Protein 6K9Z (pdb70)

Organism: Pyrobaculum aerophilum (strain ATCC 51768 / DSM 7523 / JCM 9630 / CIP 104966 / NBRC 100827 / IM2) (NCBI:txid178306)

Secondary structure (DSSP, 8-state):
-EEEE-TTT--EEEE----TT--SSSTTSTTT-SS-S-EEEE-SS-SSBSSPPPPP--TT--EE--BSEEEEEE--S-S--S-GGGS-HHHHHHHHHHHHHHHHHHHT-TT--EEEEEEEE-GGGT----S-EEEEEEESS--HHHHHHHHHHHHHHHHHSS-HHHHHHHH--TTEEEE-SSEEEE--TT--STEEEEEEESS---SGGG--HHHHHHHHHHHHHHHHHHHHHTSS---EEEEEE-PPSS---SS---EEEEEE-B-TTSPBP---IIIIIH-EEEESS-HHHHHHHHHHHHGGG-S--/-EEEE-TTT--EEEE---TTSTTSTTT-SS-S-EEEE-SS-SSBSS-------TTS-EE--BSEEEEEE--S-SS---GGGS-HHHHHHHHHHHHHHHHHHHHH---SEEEEEEEE-GGGT----S-EEEEEEESS--HHHHHHHHHHHHHHHHHSS-HHHHHHHH--TTEEEE-SSEEEE--TT--STEEEEEEESS---SGGG--HHHHHHHHHHHHHHHHHHHHHTSSPPPEEEEEE-PSSS---SS---EEEEEE-B-TTSPBP---HHHHHHSEEEESS-HHHHHHHHHHHHHHT-

Radius of gyration: 24.25 Å; Cα contacts (8 Å, |Δi|>4): 1423; chains: 2; bounding box: 58×60×61 Å

Nearest PDB structures (foldseek):
  6k9z-assembly1_B  TM=1.003E+00  e=2.010E-63  Pyrobaculum aerophilum str. IM2
  6k9z-assembly1_A  TM=1.000E+00  e=1.535E-60  Pyrobaculum aerophilum str. IM2
  6k5z-assembly1_A  TM=1.001E+00  e=9.305E-58  Pyrobaculum aerophilum str. IM2
  6k5z-assembly1_B  TM=9.993E-01  e=5.864E-58  Pyrobaculum aerophilum str. IM2
  1guq-assembly1_B  TM=8.503E-01  e=2.188E-22  Escherichia coli

Foldseek 3Di:
DWWWADPVQRAIDLDQDPDPPDACLAAPRPFHHDDDAKDKAADPRDSADCDFDDDDDDVVIDIGGSHWTKIKIQQGNDLPDQALLSDDLVSLLVSLVVLLVVVVVLLPPPQFFAKKKKAWHDVVVPPPRRGDITMITRGNDDGSVLVVVLVVLVVCCVVPVAAPVLVQQVPDDLQFQDDDPFKTWGLDQPHFAQQKIKIFTNDAWFGSNPADSVNSSRVSVVVSLLLQLCCPLQDHGFTKMKIWNGHTHDDIDRRDGIIIMMHGQAHSNRHGHDQDCCCPVPVHGDYPDRSSVSSVSSNVSSVVVDDDD/DWWWADPVQRATDLDQPLCLAAPHDQHHDDDAKDKAADPRDSADCDFDDDDDDVVTDIGGSHWTKIKIQQGNDFQQQDLLSDDLVSLLVSLVVLLVVVVVLQVVPQFFAKKKKAWHDVVVPCPRRRGITIITGGNDDHSVLVVVVVVLVVCCVVPVAAVVLVQQVPDDLFFQDDDPFKTWGQDQPHQAQQKIKIFTNDADFDSNVADSVNSSVVSVVCSLLLQLCCPLLPHGFTKMKIWNGHTDDDGDRRHGIMIMIHGQAHSNRHGHDQDCCCVVPVHGDYPDGSSVSSVSSSVSSVVSD

B-factor: mean 27.36, std 15.65, range [5.93, 198.25]

Structure (mmCIF, N/CA/C/O backbone):
data_6K9Z
#
_entry.id   6K9Z
#
_cell.length_a   62.188
_cell.length_b   62.188
_cell.length_c   308.594
_cell.angle_alpha   90.000
_cell.angle_beta   90.000
_cell.angle_gamma   120.000
#
_symmetry.space_group_name_H-M   'P 32 2 1'
#
loop_
_entity.id
_entity.type
_entity.pdbx_description
1 polymer 'Galactose-1-phosphate uridylyltransferase'
2 non-polymer 'ZINC ION'
3 non-polymer 'FE (III) ION'
4 non-polymer 'ACETATE ION'
5 non-polymer "URIDINE-5'-DIPHOSPHATE"
6 water water
#
loop_
_atom_site.group_PDB
_atom_site.id
_atom_site.type_symbol
_atom_site.label_atom_id
_atom_site.label_alt_id
_atom_site.label_comp_id
_atom_site.label_asym_id
_atom_site.label_entity_id
_atom_site.label_seq_id
_atom_site.pdbx_PDB_ins_code
_atom_site.Cartn_x
_atom_site.Cartn_y
_atom_site.Cartn_z
_atom_site.occupancy
_atom_site.B_iso_or_equiv
_atom_site.auth_seq_id
_atom_site.auth_comp_id
_atom_site.auth_asym_id
_atom_site.auth_atom_id
_atom_site.pdbx_PDB_model_num
ATOM 1 N N . MET A 1 1 ? 13.650 -19.260 -30.759 1.00 34.86 1 MET A N 1
ATOM 2 C CA . MET A 1 1 ? 14.422 -18.582 -29.683 1.00 32.68 1 MET A CA 1
ATOM 3 C C . MET A 1 1 ? 14.686 -19.578 -28.550 1.00 30.99 1 MET A C 1
ATOM 4 O O . MET A 1 1 ? 13.716 -20.082 -27.969 1.00 32.59 1 MET A O 1
ATOM 9 N N . GLU A 1 2 ? 15.959 -19.860 -28.272 1.00 26.46 2 GLU A N 1
ATOM 10 C CA . GLU A 1 2 ? 16.318 -20.842 -27.217 1.00 25.56 2 GLU A CA 1
ATOM 11 C C . GLU A 1 2 ? 17.791 -20.698 -26.821 1.00 22.63 2 GLU A C 1
ATOM 12 O O . GLU A 1 2 ? 18.518 -19.917 -27.457 1.00 21.54 2 GLU A O 1
ATOM 18 N N . ILE A 1 3 ? 18.196 -21.414 -25.774 1.00 21.30 3 ILE A N 1
ATOM 19 C CA . ILE A 1 3 ? 19.632 -21.423 -25.376 1.00 20.03 3 ILE A CA 1
ATOM 20 C C . ILE A 1 3 ? 20.219 -22.766 -25.819 1.00 19.89 3 ILE A C 1
ATOM 21 O O . ILE A 1 3 ? 19.793 -23.800 -25.274 1.00 20.64 3 ILE A O 1
ATOM 26 N N . ARG A 1 4 ? 21.108 -22.745 -26.817 1.00 18.70 4 ARG A N 1
ATOM 27 C CA . ARG A 1 4 ? 21.772 -23.982 -27.272 1.00 18.61 4 ARG A CA 1
ATOM 28 C C . ARG A 1 4 ? 23.061 -24.188 -26.499 1.00 19.10 4 ARG A C 1
ATOM 29 O O . ARG A 1 4 ? 23.653 -23.219 -25.994 1.00 19.15 4 ARG A O 1
ATOM 37 N N . LYS A 1 5 ? 23.517 -25.438 -26.403 1.00 20.48 5 LYS A N 1
ATOM 38 C CA . LYS A 1 5 ? 24.756 -25.750 -25.667 1.00 21.17 5 LYS A CA 1
ATOM 39 C C . LYS A 1 5 ? 25.748 -26.425 -26.608 1.00 19.91 5 LYS A C 1
ATOM 40 O O . LYS A 1 5 ? 25.376 -27.327 -27.355 1.00 19.53 5 LYS A O 1
ATOM 46 N N . ASP A 1 6 ? 26.970 -25.911 -26.587 1.00 19.22 6 ASP A N 1
ATOM 47 C CA . ASP A 1 6 ? 28.106 -26.509 -27.341 1.00 19.12 6 ASP A CA 1
ATOM 48 C C . ASP A 1 6 ? 28.469 -27.817 -26.642 1.00 19.30 6 ASP A C 1
ATOM 49 O O . ASP A 1 6 ? 28.808 -27.828 -25.471 1.00 19.26 6 ASP A O 1
ATOM 54 N N . PRO A 1 7 ? 28.367 -28.968 -27.309 1.00 19.71 7 PRO A N 1
ATOM 55 C CA . PRO A 1 7 ? 28.600 -30.237 -26.617 1.00 20.26 7 PRO A CA 1
ATOM 56 C C . PRO A 1 7 ? 30.091 -30.549 -26.409 1.00 21.04 7 PRO A C 1
ATOM 57 O O . PRO A 1 7 ? 30.392 -31.479 -25.704 1.00 21.64 7 PRO A O 1
ATOM 61 N N . PHE A 1 8 ? 30.986 -29.723 -26.962 1.00 20.89 8 PHE A N 1
ATOM 62 C CA . PHE A 1 8 ? 32.450 -29.839 -26.755 1.00 21.64 8 PHE A CA 1
ATOM 63 C C . PHE A 1 8 ? 32.960 -28.890 -25.690 1.00 22.55 8 PHE A C 1
ATOM 64 O O . PHE A 1 8 ? 33.997 -29.181 -25.076 1.00 23.53 8 PHE A O 1
ATOM 72 N N . THR A 1 9 ? 32.292 -27.764 -25.440 1.00 22.74 9 THR A N 1
ATOM 73 C CA . THR A 1 9 ? 32.810 -26.778 -24.476 1.00 24.19 9 THR A CA 1
ATOM 74 C C . THR A 1 9 ? 31.834 -26.539 -23.318 1.00 24.57 9 THR A C 1
ATOM 75 O O . THR A 1 9 ? 32.266 -25.996 -22.325 1.00 25.55 9 THR A O 1
ATOM 79 N N . GLY A 1 10 ? 30.576 -26.883 -23.457 1.00 23.73 10 GLY A N 1
ATOM 80 C CA . GLY A 1 10 ? 29.559 -26.482 -22.459 1.00 24.36 10 GLY A CA 1
ATOM 81 C C . GLY A 1 10 ? 29.181 -25.026 -22.590 1.00 25.47 10 GLY A C 1
ATOM 82 O O . GLY A 1 10 ? 28.443 -24.479 -21.723 1.00 27.31 10 GLY A O 1
ATOM 83 N N . GLU A 1 11 ? 29.664 -24.313 -23.604 1.00 23.49 11 GLU A N 1
ATOM 84 C CA . GLU A 1 11 ? 29.242 -22.916 -23.718 1.00 22.88 11 GLU A CA 1
ATOM 85 C C . GLU A 1 11 ? 27.785 -22.859 -24.164 1.00 21.05 11 GLU A C 1
ATOM 86 O O . GLU A 1 11 ? 27.327 -23.723 -24.907 1.00 20.29 11 GLU A O 1
ATOM 92 N N . TYR A 1 12 ? 27.114 -21.776 -23.789 1.00 20.94 12 TYR A N 1
ATOM 93 C CA . TYR A 1 12 ? 25.718 -21.519 -24.171 1.00 19.72 12 TYR A CA 1
ATOM 94 C C . TYR A 1 12 ? 25.656 -20.489 -25.258 1.00 18.94 12 TYR A C 1
ATOM 95 O O . TYR A 1 12 ? 26.362 -19.492 -25.228 1.00 19.42 12 TYR A O 1
ATOM 104 N N . ILE A 1 13 ? 24.727 -20.686 -26.193 1.00 18.47 13 ILE A N 1
ATOM 105 C CA . ILE A 1 13 ? 24.412 -19.673 -27.215 1.00 17.89 13 ILE A CA 1
ATOM 106 C C . ILE A 1 13 ? 22.942 -19.270 -27.028 1.00 19.01 13 ILE A C 1
ATOM 107 O O . ILE A 1 13 ? 22.044 -20.140 -27.147 1.00 18.17 13 ILE A O 1
ATOM 112 N N . LEU A 1 14 ? 22.718 -17.966 -26.906 1.00 20.29 14 LEU A N 1
ATOM 113 C CA . LEU A 1 14 ? 21.357 -17.375 -26.824 1.00 21.45 14 LEU A CA 1
ATOM 114 C C . LEU A 1 14 ? 20.927 -17.091 -28.249 1.00 21.10 14 LEU A C 1
ATOM 115 O O . LEU A 1 14 ? 21.374 -16.092 -28.871 1.00 19.90 14 LEU A O 1
ATOM 120 N N . VAL A 1 15 ? 20.142 -18.006 -28.831 1.00 21.44 15 VAL A N 1
ATOM 121 C CA . VAL A 1 15 ? 19.701 -17.889 -30.249 1.00 23.78 15 VAL A CA 1
ATOM 122 C C . VAL A 1 15 ? 18.358 -17.135 -30.241 1.00 27.47 15 VAL A C 1
ATOM 123 O O . VAL A 1 15 ? 17.417 -17.710 -29.684 1.00 27.42 15 VAL A O 1
ATOM 127 N N . SER A 1 16 ? 18.291 -15.871 -30.648 1.00 32.12 16 SER A N 1
ATOM 128 C CA . SER A 1 16 ? 17.065 -15.022 -30.461 1.00 38.08 16 SER A CA 1
ATOM 129 C C . SER A 1 16 ? 16.885 -14.232 -31.711 1.00 41.94 16 SER A C 1
ATOM 130 O O . SER A 1 16 ? 17.363 -13.107 -31.759 1.00 39.77 16 SER A O 1
ATOM 133 N N . PRO A 1 17 ? 16.291 -14.886 -32.738 1.00 47.66 17 PRO A N 1
ATOM 134 C CA . PRO A 1 17 ? 15.996 -14.266 -34.040 1.00 52.67 17 PRO A CA 1
ATOM 135 C C . PRO A 1 17 ? 14.738 -13.380 -34.112 1.00 58.14 17 PRO A C 1
ATOM 136 O O . PRO A 1 17 ? 14.946 -12.182 -34.232 1.00 65.40 17 PRO A O 1
ATOM 140 N N . GLN A 1 25 ? 9.778 5.802 -32.900 1.00 55.08 25 GLN A N 1
ATOM 141 C CA . GLN A 1 25 ? 10.758 6.913 -32.739 1.00 53.08 25 GLN A CA 1
ATOM 142 C C . GLN A 1 25 ? 11.452 7.204 -34.067 1.00 53.10 25 GLN A C 1
ATOM 143 O O . GLN A 1 25 ? 11.882 6.272 -34.746 1.00 53.00 25 GLN A O 1
ATOM 149 N N . PRO A 1 26 ? 11.657 8.500 -34.418 1.00 51.76 26 PRO A N 1
ATOM 150 C CA . PRO A 1 26 ? 12.391 8.863 -35.638 1.00 52.87 26 PRO A CA 1
ATOM 151 C C . PRO A 1 26 ? 13.846 8.341 -35.619 1.00 51.23 26 PRO A C 1
ATOM 152 O O . PRO A 1 26 ? 14.454 8.191 -34.529 1.00 47.69 26 PRO A O 1
ATOM 156 N N . GLU A 1 27 ? 14.412 8.123 -36.807 1.00 53.64 27 GLU A N 1
ATOM 157 C CA . GLU A 1 27 ? 15.805 7.616 -36.904 1.00 53.38 27 GLU A CA 1
ATOM 158 C C . GLU A 1 27 ? 16.738 8.636 -36.239 1.00 50.54 27 GLU A C 1
ATOM 159 O O . GLU A 1 27 ? 16.589 9.842 -36.515 1.00 52.60 27 GLU A O 1
ATOM 165 N N . GLY A 1 28 ? 17.666 8.150 -35.408 1.00 45.34 28 GLY A N 1
ATOM 166 C CA . GLY A 1 28 ? 18.639 8.997 -34.690 1.00 43.63 28 GLY A CA 1
ATOM 167 C C . GLY A 1 28 ? 18.152 9.448 -33.317 1.00 40.85 28 GLY A C 1
ATOM 168 O O . GLY A 1 28 ? 18.962 10.032 -32.583 1.00 41.14 28 GLY A O 1
ATOM 169 N N . ALA A 1 29 ? 16.890 9.178 -32.970 1.00 39.24 29 ALA A N 1
ATOM 170 C CA . ALA A 1 29 ? 16.359 9.560 -31.638 1.00 36.51 29 ALA A CA 1
ATOM 171 C C . ALA A 1 29 ? 17.012 8.677 -30.567 1.00 33.64 29 ALA A C 1
ATOM 172 O O . ALA A 1 29 ? 17.305 7.513 -30.887 1.00 34.70 29 ALA A O 1
ATOM 174 N N . CYS A 1 30 ? 17.227 9.189 -29.349 1.00 30.40 30 CYS A N 1
ATOM 175 C CA . CYS A 1 30 ? 17.879 8.311 -28.329 1.00 28.73 30 CYS A CA 1
ATOM 176 C C . CYS A 1 30 ? 16.796 7.579 -27.541 1.00 27.65 30 CYS A C 1
ATOM 177 O O . CYS A 1 30 ? 15.919 8.229 -26.950 1.00 27.62 30 CYS A O 1
ATOM 180 N N . PRO A 1 31 ? 16.820 6.218 -27.492 1.00 27.64 31 PRO A N 1
ATOM 181 C CA . PRO A 1 31 ? 15.780 5.450 -26.771 1.00 28.21 31 PRO A CA 1
ATOM 182 C C . PRO A 1 31 ? 15.840 5.581 -25.229 1.00 28.08 31 PRO A C 1
ATOM 183 O O . PRO A 1 31 ? 14.846 5.186 -24.515 1.00 28.26 31 PRO A O 1
ATOM 187 N N . PHE A 1 32 ? 16.969 6.102 -24.728 1.00 27.72 32 PHE A N 1
ATOM 188 C CA . PHE A 1 32 ? 17.332 6.095 -23.278 1.00 27.51 32 PHE A CA 1
ATOM 189 C C . PHE A 1 32 ? 17.241 7.496 -22.673 1.00 28.01 32 PHE A C 1
ATOM 190 O O . PHE A 1 32 ? 17.196 7.572 -21.465 1.00 28.80 32 PHE A O 1
ATOM 198 N N . CYS A 1 33 ? 17.139 8.552 -23.472 1.00 28.20 33 CYS A N 1
ATOM 199 C CA . CYS A 1 33 ? 16.882 9.915 -22.970 1.00 29.26 33 CYS A CA 1
ATOM 200 C C . CYS A 1 33 ? 15.490 10.001 -22.298 1.00 31.56 33 CYS A C 1
ATOM 201 O O . CYS A 1 33 ? 14.550 9.200 -22.568 1.00 33.95 33 CYS A O 1
ATOM 204 N N . PRO A 1 34 ? 15.382 10.923 -21.310 1.00 32.30 34 PRO A N 1
ATOM 205 C CA . PRO A 1 34 ? 14.093 11.223 -20.690 1.00 33.41 34 PRO A CA 1
ATOM 206 C C . PRO A 1 34 ? 13.144 11.697 -21.801 1.00 33.09 34 PRO A C 1
ATOM 207 O O . PRO A 1 34 ? 13.598 12.389 -22.652 1.00 31.81 34 PRO A O 1
ATOM 211 N N . GLY A 1 35 ? 11.886 11.241 -21.789 1.00 34.04 35 GLY A N 1
ATOM 212 C CA . GLY A 1 35 ? 10.910 11.615 -22.837 1.00 35.32 35 GLY A CA 1
ATOM 213 C C . GLY A 1 35 ? 10.824 10.587 -23.972 1.00 35.06 35 GLY A C 1
ATOM 214 O O . GLY A 1 35 ? 9.844 10.629 -24.755 1.00 36.13 35 GLY A O 1
ATOM 215 N N . ALA A 1 36 ? 11.783 9.669 -24.078 1.00 34.19 36 ALA A N 1
ATOM 216 C CA . ALA A 1 36 ? 11.670 8.514 -24.997 1.00 35.60 36 ALA A CA 1
ATOM 217 C C . ALA A 1 36 ? 10.473 7.664 -24.533 1.00 38.72 36 ALA A C 1
ATOM 218 O O . ALA A 1 36 ? 9.966 7.863 -23.393 1.00 39.17 36 ALA A O 1
ATOM 220 N N . PRO A 1 37 ? 9.903 6.803 -25.434 1.00 41.98 37 PRO A N 1
ATOM 221 C CA . PRO A 1 37 ? 8.628 6.115 -25.161 1.00 45.36 37 PRO A CA 1
ATOM 222 C C . PRO A 1 37 ? 8.651 5.243 -23.895 1.00 46.45 37 PRO A C 1
ATOM 223 O O . PRO A 1 37 ? 7.659 5.110 -23.236 1.00 49.42 37 PRO A O 1
ATOM 227 N N . GLU A 1 38 ? 9.800 4.696 -23.550 1.00 46.18 38 GLU A N 1
ATOM 228 C CA . GLU A 1 38 ? 9.839 3.669 -22.480 1.00 48.37 38 GLU A CA 1
ATOM 229 C C . GLU A 1 38 ? 10.488 4.262 -21.223 1.00 46.16 38 GLU A C 1
ATOM 230 O O . GLU A 1 38 ? 10.542 3.526 -20.225 1.00 47.67 38 GLU A O 1
ATOM 236 N N . THR A 1 39 ? 11.031 5.484 -21.295 1.00 43.39 39 THR A N 1
ATOM 237 C CA . THR A 1 39 ? 11.809 6.048 -20.156 1.00 41.03 39 THR A CA 1
ATOM 238 C C . THR A 1 39 ? 11.016 6.967 -19.215 1.00 40.72 39 THR A C 1
ATOM 239 O O . THR A 1 39 ? 11.265 6.892 -18.002 1.00 38.50 39 THR A O 1
ATOM 243 N N . GLY A 1 40 ? 10.121 7.816 -19.724 1.00 43.49 40 GLY A N 1
ATOM 244 C CA . GLY A 1 40 ? 9.419 8.737 -18.808 1.00 45.52 40 GLY A CA 1
ATOM 245 C C . GLY A 1 40 ? 10.326 9.879 -18.367 1.00 45.94 40 GLY A C 1
ATOM 246 O O . GLY A 1 40 ? 11.294 10.170 -19.089 1.00 46.99 40 GLY A O 1
ATOM 247 N N . ARG A 1 41 ? 10.043 10.497 -17.215 1.00 46.68 41 ARG A N 1
ATOM 248 C CA . ARG A 1 41 ? 10.862 11.645 -16.733 1.00 49.47 41 ARG A CA 1
ATOM 249 C C . ARG A 1 41 ? 10.942 11.668 -15.201 1.00 48.72 41 ARG A C 1
ATOM 250 O O . ARG A 1 41 ? 10.197 10.916 -14.556 1.00 48.70 41 ARG A O 1
ATOM 258 N N . GLY A 1 42 ? 11.846 12.495 -14.664 1.00 48.02 42 GLY A N 1
ATOM 259 C CA . GLY A 1 42 ? 12.062 12.643 -13.208 1.00 46.49 42 GLY A CA 1
ATOM 260 C C . GLY A 1 42 ? 12.813 11.495 -12.551 1.00 42.27 42 GLY A C 1
ATOM 261 O O . GLY A 1 42 ? 12.612 11.283 -11.343 1.00 44.73 42 GLY A O 1
ATOM 262 N N . TRP A 1 43 ? 13.649 10.782 -13.307 1.00 37.86 43 TRP A N 1
ATOM 263 C CA . TRP A 1 43 ? 14.418 9.633 -12.756 1.00 34.36 43 TRP A CA 1
ATOM 264 C C . TRP A 1 43 ? 15.925 9.917 -12.786 1.00 32.21 43 TRP A C 1
ATOM 265 O O . TRP A 1 43 ? 16.374 10.649 -13.683 1.00 31.20 43 TRP A O 1
ATOM 276 N N . ASP A 1 44 ? 16.655 9.372 -11.808 1.00 29.93 44 ASP A N 1
ATOM 277 C CA . ASP A 1 44 ? 18.130 9.491 -11.743 1.00 29.31 44 ASP A CA 1
ATOM 278 C C . ASP A 1 44 ? 18.711 8.281 -12.467 1.00 27.50 44 ASP A C 1
ATOM 279 O O . ASP A 1 44 ? 19.775 8.449 -13.130 1.00 27.86 44 ASP A O 1
ATOM 284 N N . VAL A 1 45 ? 18.096 7.102 -12.254 1.00 25.66 45 VAL A N 1
ATOM 285 C CA . VAL A 1 45 ? 18.531 5.811 -12.849 1.00 24.31 45 VAL A CA 1
ATOM 286 C C . VAL A 1 45 ? 17.289 5.035 -13.254 1.00 24.72 45 VAL A C 1
ATOM 287 O O . VAL A 1 45 ? 16.298 5.074 -12.542 1.00 24.56 45 VAL A O 1
ATOM 291 N N . LEU A 1 46 ? 17.351 4.378 -14.401 1.00 24.81 46 LEU A N 1
ATOM 292 C CA . LEU A 1 46 ? 16.217 3.611 -14.929 1.00 26.26 46 LEU A CA 1
ATOM 293 C C . LEU A 1 46 ? 16.697 2.228 -15.313 1.00 25.87 46 LEU A C 1
ATOM 294 O O . LEU A 1 46 ? 17.690 2.164 -16.018 1.00 25.80 46 LEU A O 1
ATOM 299 N N . ILE A 1 47 ? 16.012 1.167 -14.875 1.00 25.47 47 ILE A N 1
ATOM 300 C CA . ILE A 1 47 ? 16.303 -0.215 -15.330 1.00 24.89 47 ILE A CA 1
ATOM 301 C C . ILE A 1 47 ? 15.095 -0.643 -16.155 1.00 27.33 47 ILE A C 1
ATOM 302 O O . ILE A 1 47 ? 13.986 -0.692 -15.604 1.00 28.48 47 ILE A O 1
ATOM 307 N N . LEU A 1 48 ? 15.245 -0.994 -17.355 1.00 26.14 48 LEU A N 1
ATOM 308 C CA . LEU A 1 48 ? 14.106 -1.203 -18.258 1.00 28.42 48 LEU A CA 1
ATOM 309 C C . LEU A 1 48 ? 14.366 -2.363 -19.190 1.00 26.35 48 LEU A C 1
ATOM 310 O O . LEU A 1 48 ? 15.505 -2.787 -19.375 1.00 24.20 48 LEU A O 1
ATOM 315 N N . PRO A 1 49 ? 13.273 -2.971 -19.646 1.00 26.00 49 PRO A N 1
ATOM 316 C CA . PRO A 1 49 ? 13.365 -4.168 -20.474 1.00 25.46 49 PRO A CA 1
ATOM 317 C C . PRO A 1 49 ? 14.129 -3.888 -21.773 1.00 25.31 49 PRO A C 1
ATOM 318 O O . PRO A 1 49 ? 13.921 -2.852 -22.360 1.00 25.55 49 PRO A O 1
ATOM 322 N N . ASN A 1 50 ? 15.020 -4.801 -22.159 1.00 24.14 50 ASN A N 1
ATOM 323 C CA . ASN A 1 50 ? 15.753 -4.634 -23.439 1.00 25.08 50 ASN A CA 1
ATOM 324 C C . ASN A 1 50 ? 14.739 -4.805 -24.577 1.00 26.59 50 ASN A C 1
ATOM 325 O O . ASN A 1 50 ? 13.921 -5.723 -24.489 1.00 26.94 50 ASN A O 1
ATOM 330 N N . ARG A 1 51 ? 14.822 -3.962 -25.608 1.00 29.48 51 ARG A N 1
ATOM 331 C CA . ARG A 1 51 ? 13.898 -4.008 -26.774 1.00 33.96 51 ARG A CA 1
ATOM 332 C C . ARG A 1 51 ? 14.055 -5.353 -27.496 1.00 32.76 51 ARG A C 1
ATOM 333 O O . ARG A 1 51 ? 13.054 -5.865 -28.026 1.00 33.89 51 ARG A O 1
ATOM 341 N N . TYR A 1 52 ? 15.284 -5.867 -27.563 1.00 31.01 52 TYR A N 1
ATOM 342 C CA . TYR A 1 52 ? 15.563 -7.172 -28.217 1.00 31.61 52 TYR A CA 1
ATOM 343 C C . TYR A 1 52 ? 16.156 -8.087 -27.146 1.00 27.81 52 TYR A C 1
ATOM 344 O O . TYR A 1 52 ? 17.387 -8.181 -27.047 1.00 26.79 52 TYR A O 1
ATOM 353 N N . PRO A 1 53 ? 15.285 -8.759 -26.389 1.00 25.84 53 PRO A N 1
ATOM 354 C CA . PRO A 1 53 ? 15.752 -9.567 -25.272 1.00 24.06 53 PRO A CA 1
ATOM 355 C C . PRO A 1 53 ? 16.247 -10.956 -25.670 1.00 23.56 53 PRO A C 1
ATOM 356 O O . PRO A 1 53 ? 15.601 -11.632 -26.464 1.00 24.64 53 PRO A O 1
ATOM 360 N N . VAL A 1 54 ? 17.463 -11.281 -25.221 1.00 22.94 54 VAL A N 1
ATOM 361 C CA . VAL A 1 54 ? 18.110 -12.609 -25.441 1.00 23.83 54 VAL A CA 1
ATOM 362 C C . VAL A 1 54 ? 17.351 -13.660 -24.625 1.00 23.81 54 VAL A C 1
ATOM 363 O O . VAL A 1 54 ? 17.351 -14.837 -25.019 1.00 24.51 54 VAL A O 1
ATOM 367 N N . VAL A 1 55 ? 16.809 -13.237 -23.480 1.00 22.56 55 VAL A N 1
ATOM 368 C CA . VAL A 1 55 ? 15.995 -14.110 -22.585 1.00 22.89 55 VAL A CA 1
ATOM 369 C C . VAL A 1 55 ? 14.707 -13.356 -22.225 1.00 24.21 55 VAL A C 1
ATOM 370 O O . VAL A 1 55 ? 14.748 -12.117 -22.155 1.00 23.23 55 VAL A O 1
ATOM 374 N N . THR A 1 56 ? 13.606 -14.085 -22.026 1.00 24.83 56 THR A N 1
ATOM 375 C CA . THR A 1 56 ? 12.304 -13.464 -21.666 1.00 26.56 56 THR A CA 1
ATOM 376 C C . THR A 1 56 ? 11.571 -14.321 -20.630 1.00 27.11 56 THR A C 1
ATOM 377 O O . THR A 1 56 ? 11.924 -15.498 -20.461 1.00 26.25 56 THR A O 1
ATOM 381 N N . GLU A 1 57 ? 10.593 -13.713 -19.960 1.00 28.62 57 GLU A N 1
ATOM 382 C CA . GLU A 1 57 ? 9.765 -14.392 -18.933 1.00 31.06 57 GLU A CA 1
ATOM 383 C C . GLU A 1 57 ? 8.978 -15.533 -19.587 1.00 30.01 57 GLU A C 1
ATOM 384 O O . GLU A 1 57 ? 8.715 -16.527 -18.896 1.00 31.48 57 GLU A O 1
ATOM 390 N N . ASN A 1 58 ? 8.576 -15.369 -20.850 1.00 29.50 58 ASN A N 1
ATOM 391 C CA . ASN A 1 58 ? 7.742 -16.409 -21.507 1.00 31.05 58 ASN A CA 1
ATOM 392 C C . ASN A 1 58 ? 8.386 -16.862 -22.824 1.00 29.51 58 ASN A C 1
ATOM 393 O O . ASN A 1 58 ? 7.847 -16.530 -23.894 1.00 29.88 58 ASN A O 1
ATOM 398 N N . PRO A 1 59 ? 9.493 -17.602 -22.731 1.00 28.41 59 PRO A N 1
ATOM 399 C CA . PRO A 1 59 ? 10.191 -18.103 -23.917 1.00 27.81 59 PRO A CA 1
ATOM 400 C C . PRO A 1 59 ? 9.416 -19.249 -24.582 1.00 28.93 59 PRO A C 1
ATOM 401 O O . PRO A 1 59 ? 8.752 -19.987 -23.886 1.00 29.04 59 PRO A O 1
ATOM 405 N N . PRO A 1 60 ? 9.528 -19.370 -25.905 1.00 29.07 60 PRO A N 1
ATOM 406 C CA . PRO A 1 60 ? 8.856 -20.457 -26.605 1.00 30.63 60 PRO A CA 1
ATOM 407 C C . PRO A 1 60 ? 9.529 -21.817 -26.326 1.00 31.22 60 PRO A C 1
ATOM 408 O O . PRO A 1 60 ? 10.627 -21.895 -25.724 1.00 29.04 60 PRO A O 1
ATOM 412 N N . GLU A 1 61 ? 8.868 -22.867 -26.826 1.00 34.14 61 GLU A N 1
ATOM 413 C CA . GLU A 1 61 ? 9.438 -24.234 -26.828 1.00 35.71 61 GLU A CA 1
ATOM 414 C C . GLU A 1 61 ? 10.757 -24.188 -27.606 1.00 33.87 61 GLU A C 1
ATOM 415 O O . GLU A 1 61 ? 10.831 -23.655 -28.715 1.00 32.20 61 GLU A O 1
ATOM 421 N N . PRO A 1 62 ? 11.873 -24.663 -27.018 1.00 32.91 62 PRO A N 1
ATOM 422 C CA . PRO A 1 62 ? 13.145 -24.654 -27.742 1.00 32.98 62 PRO A CA 1
ATOM 423 C C . PRO A 1 62 ? 13.231 -25.634 -28.924 1.00 34.76 62 PRO A C 1
ATOM 424 O O . PRO A 1 62 ? 12.575 -26.657 -28.916 1.00 35.34 62 PRO A O 1
ATOM 428 N N . THR A 1 63 ? 13.988 -25.247 -29.951 1.00 36.37 63 THR A N 1
ATOM 429 C CA . THR A 1 63 ? 14.338 -26.102 -31.125 1.00 38.89 63 THR A CA 1
ATOM 430 C C . THR A 1 63 ? 15.141 -27.310 -30.636 1.00 40.32 63 THR A C 1
ATOM 431 O O . THR A 1 63 ? 16.248 -27.072 -30.172 1.00 44.83 63 THR A O 1
ATOM 435 N N . ALA A 1 64 ? 14.634 -28.524 -30.856 1.00 41.16 64 ALA A N 1
ATOM 436 C CA . ALA A 1 64 ? 15.303 -29.748 -30.366 1.00 42.11 64 ALA A CA 1
ATOM 437 C C . ALA A 1 64 ? 15.942 -30.549 -31.509 1.00 42.51 64 ALA A C 1
ATOM 438 O O . ALA A 1 64 ? 15.287 -30.742 -32.546 1.00 43.28 64 ALA A O 1
ATOM 440 N N . GLU A 1 65 ? 17.199 -30.958 -31.306 1.00 42.58 65 GLU A N 1
ATOM 441 C CA . GLU A 1 65 ? 17.968 -31.836 -32.233 1.00 43.89 65 GLU A CA 1
ATOM 442 C C . GLU A 1 65 ? 18.502 -32.998 -31.385 1.00 44.72 65 GLU A C 1
ATOM 443 O O . GLU A 1 65 ? 18.912 -32.746 -30.241 1.00 43.26 65 GLU A O 1
ATOM 449 N N . ASP A 1 66 ? 18.597 -34.195 -31.963 1.00 48.13 66 ASP A N 1
ATOM 450 C CA . ASP A 1 66 ? 18.863 -35.438 -31.186 1.00 51.65 66 ASP A CA 1
ATOM 451 C C . ASP A 1 66 ? 20.158 -35.426 -30.361 1.00 50.24 66 ASP A C 1
ATOM 452 O O . ASP A 1 66 ? 20.083 -35.808 -29.181 1.00 51.69 66 ASP A O 1
ATOM 457 N N . LEU A 1 67 ? 21.278 -34.963 -30.912 1.00 47.98 67 LEU A N 1
ATOM 458 C CA . LEU A 1 67 ? 22.583 -35.078 -30.187 1.00 48.36 67 LEU A CA 1
ATOM 459 C C . LEU A 1 67 ? 22.815 -33.891 -29.257 1.00 45.09 67 LEU A C 1
ATOM 460 O O . LEU A 1 67 ? 23.913 -33.894 -28.664 1.00 46.19 67 LEU A O 1
ATOM 465 N N . TYR A 1 68 ? 21.884 -32.922 -29.156 1.00 32.79 68 TYR A N 1
ATOM 466 C CA . TYR A 1 68 ? 22.184 -31.575 -28.601 1.00 30.19 68 TYR A CA 1
ATOM 467 C C . TYR A 1 68 ? 21.243 -31.219 -27.463 1.00 30.31 68 TYR A C 1
ATOM 468 O O . TYR A 1 68 ? 20.024 -31.615 -27.515 1.00 31.40 68 TYR A O 1
ATOM 477 N N . GLU A 1 69 ? 21.768 -30.471 -26.491 1.00 29.21 69 GLU A N 1
ATOM 478 C CA . GLU A 1 69 ? 20.960 -29.970 -25.357 1.00 29.80 69 GLU A CA 1
ATOM 479 C C . GLU A 1 69 ? 20.459 -28.573 -25.686 1.00 27.54 69 GLU A C 1
ATOM 480 O O . GLU A 1 69 ? 21.281 -27.710 -26.059 1.00 24.76 69 GLU A O 1
ATOM 486 N N . VAL A 1 70 ? 19.160 -28.348 -25.517 1.00 27.28 70 VAL A N 1
ATOM 487 C CA . VAL A 1 70 ? 18.580 -26.991 -25.715 1.00 26.59 70 VAL A CA 1
ATOM 488 C C . VAL A 1 70 ? 17.724 -26.688 -24.483 1.00 27.01 70 VAL A C 1
ATOM 489 O O . VAL A 1 70 ? 17.068 -27.614 -23.980 1.00 27.78 70 VAL A O 1
ATOM 493 N N . ILE A 1 71 ? 17.774 -25.455 -23.989 1.00 25.83 71 ILE A N 1
ATOM 494 C CA . ILE A 1 71 ? 16.965 -25.099 -22.789 1.00 27.95 71 ILE A CA 1
ATOM 495 C C . ILE A 1 71 ? 16.185 -23.817 -23.084 1.00 25.81 71 ILE A C 1
ATOM 496 O O . ILE A 1 71 ? 16.643 -23.009 -23.913 1.00 23.78 71 ILE A O 1
ATOM 501 N N . PRO A 1 72 ? 15.051 -23.641 -22.408 1.00 26.15 72 PRO A N 1
ATOM 502 C CA . PRO A 1 72 ? 14.239 -22.451 -22.636 1.00 25.55 72 PRO A CA 1
ATOM 503 C C . PRO A 1 72 ? 15.030 -21.187 -22.267 1.00 24.73 72 PRO A C 1
ATOM 504 O O . PRO A 1 72 ? 15.731 -21.188 -21.283 1.00 25.07 72 PRO A O 1
ATOM 508 N N . ALA A 1 73 ? 14.895 -20.162 -23.104 1.00 23.37 73 ALA A N 1
ATOM 509 C CA . ALA A 1 73 ? 15.533 -18.831 -22.935 1.00 22.03 73 ALA A CA 1
ATOM 510 C C . ALA A 1 73 ? 14.734 -18.041 -21.908 1.00 22.22 73 ALA A C 1
ATOM 511 O O . ALA A 1 73 ? 14.234 -16.927 -22.177 1.00 22.07 73 ALA A O 1
ATOM 513 N N . ARG A 1 74 ? 14.662 -18.596 -20.705 1.00 23.30 74 ARG A N 1
ATOM 514 C CA . ARG A 1 74 ? 13.847 -18.058 -19.596 1.00 24.81 74 ARG A CA 1
ATOM 515 C C . ARG A 1 74 ? 14.701 -17.116 -18.737 1.00 23.42 74 ARG A C 1
ATOM 516 O O . ARG A 1 74 ? 15.732 -17.567 -18.199 1.00 22.25 74 ARG A O 1
ATOM 524 N N . GLY A 1 75 ? 14.245 -15.880 -18.580 1.00 22.79 75 GLY A N 1
ATOM 525 C CA . GLY A 1 75 ? 15.000 -14.839 -17.872 1.00 22.17 75 GLY A CA 1
ATOM 526 C C . GLY A 1 75 ? 14.560 -13.447 -18.238 1.00 22.12 75 GLY A C 1
ATOM 527 O O . GLY A 1 75 ? 13.385 -13.258 -18.616 1.00 22.50 75 GLY A O 1
ATOM 528 N N . SER A 1 76 ? 15.430 -12.480 -17.974 1.00 21.75 76 SER A N 1
ATOM 529 C CA . SER A 1 76 ? 15.181 -11.046 -18.237 1.00 22.26 76 SER A CA 1
ATOM 530 C C . SER A 1 76 ? 16.458 -10.483 -18.819 1.00 21.01 76 SER A C 1
ATOM 531 O O . SER A 1 76 ? 17.567 -10.847 -18.343 1.00 19.84 76 SER A O 1
ATOM 534 N N . SER A 1 77 ? 16.298 -9.604 -19.784 1.00 20.10 77 SER A N 1
ATOM 535 C CA . SER A 1 77 ? 17.404 -8.796 -20.350 1.00 19.74 77 SER A CA 1
ATOM 536 C C . SER A 1 77 ? 17.025 -7.332 -20.133 1.00 19.21 77 SER A C 1
ATOM 537 O O . SER A 1 77 ? 15.929 -6.941 -20.570 1.00 20.74 77 SER A O 1
ATOM 540 N N . LEU A 1 78 ? 17.834 -6.636 -19.327 1.00 18.56 78 LEU A N 1
ATOM 541 C CA . LEU A 1 78 ? 17.548 -5.286 -18.827 1.00 18.65 78 LEU A CA 1
ATOM 542 C C . LEU A 1 78 ? 18.662 -4.327 -19.257 1.00 18.16 78 LEU A C 1
ATOM 543 O O . LEU A 1 78 ? 19.829 -4.723 -19.353 1.00 17.42 78 LEU A O 1
ATOM 548 N N . VAL A 1 79 ? 18.272 -3.099 -19.475 1.00 18.80 79 VAL A N 1
ATOM 549 C CA . VAL A 1 79 ? 19.169 -1.953 -19.735 1.00 18.99 79 VAL A CA 1
ATOM 550 C C . VAL A 1 79 ? 19.146 -1.098 -18.489 1.00 19.18 79 VAL A C 1
ATOM 551 O O . VAL A 1 79 ? 18.062 -0.734 -17.994 1.00 19.55 79 VAL A O 1
ATOM 555 N N . VAL A 1 80 ? 20.332 -0.768 -18.011 1.00 18.81 80 VAL A N 1
ATOM 556 C CA . VAL A 1 80 ? 20.514 0.175 -16.878 1.00 19.24 80 VAL A CA 1
ATOM 557 C C . VAL A 1 80 ? 20.874 1.522 -17.528 1.00 20.29 80 VAL A C 1
ATOM 558 O O . VAL A 1 80 ? 22.044 1.655 -17.982 1.00 19.85 80 VAL A O 1
ATOM 562 N N . VAL A 1 81 ? 19.936 2.455 -17.538 1.00 20.20 81 VAL A N 1
ATOM 563 C CA . VAL A 1 81 ? 20.190 3.837 -18.010 1.00 21.31 81 VAL A CA 1
ATOM 564 C C . VAL A 1 81 ? 20.789 4.554 -16.815 1.00 21.64 81 VAL A C 1
ATOM 565 O O . VAL A 1 81 ? 20.066 4.800 -15.825 1.00 22.10 81 VAL A O 1
ATOM 569 N N . GLU A 1 82 ? 22.056 4.912 -16.940 1.00 21.29 82 GLU A N 1
ATOM 570 C CA . GLU A 1 82 ? 22.939 5.299 -15.824 1.00 21.53 82 GLU A CA 1
ATOM 571 C C . GLU A 1 82 ? 22.751 6.752 -15.374 1.00 22.64 82 GLU A C 1
ATOM 572 O O . GLU A 1 82 ? 23.227 7.058 -14.293 1.00 22.62 82 GLU A O 1
ATOM 578 N N . THR A 1 83 ? 22.139 7.589 -16.207 1.00 23.44 83 THR A N 1
ATOM 579 C CA . THR A 1 83 ? 21.954 9.049 -15.976 1.00 24.87 83 THR A CA 1
ATOM 580 C C . THR A 1 83 ? 20.932 9.517 -16.988 1.00 25.61 83 THR A C 1
ATOM 581 O O . THR A 1 83 ? 20.885 8.962 -18.084 1.00 25.65 83 THR A O 1
ATOM 585 N N . PRO A 1 84 ? 20.107 10.535 -16.673 1.00 27.01 84 PRO A N 1
ATOM 586 C CA . PRO A 1 84 ? 19.239 11.165 -17.659 1.00 28.96 84 PRO A CA 1
ATOM 587 C C . PRO A 1 84 ? 20.028 12.002 -18.695 1.00 30.44 84 PRO A C 1
ATOM 588 O O . PRO A 1 84 ? 19.514 12.264 -19.737 1.00 30.83 84 PRO A O 1
ATOM 592 N N . GLN A 1 85 ? 21.281 12.343 -18.372 1.00 31.69 85 GLN A N 1
ATOM 593 C CA . GLN A 1 85 ? 22.123 13.197 -19.255 1.00 34.34 85 GLN A CA 1
ATOM 594 C C . GLN A 1 85 ? 22.771 12.358 -20.362 1.00 33.50 85 GLN A C 1
ATOM 595 O O . GLN A 1 85 ? 23.528 11.428 -20.042 1.00 31.73 85 GLN A O 1
ATOM 601 N N . HIS A 1 86 ? 22.436 12.666 -21.617 1.00 34.46 86 HIS A N 1
ATOM 602 C CA . HIS A 1 86 ? 22.987 11.962 -22.805 1.00 35.11 86 HIS A CA 1
ATOM 603 C C . HIS A 1 86 ? 24.470 12.268 -23.048 1.00 36.69 86 HIS A C 1
ATOM 604 O O . HIS A 1 86 ? 25.207 11.328 -23.385 1.00 35.77 86 HIS A O 1
ATOM 611 N N . ASP A 1 87 ? 24.876 13.534 -22.897 1.00 40.32 87 ASP A N 1
ATOM 612 C CA . ASP A 1 87 ? 26.266 13.934 -23.256 1.00 43.68 87 ASP A CA 1
ATOM 613 C C . ASP A 1 87 ? 27.276 13.738 -22.120 1.00 41.72 87 ASP A C 1
ATOM 614 O O . ASP A 1 87 ? 27.878 14.733 -21.687 1.00 44.78 87 ASP A O 1
ATOM 619 N N . VAL A 1 88 ? 27.478 12.491 -21.701 1.00 39.32 88 VAL A N 1
ATOM 620 C CA . VAL A 1 88 ? 28.533 12.137 -20.712 1.00 36.99 88 VAL A CA 1
ATOM 621 C C . VAL A 1 88 ? 29.337 11.073 -21.446 1.00 35.89 88 VAL A C 1
ATOM 622 O O . VAL A 1 88 ? 28.677 10.173 -21.949 1.00 35.44 88 VAL A O 1
ATOM 626 N N . ASP A 1 89 ? 30.660 11.195 -21.591 1.00 36.24 89 ASP A N 1
ATOM 627 C CA . ASP A 1 89 ? 31.450 10.165 -22.323 1.00 35.90 89 ASP A CA 1
ATOM 628 C C . ASP A 1 89 ? 31.403 8.834 -21.569 1.00 33.51 89 ASP A C 1
ATOM 629 O O . ASP A 1 89 ? 31.160 7.777 -22.239 1.00 32.88 89 ASP A O 1
ATOM 634 N N . ASP A 1 90 ? 31.611 8.848 -20.236 1.00 30.88 90 ASP A N 1
ATOM 635 C CA . ASP A 1 90 ? 31.891 7.592 -19.473 1.00 29.06 90 ASP A CA 1
ATOM 636 C C . ASP A 1 90 ? 31.165 7.578 -18.115 1.00 27.85 90 ASP A C 1
ATOM 637 O O . ASP A 1 90 ? 30.891 8.642 -17.553 1.00 27.94 90 ASP A O 1
ATOM 642 N N . LEU A 1 91 ? 30.978 6.399 -17.552 1.00 27.31 91 LEU A N 1
ATOM 643 C CA . LEU A 1 91 ? 30.551 6.199 -16.144 1.00 26.88 91 LEU A CA 1
ATOM 644 C C . LEU A 1 91 ? 31.431 7.049 -15.231 1.00 28.18 91 LEU A C 1
ATOM 645 O O . LEU A 1 91 ? 30.921 7.707 -14.317 1.00 28.02 91 LEU A O 1
ATOM 650 N N . SER A 1 92 ? 32.741 7.091 -15.495 1.00 22.84 92 SER A N 1
ATOM 651 C CA . SER A 1 92 ? 33.717 7.804 -14.630 1.00 23.12 92 SER A CA 1
ATOM 652 C C . SER A 1 92 ? 33.515 9.317 -14.657 1.00 23.65 92 SER A C 1
ATOM 653 O O . SER A 1 92 ? 34.034 9.999 -13.742 1.00 23.96 92 SER A O 1
ATOM 656 N N . ASP A 1 93 ? 32.744 9.857 -15.605 1.00 23.53 93 ASP A N 1
ATOM 657 C CA . ASP A 1 93 ? 32.470 11.322 -15.648 1.00 24.76 93 ASP A CA 1
ATOM 658 C C . ASP A 1 93 ? 31.300 11.688 -14.737 1.00 24.26 93 ASP A C 1
ATOM 659 O O . ASP A 1 93 ? 31.112 12.876 -14.470 1.00 24.91 93 ASP A O 1
ATOM 664 N N . LEU A 1 94 ? 30.588 10.714 -14.207 1.00 23.19 94 LEU A N 1
ATOM 665 C CA . LEU A 1 94 ? 29.424 10.982 -13.330 1.00 23.22 94 LEU A CA 1
ATOM 666 C C . LEU A 1 94 ? 29.897 11.205 -11.894 1.00 23.30 94 LEU A C 1
ATOM 667 O O . LEU A 1 94 ? 30.881 10.607 -11.441 1.00 23.13 94 LEU A O 1
ATOM 672 N N . PRO A 1 95 ? 29.169 12.019 -11.111 1.00 24.40 95 PRO A N 1
ATOM 673 C CA . PRO A 1 95 ? 29.532 12.247 -9.723 1.00 24.72 95 PRO A CA 1
ATOM 674 C C . PRO A 1 95 ? 29.444 10.932 -8.938 1.00 23.64 95 PRO A C 1
ATOM 675 O O . PRO A 1 95 ? 28.602 10.087 -9.273 1.00 21.83 95 PRO A O 1
ATOM 679 N N . LEU A 1 96 ? 30.282 10.818 -7.906 1.00 23.44 96 LEU A N 1
ATOM 680 C CA . LEU A 1 96 ? 30.271 9.650 -6.989 1.00 23.64 96 LEU A CA 1
ATOM 681 C C . LEU A 1 96 ? 28.835 9.303 -6.584 1.00 23.17 96 LEU A C 1
ATOM 682 O O . LEU A 1 96 ? 28.530 8.093 -6.593 1.00 22.52 96 LEU A O 1
ATOM 687 N N . GLY A 1 97 ? 28.025 10.291 -6.167 1.00 22.91 97 GLY A N 1
ATOM 688 C CA . GLY A 1 97 ? 26.645 10.056 -5.708 1.00 23.18 97 GLY A CA 1
ATOM 689 C C . GLY A 1 97 ? 25.760 9.420 -6.767 1.00 22.18 97 GLY A C 1
ATOM 690 O O . GLY A 1 97 ? 24.921 8.547 -6.425 1.00 21.69 97 GLY A O 1
ATOM 691 N N . GLN A 1 98 ? 25.982 9.760 -8.036 1.00 21.95 98 GLN A N 1
ATOM 692 C CA . GLN A 1 98 ? 25.187 9.193 -9.148 1.00 21.45 98 GLN A CA 1
ATOM 693 C C . GLN A 1 98 ? 25.630 7.725 -9.348 1.00 20.18 98 GLN A C 1
ATOM 694 O O . GLN A 1 98 ? 24.755 6.892 -9.570 1.00 19.94 98 GLN A O 1
ATOM 700 N N . ILE A 1 99 ? 26.945 7.437 -9.328 1.00 19.65 99 ILE A N 1
ATOM 701 C CA . ILE A 1 99 ? 27.458 6.046 -9.491 1.00 18.92 99 ILE A CA 1
ATOM 702 C C . ILE A 1 99 ? 26.887 5.221 -8.322 1.00 19.46 99 ILE A C 1
ATOM 703 O O . ILE A 1 99 ? 26.450 4.101 -8.569 1.00 18.65 99 ILE A O 1
ATOM 708 N N . LYS A 1 100 ? 26.876 5.764 -7.095 1.00 20.39 100 LYS A N 1
ATOM 709 C CA . LYS A 1 100 ? 26.287 5.046 -5.938 1.00 21.45 100 LYS A CA 1
ATOM 710 C C . LYS A 1 100 ? 24.799 4.704 -6.226 1.00 21.04 100 LYS A C 1
ATOM 711 O O . LYS A 1 100 ? 24.379 3.548 -5.976 1.00 21.38 100 LYS A O 1
ATOM 717 N N . LYS A 1 101 ? 24.031 5.628 -6.795 1.00 21.14 101 LYS A N 1
ATOM 718 C CA . LYS A 1 101 ? 22.595 5.378 -7.099 1.00 21.73 101 LYS A CA 1
ATOM 719 C C . LYS A 1 101 ? 22.519 4.267 -8.156 1.00 19.96 101 LYS A C 1
ATOM 720 O O . LYS A 1 101 ? 21.593 3.447 -8.076 1.00 19.95 101 LYS A O 1
ATOM 726 N N . ILE A 1 102 ? 23.430 4.235 -9.129 1.00 18.63 102 ILE A N 1
ATOM 727 C CA . ILE A 1 102 ? 23.402 3.164 -10.175 1.00 17.47 102 ILE A CA 1
ATOM 728 C C . ILE A 1 102 ? 23.608 1.795 -9.501 1.00 16.86 102 ILE A C 1
ATOM 729 O O . ILE A 1 102 ? 22.798 0.867 -9.737 1.00 15.96 102 ILE A O 1
ATOM 734 N N . LEU A 1 103 ? 24.640 1.686 -8.665 1.00 16.50 103 LEU A N 1
ATOM 735 C CA . LEU A 1 103 ? 24.975 0.407 -7.960 1.00 16.52 103 LEU A CA 1
ATOM 736 C C . LEU A 1 103 ? 23.813 -0.016 -7.060 1.00 17.34 103 LEU A C 1
ATOM 737 O O . LEU A 1 103 ? 23.470 -1.188 -7.089 1.00 16.95 103 LEU A O 1
ATOM 742 N N . THR A 1 104 ? 23.188 0.922 -6.349 1.00 18.43 104 THR A N 1
ATOM 743 C CA . THR A 1 104 ? 22.054 0.663 -5.452 1.00 19.47 104 THR A CA 1
ATOM 744 C C . THR A 1 104 ? 20.891 0.112 -6.258 1.00 19.30 104 THR A C 1
ATOM 745 O O . THR A 1 104 ? 20.293 -0.875 -5.780 1.00 19.11 104 THR A O 1
ATOM 749 N N . ALA A 1 105 ? 20.589 0.716 -7.410 1.00 19.45 105 ALA A N 1
ATOM 750 C CA . ALA A 1 105 ? 19.459 0.268 -8.253 1.00 19.78 105 ALA A CA 1
ATOM 751 C C . ALA A 1 105 ? 19.753 -1.153 -8.787 1.00 18.77 105 ALA A C 1
ATOM 752 O O . ALA A 1 105 ? 18.810 -1.989 -8.872 1.00 19.23 105 ALA A O 1
ATOM 754 N N . VAL A 1 106 ? 20.989 -1.414 -9.199 1.00 17.75 106 VAL A N 1
ATOM 755 C CA . VAL A 1 106 ? 21.358 -2.762 -9.721 1.00 17.49 106 VAL A CA 1
ATOM 756 C C . VAL A 1 106 ? 21.234 -3.784 -8.587 1.00 17.63 106 VAL A C 1
ATOM 757 O O . VAL A 1 106 ? 20.631 -4.854 -8.813 1.00 16.92 106 VAL A O 1
ATOM 761 N N . ALA A 1 107 ? 21.678 -3.431 -7.385 1.00 17.26 107 ALA A N 1
ATOM 762 C CA . ALA A 1 107 ? 21.539 -4.360 -6.250 1.00 18.03 107 ALA A CA 1
ATOM 763 C C . ALA A 1 107 ? 20.031 -4.634 -5.999 1.00 19.45 107 ALA A C 1
ATOM 764 O O . ALA A 1 107 ? 19.686 -5.778 -5.699 1.00 19.41 107 ALA A O 1
ATOM 766 N N . GLU A 1 108 ? 19.178 -3.603 -6.039 1.00 20.38 108 GLU A N 1
ATOM 767 C CA . GLU A 1 108 ? 17.738 -3.791 -5.729 1.00 22.59 108 GLU A CA 1
ATOM 768 C C . GLU A 1 108 ? 17.154 -4.759 -6.755 1.00 21.30 108 GLU A C 1
ATOM 769 O O . GLU A 1 108 ? 16.380 -5.638 -6.361 1.00 20.91 108 GLU A O 1
ATOM 775 N N . ALA A 1 109 ? 17.537 -4.597 -8.023 1.00 19.86 109 ALA A N 1
ATOM 776 C CA . ALA A 1 109 ? 17.096 -5.481 -9.131 1.00 19.88 109 ALA A CA 1
ATOM 777 C C . ALA A 1 109 ? 17.547 -6.905 -8.790 1.00 19.34 109 ALA A C 1
ATOM 778 O O . ALA A 1 109 ? 16.740 -7.845 -9.008 1.00 19.65 109 ALA A O 1
ATOM 780 N N . GLN A 1 110 ? 18.789 -7.083 -8.297 1.00 17.65 110 GLN A N 1
ATOM 781 C CA . GLN A 1 110 ? 19.269 -8.449 -7.989 1.00 17.56 110 GLN A CA 1
ATOM 782 C C . GLN A 1 110 ? 18.459 -9.028 -6.833 1.00 18.93 110 GLN A C 1
ATOM 783 O O . GLN A 1 110 ? 18.216 -10.245 -6.843 1.00 19.40 110 GLN A O 1
ATOM 789 N N . ARG A 1 111 ? 18.086 -8.213 -5.846 1.00 19.56 111 ARG A N 1
ATOM 790 C CA . ARG A 1 111 ? 17.320 -8.757 -4.691 1.00 22.24 111 ARG A CA 1
ATOM 791 C C . ARG A 1 111 ? 15.994 -9.315 -5.212 1.00 23.09 111 ARG A C 1
ATOM 792 O O . ARG A 1 111 ? 15.536 -10.342 -4.689 1.00 22.65 111 ARG A O 1
ATOM 800 N N . LYS A 1 112 ? 15.412 -8.630 -6.197 1.00 24.06 112 LYS A N 1
ATOM 801 C CA . LYS A 1 112 ? 14.140 -9.072 -6.827 1.00 26.24 112 LYS A CA 1
ATOM 802 C C . LYS A 1 112 ? 14.420 -10.415 -7.511 1.00 24.92 112 LYS A C 1
ATOM 803 O O . LYS A 1 112 ? 13.603 -11.374 -7.321 1.00 25.55 112 LYS A O 1
ATOM 809 N N . ALA A 1 113 ? 15.527 -10.519 -8.245 1.00 22.12 113 ALA A N 1
ATOM 810 C CA . ALA A 1 113 ? 15.875 -11.768 -8.982 1.00 22.34 113 ALA A CA 1
ATOM 811 C C . ALA A 1 113 ? 16.136 -12.907 -7.997 1.00 22.55 113 ALA A C 1
ATOM 812 O O . ALA A 1 113 ? 15.852 -14.070 -8.322 1.00 23.08 113 ALA A O 1
ATOM 814 N N . GLU A 1 114 ? 16.667 -12.584 -6.799 1.00 21.93 114 GLU A N 1
ATOM 815 C CA . GLU A 1 114 ? 17.023 -13.602 -5.791 1.00 22.71 114 GLU A CA 1
ATOM 816 C C . GLU A 1 114 ? 15.725 -14.272 -5.262 1.00 26.02 114 GLU A C 1
ATOM 817 O O . GLU A 1 114 ? 15.812 -15.435 -4.798 1.00 26.24 114 GLU A O 1
ATOM 823 N N . LYS A 1 115 ? 14.560 -13.617 -5.415 1.00 29.45 115 LYS A N 1
ATOM 824 C CA . LYS A 1 115 ? 13.221 -14.241 -5.120 1.00 32.69 115 LYS A CA 1
ATOM 825 C C . LYS A 1 115 ? 12.711 -15.161 -6.231 1.00 33.60 115 LYS A C 1
ATOM 826 O O . LYS A 1 115 ? 11.770 -15.900 -5.963 1.00 34.15 115 LYS A O 1
ATOM 832 N N . GLU A 1 116 ? 13.182 -14.960 -7.466 1.00 33.14 116 GLU A N 1
ATOM 833 C CA . GLU A 1 116 ? 12.627 -15.710 -8.625 1.00 36.43 116 GLU A CA 1
ATOM 834 C C . GLU A 1 116 ? 13.336 -17.058 -8.764 1.00 35.29 116 GLU A C 1
ATOM 835 O O . GLU A 1 116 ? 14.538 -17.066 -9.060 1.00 34.36 116 GLU A O 1
ATOM 841 N N . GLY A 1 117 ? 12.574 -18.144 -8.613 1.00 35.83 117 GLY A N 1
ATOM 842 C CA . GLY A 1 117 ? 13.127 -19.509 -8.670 1.00 36.64 117 GLY A CA 1
ATOM 843 C C . GLY A 1 117 ? 13.765 -19.800 -10.023 1.00 34.99 117 GLY A C 1
ATOM 844 O O . GLY A 1 117 ? 14.618 -20.691 -10.109 1.00 35.08 117 GLY A O 1
ATOM 845 N N . ASN A 1 118 ? 13.360 -19.109 -11.081 1.00 35.80 118 ASN A N 1
ATOM 846 C CA . ASN A 1 118 ? 13.876 -19.425 -12.447 1.00 36.78 118 ASN A CA 1
ATOM 847 C C . ASN A 1 118 ? 15.234 -18.764 -12.713 1.00 33.78 118 ASN A C 1
ATOM 848 O O . ASN A 1 118 ? 15.805 -19.007 -13.839 1.00 34.35 118 ASN A O 1
ATOM 853 N N . ALA A 1 119 ? 15.761 -17.942 -11.795 1.00 28.99 119 ALA A N 1
ATOM 854 C CA . ALA A 1 119 ? 16.977 -17.158 -12.112 1.00 24.35 119 ALA A CA 1
ATOM 855 C C . ALA A 1 119 ? 18.191 -17.848 -11.479 1.00 22.13 119 ALA A C 1
ATOM 856 O O . ALA A 1 119 ? 18.356 -17.766 -10.242 1.00 20.97 119 ALA A O 1
ATOM 858 N N . ALA A 1 120 ? 19.050 -18.461 -12.269 1.00 19.79 120 ALA A N 1
ATOM 859 C CA . ALA A 1 120 ? 20.316 -19.071 -11.798 1.00 19.09 120 ALA A CA 1
ATOM 860 C C . ALA A 1 120 ? 21.420 -18.025 -11.610 1.00 17.57 120 ALA A C 1
ATOM 861 O O . ALA A 1 120 ? 22.346 -18.221 -10.785 1.00 17.29 120 ALA A O 1
ATOM 863 N N . TYR A 1 121 ? 21.381 -16.927 -12.362 1.00 16.81 121 TYR A N 1
ATOM 864 C CA . TYR A 1 121 ? 22.530 -15.995 -12.427 1.00 15.62 121 TYR A CA 1
ATOM 865 C C . TYR A 1 121 ? 22.055 -14.581 -12.752 1.00 15.31 121 TYR A C 1
ATOM 866 O O . TYR A 1 121 ? 21.173 -14.385 -13.603 1.00 15.68 121 TYR A O 1
ATOM 875 N N . PHE A 1 122 ? 22.697 -13.617 -12.107 1.00 14.44 122 PHE A N 1
ATOM 876 C CA . PHE A 1 122 ? 22.504 -12.182 -12.375 1.00 14.72 122 PHE A CA 1
ATOM 877 C C . PHE A 1 122 ? 23.827 -11.691 -12.962 1.00 14.74 122 PHE A C 1
ATOM 878 O O . PHE A 1 122 ? 24.808 -11.557 -12.204 1.00 15.20 122 PHE A O 1
ATOM 886 N N . LEU A 1 123 ? 23.857 -11.419 -14.271 1.00 14.76 123 LEU A N 1
ATOM 887 C CA . LEU A 1 123 ? 25.080 -10.975 -14.965 1.00 14.28 123 LEU A CA 1
ATOM 888 C C . LEU A 1 123 ? 24.950 -9.468 -15.271 1.00 14.91 123 LEU A C 1
ATOM 889 O O . LEU A 1 123 ? 24.149 -9.100 -16.166 1.00 15.25 123 LEU A O 1
ATOM 894 N N . PHE A 1 124 ? 25.748 -8.638 -14.601 1.00 15.15 124 PHE A N 1
ATOM 895 C CA . PHE A 1 124 ? 25.855 -7.178 -14.862 1.00 15.45 124 PHE A CA 1
ATOM 896 C C . PHE A 1 124 ? 27.117 -6.924 -15.692 1.00 14.15 124 PHE A C 1
ATOM 897 O O . PHE A 1 124 ? 28.201 -7.394 -15.276 1.00 12.83 124 PHE A O 1
ATOM 905 N N . PHE A 1 125 ? 27.006 -6.208 -16.805 1.00 13.86 125 PHE A N 1
ATOM 906 C CA . PHE A 1 125 ? 28.178 -5.912 -17.652 1.00 13.95 125 PHE A CA 1
ATOM 907 C C . PHE A 1 125 ? 27.995 -4.564 -18.322 1.00 14.36 125 PHE A C 1
ATOM 908 O O . PHE A 1 125 ? 26.889 -4.040 -18.351 1.00 14.31 125 PHE A O 1
ATOM 916 N N . ARG A 1 126 ? 29.119 -4.021 -18.808 1.00 14.85 126 ARG A N 1
ATOM 917 C CA . ARG A 1 126 ? 29.092 -2.718 -19.458 1.00 16.11 126 ARG A CA 1
ATOM 918 C C . ARG A 1 126 ? 30.063 -2.795 -20.619 1.00 16.23 126 ARG A C 1
ATOM 919 O O . ARG A 1 126 ? 31.205 -3.155 -20.399 1.00 15.38 126 ARG A O 1
ATOM 927 N N . ASN A 1 127 ? 29.603 -2.394 -21.801 1.00 16.36 127 ASN A N 1
ATOM 928 C CA . ASN A 1 127 ? 30.494 -2.220 -22.972 1.00 17.44 127 ASN A CA 1
ATOM 929 C C . ASN A 1 127 ? 30.624 -0.723 -23.234 1.00 17.66 127 ASN A C 1
ATOM 930 O O . ASN A 1 127 ? 29.598 -0.040 -23.235 1.00 17.14 127 ASN A O 1
ATOM 935 N N . LYS A 1 128 ? 31.855 -0.237 -23.508 1.00 18.33 128 LYS A N 1
ATOM 936 C CA . LYS A 1 128 ? 32.041 1.218 -23.696 1.00 18.55 128 LYS A CA 1
ATOM 937 C C . LYS A 1 128 ? 32.947 1.432 -24.897 1.00 19.02 128 LYS A C 1
ATOM 938 O O . LYS A 1 128 ? 34.040 0.861 -24.926 1.00 18.03 128 LYS A O 1
ATOM 944 N N . GLY A 1 129 ? 32.471 2.183 -25.876 1.00 20.15 129 GLY A N 1
ATOM 945 C CA . GLY A 1 129 ? 33.305 2.595 -27.006 1.00 22.30 129 GLY A CA 1
ATOM 946 C C . GLY A 1 129 ? 32.726 2.158 -28.342 1.00 23.99 129 GLY A C 1
ATOM 947 O O . GLY A 1 129 ? 32.396 0.978 -28.537 1.00 23.83 129 GLY A O 1
ATOM 948 N N . LYS A 1 130 ? 32.663 3.084 -29.282 1.00 26.55 130 LYS A N 1
ATOM 949 C CA . LYS A 1 130 ? 32.225 2.751 -30.660 1.00 28.51 130 LYS A CA 1
ATOM 950 C C . LYS A 1 130 ? 33.139 1.630 -31.223 1.00 28.85 130 LYS A C 1
ATOM 951 O O . LYS A 1 130 ? 32.646 0.773 -32.013 1.00 28.83 130 LYS A O 1
ATOM 957 N N . GLU A 1 131 ? 34.420 1.636 -30.851 1.00 28.17 131 GLU A N 1
ATOM 958 C CA . GLU A 1 131 ? 35.418 0.702 -31.454 1.00 29.93 131 GLU A CA 1
ATOM 959 C C . GLU A 1 131 ? 35.130 -0.758 -31.083 1.00 28.02 131 GLU A C 1
ATOM 960 O O . GLU A 1 131 ? 35.679 -1.598 -31.808 1.00 28.64 131 GLU A O 1
ATOM 966 N N . ILE A 1 132 ? 34.301 -1.036 -30.062 1.00 25.55 132 ILE A N 1
ATOM 967 C CA . ILE A 1 132 ? 33.894 -2.411 -29.621 1.00 25.05 132 ILE A CA 1
ATOM 968 C C . ILE A 1 132 ? 32.380 -2.614 -29.787 1.00 24.82 132 ILE A C 1
ATOM 969 O O . ILE A 1 132 ? 31.846 -3.549 -29.211 1.00 23.65 132 ILE A O 1
ATOM 974 N N . GLY A 1 133 ? 31.761 -1.807 -30.643 1.00 27.20 133 GLY A N 1
ATOM 975 C CA . GLY A 1 133 ? 30.429 -2.079 -31.220 1.00 28.72 133 GLY A CA 1
ATOM 976 C C . GLY A 1 133 ? 29.329 -1.311 -30.514 1.00 28.49 133 GLY A C 1
ATOM 977 O O . GLY A 1 133 ? 28.176 -1.549 -30.827 1.00 28.32 133 GLY A O 1
ATOM 978 N N . VAL A 1 134 ? 29.662 -0.389 -29.605 1.00 26.73 134 VAL A N 1
ATOM 979 C CA . VAL A 1 134 ? 28.617 0.415 -28.919 1.00 26.88 134 VAL A CA 1
ATOM 980 C C . VAL A 1 134 ? 28.283 1.639 -29.775 1.00 29.76 134 VAL A C 1
ATOM 981 O O . VAL A 1 134 ? 29.006 2.669 -29.657 1.00 32.70 134 VAL A O 1
ATOM 985 N N . SER A 1 135 ? 27.181 1.555 -30.495 1.00 29.95 135 SER A N 1
ATOM 986 C CA . SER A 1 135 ? 26.692 2.642 -31.368 1.00 33.95 135 SER A CA 1
ATOM 987 C C . SER A 1 135 ? 25.888 3.668 -30.558 1.00 33.85 135 SER A C 1
ATOM 988 O O . SER A 1 135 ? 26.119 4.882 -30.818 1.00 35.10 135 SER A O 1
ATOM 991 N N . LEU A 1 136 ? 25.098 3.233 -29.542 1.00 32.73 136 LEU A N 1
ATOM 992 C CA . LEU A 1 136 ? 24.281 4.195 -28.747 1.00 33.79 136 LEU A CA 1
ATOM 993 C C . LEU A 1 136 ? 25.223 4.974 -27.804 1.00 32.90 136 LEU A C 1
ATOM 994 O O . LEU A 1 136 ? 25.992 4.345 -27.087 1.00 31.66 136 LEU A O 1
ATOM 999 N N . THR A 1 137 ? 25.131 6.301 -27.756 1.00 33.40 137 THR A N 1
ATOM 1000 C CA . THR A 1 137 ? 26.109 7.178 -27.050 1.00 34.65 137 THR A CA 1
ATOM 1001 C C . THR A 1 137 ? 25.640 7.469 -25.608 1.00 32.55 137 THR A C 1
ATOM 1002 O O . THR A 1 137 ? 26.469 7.865 -24.750 1.00 35.78 137 THR A O 1
ATOM 1006 N N . HIS A 1 138 ? 24.375 7.209 -25.287 1.00 29.14 138 HIS A N 1
ATOM 1007 C CA . HIS A 1 138 ? 23.854 7.440 -23.913 1.00 25.76 138 HIS A CA 1
ATOM 1008 C C . HIS A 1 138 ? 24.510 6.445 -22.976 1.00 24.07 138 HIS A C 1
ATOM 1009 O O . HIS A 1 138 ? 24.579 5.267 -23.331 1.00 22.43 138 HIS A O 1
ATOM 1016 N N . PRO A 1 139 ? 25.029 6.892 -21.797 1.00 22.93 139 PRO A N 1
ATOM 1017 C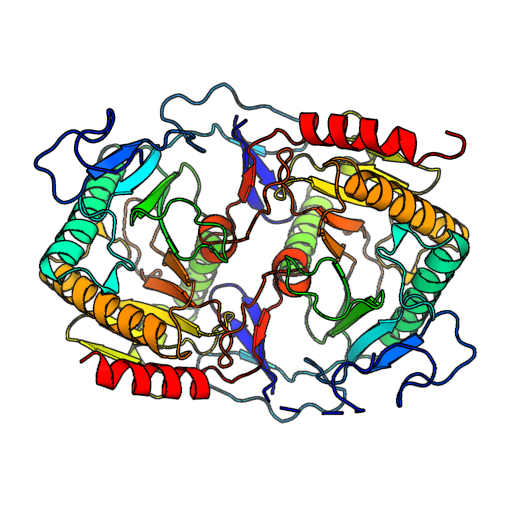 CA . PRO A 1 139 ? 25.646 5.997 -20.827 1.00 21.85 139 PRO A CA 1
ATOM 1018 C C . PRO A 1 139 ? 24.640 4.947 -20.356 1.00 21.07 139 PRO A C 1
ATOM 1019 O O . PRO A 1 139 ? 23.582 5.295 -19.846 1.00 21.15 139 PRO A O 1
ATOM 1023 N N . PHE A 1 140 ? 25.017 3.686 -20.501 1.00 20.18 140 PHE A N 1
ATOM 1024 C CA . PHE A 1 140 ? 24.168 2.550 -20.062 1.00 19.71 140 PHE A CA 1
ATOM 1025 C C . PHE A 1 140 ? 25.051 1.324 -19.838 1.00 19.18 140 PHE A C 1
ATOM 1026 O O . PHE A 1 140 ? 26.149 1.175 -20.428 1.00 18.93 140 PHE A O 1
ATOM 1034 N N . SER A 1 141 ? 24.479 0.420 -19.068 1.00 18.45 141 SER A N 1
ATOM 1035 C CA . SER A 1 141 ? 25.005 -0.941 -18.834 1.00 17.73 141 SER A CA 1
ATOM 1036 C C . SER A 1 141 ? 23.849 -1.949 -19.018 1.00 16.86 141 SER A C 1
ATOM 1037 O O . SER A 1 141 ? 22.733 -1.542 -19.276 1.00 16.42 141 SER A O 1
ATOM 1040 N N . GLN A 1 142 ? 24.128 -3.222 -18.816 1.00 15.91 142 GLN A N 1
ATOM 1041 C CA . GLN A 1 142 ? 23.179 -4.291 -19.143 1.00 16.44 142 GLN A CA 1
ATOM 1042 C C . GLN A 1 142 ? 23.143 -5.272 -17.977 1.00 15.84 142 GLN A C 1
ATOM 1043 O O . GLN A 1 142 ? 24.159 -5.496 -17.326 1.00 15.52 142 GLN A O 1
ATOM 1049 N N . ILE A 1 143 ? 21.974 -5.869 -17.797 1.00 15.70 143 ILE A N 1
ATOM 1050 C CA . ILE A 1 143 ? 21.801 -7.050 -16.919 1.00 15.29 143 ILE A CA 1
ATOM 1051 C C . ILE A 1 143 ? 21.153 -8.189 -17.723 1.00 15.68 143 ILE A C 1
ATOM 1052 O O . ILE A 1 143 ? 20.116 -7.950 -18.360 1.00 15.40 143 ILE A O 1
ATOM 1057 N N . TYR A 1 144 ? 21.714 -9.393 -17.643 1.00 15.82 144 TYR A N 1
ATOM 1058 C CA . TYR A 1 144 ? 21.017 -10.617 -18.072 1.00 16.04 144 TYR A CA 1
ATOM 1059 C C . TYR A 1 144 ? 20.727 -11.392 -16.801 1.00 16.06 144 TYR A C 1
ATOM 1060 O O . TYR A 1 144 ? 21.676 -11.695 -16.042 1.00 15.61 144 TYR A O 1
ATOM 1069 N N . ILE A 1 145 ? 19.469 -11.693 -16.569 1.00 16.42 145 ILE A N 1
ATOM 1070 C CA . ILE A 1 145 ? 19.040 -12.648 -15.518 1.00 16.43 145 ILE A CA 1
ATOM 1071 C C . ILE A 1 145 ? 18.802 -13.960 -16.264 1.00 16.56 145 ILE A C 1
ATOM 1072 O O . ILE A 1 145 ? 17.936 -13.996 -17.135 1.00 16.58 145 ILE A O 1
ATOM 1077 N N . LEU A 1 146 ? 19.621 -14.950 -15.974 1.00 16.10 146 LEU A N 1
ATOM 1078 C CA . LEU A 1 146 ? 19.735 -16.156 -16.802 1.00 16.56 146 LEU A CA 1
ATOM 1079 C C . LEU A 1 146 ? 19.320 -17.414 -16.056 1.00 16.73 146 LEU A C 1
ATOM 1080 O O . LEU A 1 146 ? 19.523 -17.531 -14.840 1.00 16.52 146 LEU A O 1
ATOM 1085 N N . PRO A 1 147 ? 18.906 -18.442 -16.814 1.00 17.24 147 PRO A N 1
ATOM 1086 C CA . PRO A 1 147 ? 18.601 -19.747 -16.247 1.00 18.18 147 PRO A CA 1
ATOM 1087 C C . PRO A 1 147 ? 19.821 -20.668 -16.101 1.00 18.52 147 PRO A C 1
ATOM 1088 O O . PRO A 1 147 ? 19.604 -21.795 -15.675 1.00 19.17 147 PRO A O 1
ATOM 1092 N N . VAL A 1 148 ? 21.008 -20.201 -16.512 1.00 17.77 148 VAL A N 1
ATOM 1093 C CA . VAL A 1 148 ? 22.286 -20.956 -16.549 1.00 18.34 148 VAL A CA 1
ATOM 1094 C C . VAL A 1 148 ? 23.332 -20.049 -15.937 1.00 17.38 148 VAL A C 1
ATOM 1095 O O . VAL A 1 148 ? 23.177 -18.799 -15.951 1.00 17.16 148 VAL A O 1
ATOM 1099 N N . VAL A 1 149 ? 24.389 -20.644 -15.441 1.00 17.22 149 VAL A N 1
ATOM 1100 C CA . VAL A 1 149 ? 25.579 -19.898 -14.979 1.00 16.45 149 VAL A CA 1
ATOM 1101 C C . VAL A 1 149 ? 26.459 -19.645 -16.192 1.00 16.50 149 VAL A C 1
ATOM 1102 O O . VAL A 1 149 ? 26.758 -20.553 -16.980 1.00 16.92 149 VAL A O 1
ATOM 1106 N N . PRO A 1 150 ? 26.862 -18.405 -16.423 1.00 15.94 150 PRO A N 1
ATOM 1107 C CA . PRO A 1 150 ? 27.781 -18.148 -17.535 1.00 16.09 150 PRO A CA 1
ATOM 1108 C C . PRO A 1 150 ? 29.040 -19.017 -17.499 1.00 16.83 150 PRO A C 1
ATOM 1109 O O . PRO A 1 150 ? 29.649 -19.181 -16.425 1.00 16.02 150 PRO A O 1
ATOM 1113 N N . PRO A 1 151 ? 29.452 -19.641 -18.637 1.00 17.07 151 PRO A N 1
ATOM 1114 C CA . PRO A 1 151 ? 30.556 -20.602 -18.612 1.00 18.10 151 PRO A CA 1
ATOM 1115 C C . PRO A 1 151 ? 31.855 -20.085 -17.978 1.00 17.68 151 PRO A C 1
ATOM 1116 O O . PRO A 1 151 ? 32.483 -20.863 -17.260 1.00 18.18 151 PRO A O 1
ATOM 1120 N N . ARG A 1 152 ? 32.213 -18.819 -18.190 1.00 17.29 152 ARG A N 1
ATOM 1121 C CA . ARG A 1 152 ? 33.497 -18.315 -17.642 1.00 17.65 152 ARG A CA 1
ATOM 1122 C C . ARG A 1 152 ? 33.401 -18.280 -16.113 1.00 16.43 152 ARG A C 1
ATOM 1123 O O . ARG A 1 152 ? 34.337 -18.665 -15.433 1.00 16.47 152 ARG A O 1
ATOM 1131 N N . VAL A 1 153 ? 32.227 -17.907 -15.605 1.00 17.39 153 VAL A N 1
ATOM 1132 C CA . VAL A 1 153 ? 32.008 -17.858 -14.134 1.00 16.35 153 VAL A CA 1
ATOM 1133 C C . VAL A 1 153 ? 31.915 -19.281 -13.602 1.00 16.67 153 VAL A C 1
ATOM 1134 O O . VAL A 1 153 ? 32.519 -19.520 -12.554 1.00 15.58 153 VAL A O 1
ATOM 1138 N N . ARG A 1 154 ? 31.293 -20.216 -14.325 1.00 18.08 154 ARG A N 1
ATOM 1139 C CA . ARG A 1 154 ? 31.255 -21.631 -13.904 1.00 19.55 154 ARG A CA 1
ATOM 1140 C C . ARG A 1 154 ? 32.695 -22.123 -13.724 1.00 18.90 154 ARG A C 1
ATOM 1141 O O . ARG A 1 154 ? 32.940 -22.844 -12.751 1.00 18.27 154 ARG A O 1
ATOM 1149 N N . ALA A 1 155 ? 33.582 -21.893 -14.698 1.00 18.61 155 ALA A N 1
ATOM 1150 C CA . ALA A 1 155 ? 34.990 -22.367 -14.631 1.00 19.21 155 ALA A CA 1
ATOM 1151 C C . ALA A 1 155 ? 35.620 -21.764 -13.351 1.00 17.98 155 ALA A C 1
ATOM 1152 O O . ALA A 1 155 ? 36.271 -22.507 -12.575 1.00 18.07 155 ALA A O 1
ATOM 1154 N N . GLU A 1 156 ? 35.364 -20.476 -13.080 1.00 16.46 156 GLU A N 1
ATOM 1155 C CA . GLU A 1 156 ? 35.997 -19.799 -11.920 1.00 16.05 156 GLU A CA 1
ATOM 1156 C C . GLU A 1 156 ? 35.438 -20.418 -10.626 1.00 16.25 156 GLU A C 1
ATOM 1157 O O . GLU A 1 156 ? 36.224 -20.621 -9.664 1.00 15.97 156 GLU A O 1
ATOM 1163 N N . LEU A 1 157 ? 34.146 -20.701 -10.594 1.00 16.51 157 LEU A N 1
ATOM 1164 C CA . LEU A 1 157 ? 33.480 -21.267 -9.391 1.00 17.41 157 LEU A CA 1
ATOM 1165 C C . LEU A 1 157 ? 34.070 -22.644 -9.119 1.00 18.57 157 LEU A C 1
ATOM 1166 O O . LEU A 1 157 ? 34.376 -22.984 -7.949 1.00 18.92 157 LEU A O 1
ATOM 1171 N N . GLN A 1 158 ? 34.231 -23.454 -10.165 1.00 19.28 158 GLN A N 1
ATOM 1172 C CA . GLN A 1 158 ? 34.725 -24.820 -9.982 1.00 21.30 158 GLN A CA 1
ATOM 1173 C C . GLN A 1 158 ? 36.171 -24.733 -9.465 1.00 21.23 158 GLN A C 1
ATOM 1174 O O . GLN A 1 158 ? 36.501 -25.439 -8.497 1.00 21.59 158 GLN A O 1
ATOM 1180 N N . ALA A 1 159 ? 37.051 -23.934 -10.063 1.00 20.14 159 ALA A N 1
ATOM 1181 C CA . ALA A 1 159 ? 38.449 -23.855 -9.582 1.00 21.03 159 ALA A CA 1
ATOM 1182 C C . ALA A 1 159 ? 38.461 -23.329 -8.136 1.00 20.62 159 ALA A C 1
ATOM 1183 O O . ALA A 1 159 ? 39.275 -23.856 -7.351 1.00 22.31 159 ALA A O 1
ATOM 1185 N N . SER A 1 160 ? 37.656 -22.310 -7.850 1.00 19.59 160 SER A N 1
ATOM 1186 C CA . SER A 1 160 ? 37.581 -21.647 -6.525 1.00 19.86 160 SER A CA 1
ATOM 1187 C C . SER A 1 160 ? 37.156 -22.666 -5.457 1.00 20.92 160 SER A C 1
ATOM 1188 O O . SER A 1 160 ? 37.791 -22.747 -4.368 1.00 22.16 160 SER A O 1
ATOM 1191 N N . TYR A 1 161 ? 36.143 -23.454 -5.771 1.00 21.53 161 TYR A N 1
ATOM 1192 C CA . TYR A 1 161 ? 35.604 -24.522 -4.905 1.00 23.42 161 TYR A CA 1
ATOM 1193 C C . TYR A 1 161 ? 36.686 -25.566 -4.623 1.00 25.75 161 TYR A C 1
ATOM 1194 O O . TYR A 1 161 ? 36.953 -25.925 -3.440 1.00 26.24 161 TYR A O 1
ATOM 1203 N N . GLU A 1 162 ? 37.337 -26.045 -5.684 1.00 26.60 162 GLU A N 1
ATOM 1204 C CA . GLU A 1 162 ? 38.346 -27.136 -5.573 1.00 29.92 162 GLU A CA 1
ATOM 1205 C C . GLU A 1 162 ? 39.504 -26.643 -4.691 1.00 30.41 162 GLU A C 1
ATOM 1206 O O . GLU A 1 162 ? 40.038 -27.449 -3.905 1.00 32.06 162 GLU A O 1
ATOM 1212 N N . TRP A 1 163 ? 39.915 -25.394 -4.880 1.00 29.55 163 TRP A N 1
ATOM 1213 C CA . TRP A 1 163 ? 41.009 -24.779 -4.102 1.00 31.48 163 TRP A CA 1
ATOM 1214 C C . TRP A 1 163 ? 40.616 -24.770 -2.625 1.00 32.10 163 TRP A C 1
ATOM 1215 O O . TRP A 1 163 ? 41.441 -25.175 -1.794 1.00 33.34 163 TRP A O 1
ATOM 1226 N N . TYR A 1 164 ? 39.406 -24.270 -2.344 1.00 30.39 164 TYR A N 1
ATOM 1227 C CA . TYR A 1 164 ? 38.831 -24.090 -0.982 1.00 31.37 164 TYR A CA 1
ATOM 1228 C C . TYR A 1 164 ? 38.769 -25.442 -0.261 1.00 33.81 164 TYR A C 1
ATOM 1229 O O . TYR A 1 164 ? 39.196 -25.565 0.936 1.00 35.24 164 TYR A O 1
ATOM 1238 N N . VAL A 1 165 ? 38.244 -26.454 -0.956 1.00 33.67 165 VAL A N 1
ATOM 1239 C CA . VAL A 1 165 ? 38.149 -27.822 -0.410 1.00 36.52 165 VAL A CA 1
ATOM 1240 C C . VAL A 1 165 ? 39.560 -28.373 -0.197 1.00 39.12 165 VAL A C 1
ATOM 1241 O O . VAL A 1 165 ? 39.720 -29.050 0.770 1.00 41.08 165 VAL A O 1
ATOM 1245 N N . LYS A 1 166 ? 40.453 -28.215 -1.176 1.00 39.73 166 LYS A N 1
ATOM 1246 C CA . LYS A 1 166 ? 41.849 -28.719 -1.061 1.00 43.62 166 LYS A CA 1
ATOM 1247 C C . LYS A 1 166 ? 42.693 -27.925 -0.051 1.00 44.60 166 LYS A C 1
ATOM 1248 O O . LYS A 1 166 ? 43.384 -28.570 0.754 1.00 47.83 166 LYS A O 1
ATOM 1254 N N . HIS A 1 167 ? 42.616 -26.587 -0.074 1.00 43.36 167 HIS A N 1
ATOM 1255 C CA . HIS A 1 167 ? 43.509 -25.738 0.767 1.00 44.99 167 HIS A CA 1
ATOM 1256 C C . HIS A 1 167 ? 42.848 -25.153 2.030 1.00 45.16 167 HIS A C 1
ATOM 1257 O O . HIS A 1 167 ? 43.607 -24.689 2.895 1.00 48.33 167 HIS A O 1
ATOM 1264 N N . GLY A 1 168 ? 41.513 -25.151 2.133 1.00 43.74 168 GLY A N 1
ATOM 1265 C CA . GLY A 1 168 ? 40.806 -24.692 3.353 1.00 44.79 168 GLY A CA 1
ATOM 1266 C C . GLY A 1 168 ? 40.573 -23.190 3.504 1.00 43.51 168 GLY A C 1
ATOM 1267 O O . GLY A 1 168 ? 40.098 -22.792 4.578 1.00 47.15 168 GLY A O 1
ATOM 1268 N N . SER A 1 169 ? 40.869 -22.383 2.485 1.00 40.25 169 SER A N 1
ATOM 1269 C CA . SER A 1 169 ? 40.677 -20.901 2.526 1.00 38.64 169 SER A CA 1
ATOM 1270 C C . SER A 1 169 ? 40.198 -20.401 1.155 1.00 33.96 169 SER A C 1
ATOM 1271 O O . SER A 1 169 ? 40.288 -21.150 0.169 1.00 35.51 169 SER A O 1
ATOM 1274 N N . CYS A 1 170 ? 39.619 -19.171 1.108 1.00 29.69 170 CYS A N 1
ATOM 1275 C CA . CYS A 1 170 ? 39.202 -18.585 -0.187 1.00 26.40 170 CYS A CA 1
ATOM 1276 C C . CYS A 1 170 ? 40.451 -18.074 -0.949 1.00 26.61 170 CYS A C 1
ATOM 1277 O O . CYS A 1 170 ? 41.186 -17.195 -0.440 1.00 28.91 170 CYS A O 1
ATOM 1280 N N . LEU A 1 171 ? 40.667 -18.633 -2.176 1.00 25.09 171 LEU A N 1
ATOM 1281 C CA . LEU A 1 171 ? 41.844 -18.250 -3.019 1.00 24.37 171 LEU A CA 1
ATOM 1282 C C . LEU A 1 171 ? 41.793 -16.754 -3.341 1.00 21.89 171 LEU A C 1
ATOM 1283 O O . LEU A 1 171 ? 42.836 -16.098 -3.285 1.00 22.27 171 LEU A O 1
ATOM 1288 N N . HIS A 1 172 ? 40.594 -16.226 -3.601 1.00 20.04 172 HIS A N 1
ATOM 1289 C CA . HIS A 1 172 ? 40.447 -14.782 -3.927 1.00 18.53 172 HIS A CA 1
ATOM 1290 C C . HIS A 1 172 ? 40.916 -13.944 -2.734 1.00 19.74 172 HIS A C 1
ATOM 1291 O O . HIS A 1 172 ? 41.594 -12.933 -2.944 1.00 19.13 172 HIS A O 1
ATOM 1298 N N . CYS A 1 173 ? 40.561 -14.370 -1.523 1.00 20.81 173 CYS A N 1
ATOM 1299 C CA . CYS A 1 173 ? 40.960 -13.632 -0.293 1.00 22.46 173 CYS A CA 1
ATOM 1300 C C . CYS A 1 173 ? 42.518 -13.571 -0.272 1.00 24.62 173 CYS A C 1
ATOM 1301 O O . CYS A 1 173 ? 43.134 -12.498 0.088 1.00 26.13 173 CYS A O 1
ATOM 1304 N N . ARG A 1 174 ? 43.139 -14.703 -0.570 1.00 26.75 174 ARG A N 1
ATOM 1305 C CA . ARG A 1 174 ? 44.635 -14.843 -0.515 1.00 30.01 174 ARG A CA 1
ATOM 1306 C C . ARG A 1 174 ? 45.248 -13.892 -1.553 1.00 27.82 174 ARG A C 1
ATOM 1307 O O . ARG A 1 174 ? 46.204 -13.205 -1.248 1.00 28.42 174 ARG A O 1
ATOM 1315 N N . ILE A 1 175 ? 44.704 -13.868 -2.757 1.00 26.02 175 ILE A N 1
ATOM 1316 C CA . ILE A 1 175 ? 45.210 -12.983 -3.844 1.00 24.60 175 ILE A CA 1
ATOM 1317 C C . ILE A 1 175 ? 45.056 -11.503 -3.443 1.00 24.10 175 ILE A C 1
ATOM 1318 O O . ILE A 1 175 ? 46.043 -10.717 -3.505 1.00 24.69 175 ILE A O 1
ATOM 1323 N N . VAL A 1 176 ? 43.873 -11.139 -2.917 1.00 22.90 176 VAL A N 1
ATOM 1324 C CA . VAL A 1 176 ? 43.592 -9.723 -2.570 1.00 23.25 176 VAL A CA 1
ATOM 1325 C C . VAL A 1 176 ? 44.579 -9.291 -1.479 1.00 25.66 176 VAL A C 1
ATOM 1326 O O . VAL A 1 176 ? 45.094 -8.182 -1.588 1.00 25.47 176 VAL A O 1
ATOM 1330 N N . GLU A 1 177 ? 44.871 -10.153 -0.500 1.00 27.46 177 GLU A N 1
ATOM 1331 C CA . GLU A 1 177 ? 45.759 -9.793 0.644 1.00 31.18 177 GLU A CA 1
ATOM 1332 C C . GLU A 1 177 ? 47.165 -9.528 0.090 1.00 31.27 177 GLU A C 1
ATOM 1333 O O . GLU A 1 177 ? 47.806 -8.608 0.628 1.00 31.72 177 GLU A O 1
ATOM 1339 N N . LYS A 1 178 ? 47.650 -10.387 -0.810 1.00 30.59 178 LYS A N 1
ATOM 1340 C CA . LYS A 1 178 ? 49.019 -10.327 -1.398 1.00 32.74 178 LYS A CA 1
ATOM 1341 C C . LYS A 1 178 ? 49.260 -9.127 -2.326 1.00 30.81 178 LYS A C 1
ATOM 1342 O O . LYS A 1 178 ? 50.400 -8.631 -2.351 1.00 31.94 178 LYS A O 1
ATOM 1348 N N . GLU A 1 179 ? 48.253 -8.701 -3.091 1.00 27.63 179 GLU A N 1
ATOM 1349 C CA . GLU A 1 179 ? 48.500 -7.661 -4.125 1.00 27.00 179 GLU A CA 1
ATOM 1350 C C . GLU A 1 179 ? 49.076 -6.375 -3.523 1.00 28.93 179 GLU A C 1
ATOM 1351 O O . GLU A 1 179 ? 48.451 -5.813 -2.619 1.00 29.69 179 GLU A O 1
ATOM 1357 N N . GLU A 1 180 ? 50.254 -5.985 -4.016 1.00 30.78 180 GLU A N 1
ATOM 1358 C CA . GLU A 1 180 ? 50.936 -4.722 -3.630 1.00 34.13 180 GLU A CA 1
ATOM 1359 C C . GLU A 1 180 ? 51.581 -4.088 -4.870 1.00 34.76 180 GLU A C 1
ATOM 1360 O O . GLU A 1 180 ? 51.257 -2.937 -5.183 1.00 36.11 180 GLU A O 1
ATOM 1366 N N . LYS A 1 181 ? 52.446 -4.847 -5.549 1.00 35.14 181 LYS A N 1
ATOM 1367 C CA . LYS A 1 181 ? 53.221 -4.369 -6.727 1.00 34.21 181 LYS A CA 1
ATOM 1368 C C . LYS A 1 181 ? 52.292 -3.943 -7.868 1.00 29.11 181 LYS A C 1
ATOM 1369 O O . LYS A 1 181 ? 52.605 -2.948 -8.538 1.00 28.28 181 LYS A O 1
ATOM 1375 N N . ARG A 1 182 ? 51.210 -4.689 -8.089 1.00 25.55 182 ARG A N 1
ATOM 1376 C CA . ARG A 1 182 ? 50.269 -4.374 -9.196 1.00 22.76 182 ARG A CA 1
ATOM 1377 C C . ARG A 1 182 ? 49.046 -3.612 -8.673 1.00 21.33 182 ARG A C 1
ATOM 1378 O O . ARG A 1 182 ? 48.084 -3.472 -9.443 1.00 18.90 182 ARG A O 1
ATOM 1386 N N . LEU A 1 183 ? 49.065 -3.157 -7.415 1.00 22.67 183 LEU A N 1
ATOM 1387 C CA . LEU A 1 183 ? 47.869 -2.445 -6.907 1.00 23.14 183 LEU A CA 1
ATOM 1388 C C . LEU A 1 183 ? 47.826 -1.104 -7.635 1.00 23.17 183 LEU A C 1
ATOM 1389 O O . LEU A 1 183 ? 48.882 -0.459 -7.688 1.00 26.78 183 LEU A O 1
ATOM 1394 N N . VAL A 1 184 ? 46.692 -0.667 -8.150 1.00 18.77 184 VAL A N 1
ATOM 1395 C CA . VAL A 1 184 ? 46.600 0.675 -8.784 1.00 18.99 184 VAL A CA 1
ATOM 1396 C C . VAL A 1 184 ? 45.817 1.633 -7.868 1.00 18.57 184 VAL A C 1
ATOM 1397 O O . VAL A 1 184 ? 46.062 2.835 -7.952 1.00 19.03 184 VAL A O 1
ATOM 1401 N N . PHE A 1 185 ? 44.917 1.117 -7.018 1.00 18.41 185 PHE A N 1
ATOM 1402 C CA . PHE A 1 185 ? 44.088 1.959 -6.131 1.00 18.14 185 PHE A CA 1
ATOM 1403 C C . PHE A 1 185 ? 43.530 1.101 -5.011 1.00 17.68 185 PHE A C 1
ATOM 1404 O O . PHE A 1 185 ? 43.215 -0.090 -5.206 1.00 16.34 185 PHE A O 1
ATOM 1412 N N . GLN A 1 186 ? 43.366 1.701 -3.829 1.00 17.67 186 GLN A N 1
ATOM 1413 C CA . GLN A 1 186 ? 42.601 1.024 -2.775 1.00 17.52 186 GLN A CA 1
ATOM 1414 C C . GLN A 1 186 ? 41.967 2.086 -1.914 1.00 17.11 186 GLN A C 1
ATOM 1415 O O . GLN A 1 186 ? 42.456 3.229 -1.840 1.00 17.18 186 GLN A O 1
ATOM 1421 N N . ASN A 1 187 ? 40.857 1.688 -1.316 1.00 16.25 187 ASN A N 1
ATOM 1422 C CA . ASN A 1 187 ? 40.160 2.493 -0.286 1.00 16.36 187 ASN A CA 1
ATOM 1423 C C . ASN A 1 187 ? 39.900 1.579 0.921 1.00 16.44 187 ASN A C 1
ATOM 1424 O O . ASN A 1 187 ? 40.510 0.493 1.038 1.00 16.51 187 ASN A O 1
ATOM 1429 N N . ARG A 1 188 ? 39.050 2.015 1.831 1.00 16.88 188 ARG A N 1
ATOM 1430 C CA . ARG A 1 188 ? 38.859 1.190 3.045 1.00 17.71 188 ARG A CA 1
ATOM 1431 C C . ARG A 1 188 ? 38.220 -0.134 2.679 1.00 17.79 188 ARG A C 1
ATOM 1432 O O . ARG A 1 188 ? 38.392 -1.031 3.501 1.00 18.56 188 ARG A O 1
ATOM 1440 N N . ASN A 1 189 ? 37.487 -0.236 1.559 1.00 17.09 189 ASN A N 1
ATOM 1441 C CA . ASN A 1 189 ? 36.643 -1.442 1.334 1.00 17.15 189 ASN A CA 1
ATOM 1442 C C . ASN A 1 189 ? 37.038 -2.193 0.057 1.00 16.77 189 ASN A C 1
ATOM 1443 O O . ASN A 1 189 ? 36.502 -3.325 -0.113 1.00 17.00 189 ASN A O 1
ATOM 1448 N N . TRP A 1 190 ? 37.876 -1.613 -0.795 1.00 16.48 190 TRP A N 1
ATOM 1449 C CA . TRP A 1 190 ? 38.161 -2.163 -2.162 1.00 15.99 190 TRP A CA 1
ATOM 1450 C C . TRP A 1 190 ? 39.649 -2.064 -2.508 1.00 16.44 190 TRP A C 1
ATOM 1451 O O . TRP A 1 190 ? 40.341 -1.145 -2.042 1.00 16.00 190 TRP A O 1
ATOM 1462 N N . LYS A 1 191 ? 40.135 -3.076 -3.233 1.00 16.23 191 LYS A N 1
ATOM 1463 C CA . LYS A 1 191 ? 41.459 -3.053 -3.863 1.00 17.15 191 LYS A CA 1
ATOM 1464 C C . LYS A 1 191 ? 41.244 -3.249 -5.370 1.00 16.41 191 LYS A C 1
ATOM 1465 O O . LYS A 1 191 ? 40.536 -4.207 -5.769 1.00 16.37 191 LYS A O 1
ATOM 1471 N N . ALA A 1 192 ? 41.881 -2.412 -6.164 1.00 15.39 192 ALA A N 1
ATOM 1472 C CA . ALA A 1 192 ? 41.941 -2.517 -7.633 1.00 15.07 192 ALA A CA 1
ATOM 1473 C C . ALA A 1 192 ? 43.391 -2.795 -8.041 1.00 15.62 192 ALA A C 1
ATOM 1474 O O . ALA A 1 192 ? 44.271 -2.046 -7.627 1.00 16.01 192 ALA A O 1
ATOM 1476 N N . PHE A 1 193 ? 43.636 -3.864 -8.774 1.00 15.48 193 PHE A N 1
ATOM 1477 C CA . PHE A 1 193 ? 45.004 -4.318 -9.111 1.00 15.55 193 PHE A CA 1
ATOM 1478 C C . PHE A 1 193 ? 44.963 -4.905 -10.512 1.00 15.40 193 PHE A C 1
ATOM 1479 O O . PHE A 1 193 ? 43.915 -5.397 -10.966 1.00 14.38 193 PHE A O 1
ATOM 1487 N N . VAL A 1 194 ? 46.113 -4.895 -11.174 1.00 16.25 194 VAL A N 1
ATOM 1488 C CA . VAL A 1 194 ? 46.291 -5.675 -12.411 1.00 15.81 194 VAL A CA 1
ATOM 1489 C C . VAL A 1 194 ? 46.580 -7.102 -11.964 1.00 16.22 194 VAL A C 1
ATOM 1490 O O . VAL A 1 194 ? 47.539 -7.342 -11.212 1.00 16.32 194 VAL A O 1
ATOM 1494 N N . PRO A 1 195 ? 45.769 -8.114 -12.317 1.00 15.94 195 PRO A N 1
ATOM 1495 C CA . PRO A 1 195 ? 46.112 -9.465 -11.891 1.00 16.09 195 PRO A CA 1
ATOM 1496 C C . PRO A 1 195 ? 47.394 -9.988 -12.552 1.00 16.42 195 PRO A C 1
ATOM 1497 O O . PRO A 1 195 ? 47.718 -9.587 -13.690 1.00 16.06 195 PRO A O 1
ATOM 1501 N N . PHE A 1 196 ? 48.089 -10.883 -11.857 1.00 16.65 196 PHE A N 1
ATOM 1502 C CA . PHE A 1 196 ? 49.273 -11.602 -12.407 1.00 17.55 196 PHE A CA 1
ATOM 1503 C C . PHE A 1 196 ? 48.923 -12.236 -13.753 1.00 17.35 196 PHE A C 1
ATOM 1504 O O . PHE A 1 196 ? 49.717 -12.237 -14.694 1.00 17.49 196 PHE A O 1
ATOM 1512 N N . TYR A 1 197 ? 47.703 -12.732 -13.844 1.00 16.62 197 TYR A N 1
ATOM 1513 C CA . TYR A 1 197 ? 47.137 -13.514 -14.982 1.00 16.83 197 TYR A CA 1
ATOM 1514 C C . TYR A 1 197 ? 46.258 -12.603 -15.851 1.00 16.26 197 TYR A C 1
ATOM 1515 O O . TYR A 1 197 ? 45.386 -13.148 -16.567 1.00 16.37 197 TYR A O 1
ATOM 1524 N N . ALA A 1 198 ? 46.550 -11.295 -15.914 1.00 16.24 198 ALA A N 1
ATOM 1525 C CA . ALA A 1 198 ? 45.917 -10.370 -16.887 1.00 16.73 198 ALA A CA 1
ATOM 1526 C C . ALA A 1 198 ? 46.082 -10.937 -18.315 1.00 16.91 198 ALA A C 1
ATOM 1527 O O . ALA A 1 198 ? 47.159 -11.492 -18.639 1.00 16.78 198 ALA A O 1
ATOM 1529 N N . LYS A 1 199 ? 45.032 -10.773 -19.130 1.00 17.61 199 LYS A N 1
ATOM 1530 C CA . LYS A 1 199 ? 44.958 -11.242 -20.544 1.00 18.75 199 LYS A CA 1
ATOM 1531 C C . LYS A 1 199 ? 44.759 -10.092 -21.523 1.00 18.56 199 LYS A C 1
ATOM 1532 O O . LYS A 1 199 ? 45.052 -10.250 -22.750 1.00 18.53 199 LYS A O 1
ATOM 1538 N N . TRP A 1 200 ? 44.169 -9.009 -21.063 1.00 16.76 200 TRP A N 1
ATOM 1539 C CA . TRP A 1 200 ? 43.815 -7.856 -21.919 1.00 17.69 200 TRP A CA 1
ATOM 1540 C C . TRP A 1 200 ? 44.802 -6.708 -21.674 1.00 18.19 200 TRP A C 1
ATOM 1541 O O . TRP A 1 200 ? 45.493 -6.676 -20.651 1.00 17.61 200 TRP A O 1
ATOM 1552 N N . PRO A 1 201 ? 44.952 -5.776 -22.634 1.00 19.45 201 PRO A N 1
ATOM 1553 C CA . PRO A 1 201 ? 46.081 -4.834 -22.649 1.00 20.90 201 PRO A CA 1
ATOM 1554 C C . PRO A 1 201 ? 46.078 -3.905 -21.428 1.00 20.64 201 PRO A C 1
ATOM 1555 O O . PRO A 1 201 ? 47.153 -3.583 -20.982 1.00 21.28 201 PRO A O 1
ATOM 1559 N N . HIS A 1 202 ? 44.901 -3.518 -20.905 1.00 18.78 202 HIS A N 1
ATOM 1560 C CA . HIS A 1 202 ? 44.813 -2.796 -19.613 1.00 19.29 202 HIS A CA 1
ATOM 1561 C C . HIS A 1 202 ? 43.773 -3.447 -18.725 1.00 19.35 202 HIS A C 1
ATOM 1562 O O . HIS A 1 202 ? 42.613 -2.895 -18.705 1.00 22.79 202 HIS A O 1
ATOM 1569 N N . GLU A 1 203 ? 44.149 -4.413 -17.899 1.00 17.45 203 GLU A N 1
ATOM 1570 C CA . GLU A 1 203 ? 43.137 -5.216 -17.181 1.00 16.35 203 GLU A CA 1
ATOM 1571 C C . GLU A 1 203 ? 43.264 -4.917 -15.692 1.00 16.17 203 GLU A C 1
ATOM 1572 O O . GLU A 1 203 ? 44.368 -4.984 -15.166 1.00 16.92 203 GLU A O 1
ATOM 1578 N N . VAL A 1 204 ? 42.157 -4.518 -15.096 1.00 15.92 204 VAL A N 1
ATOM 1579 C CA . VAL A 1 204 ? 42.103 -4.202 -13.648 1.00 15.83 204 VAL A CA 1
ATOM 1580 C C . VAL A 1 204 ? 40.951 -4.976 -13.035 1.00 15.42 204 VAL A C 1
ATOM 1581 O O . VAL A 1 204 ? 39.818 -4.957 -13.593 1.00 15.34 204 VAL A O 1
ATOM 1585 N N . HIS A 1 205 ? 41.223 -5.688 -11.938 1.00 14.67 205 HIS A N 1
ATOM 1586 C CA . HIS A 1 205 ? 40.172 -6.379 -11.144 1.00 14.35 205 HIS A CA 1
ATOM 1587 C C . HIS A 1 205 ? 39.928 -5.587 -9.866 1.00 14.10 205 HIS A C 1
ATOM 1588 O O . HIS A 1 205 ? 40.938 -5.113 -9.243 1.00 14.38 205 HIS A O 1
ATOM 1595 N N . ILE A 1 206 ? 38.668 -5.424 -9.498 1.00 13.50 206 ILE A N 1
ATOM 1596 C CA . ILE A 1 206 ? 38.285 -4.627 -8.313 1.00 13.97 206 ILE A CA 1
ATOM 1597 C C . ILE A 1 206 ? 37.597 -5.621 -7.368 1.00 13.92 206 ILE A C 1
ATOM 1598 O O . ILE A 1 206 ? 36.457 -6.106 -7.659 1.00 14.37 206 ILE A O 1
ATOM 1603 N N . TYR A 1 207 ? 38.207 -5.821 -6.211 1.00 14.25 207 TYR A N 1
ATOM 1604 C CA . TYR A 1 207 ? 37.711 -6.795 -5.210 1.00 13.84 207 TYR A CA 1
ATOM 1605 C C . TYR A 1 207 ? 37.392 -6.115 -3.902 1.00 14.49 207 TYR A C 1
ATOM 1606 O O . TYR A 1 207 ? 38.093 -5.187 -3.483 1.00 14.68 207 TYR A O 1
ATOM 1615 N N . PRO A 1 208 ? 36.351 -6.590 -3.204 1.00 14.28 208 PRO A N 1
ATOM 1616 C CA . PRO A 1 208 ? 36.114 -6.118 -1.842 1.00 15.51 208 PRO A CA 1
ATOM 1617 C C . PRO A 1 208 ? 37.148 -6.770 -0.914 1.00 16.36 208 PRO A C 1
ATOM 1618 O O . PRO A 1 208 ? 37.547 -7.941 -1.098 1.00 16.98 208 PRO A O 1
ATOM 1622 N N . LYS A 1 209 ? 37.593 -5.985 0.076 1.00 17.42 209 LYS A N 1
ATOM 1623 C CA . LYS A 1 209 ? 38.595 -6.463 1.047 1.00 18.83 209 LYS A CA 1
ATOM 1624 C C . LYS A 1 209 ? 37.928 -7.486 1.979 1.00 20.14 209 LYS A C 1
ATOM 1625 O O . LYS A 1 209 ? 38.636 -8.353 2.462 1.00 21.50 209 LYS A O 1
ATOM 1631 N N . ARG A 1 210 ? 36.652 -7.302 2.294 1.00 20.28 210 ARG A N 1
ATOM 1632 C CA . ARG A 1 210 ? 35.864 -8.301 3.041 1.00 21.75 210 ARG A CA 1
ATOM 1633 C C . ARG A 1 210 ? 35.380 -9.353 2.053 1.00 20.01 210 ARG A C 1
ATOM 1634 O O . ARG A 1 210 ? 35.079 -8.985 0.923 1.00 18.99 210 ARG A O 1
ATOM 1642 N N . HIS A 1 211 ? 35.376 -10.609 2.471 1.00 18.73 211 HIS A N 1
ATOM 1643 C CA . HIS A 1 211 ? 34.829 -11.699 1.613 1.00 18.55 211 HIS A CA 1
ATOM 1644 C C . HIS A 1 211 ? 33.342 -11.430 1.420 1.00 18.21 211 HIS A C 1
ATOM 1645 O O . HIS A 1 211 ? 32.561 -11.520 2.399 1.00 18.07 211 HIS A O 1
ATOM 1652 N N . ARG A 1 212 ? 32.958 -11.084 0.193 1.00 18.13 212 ARG A N 1
ATOM 1653 C CA . ARG A 1 212 ? 31.550 -10.980 -0.230 1.00 18.44 212 ARG A CA 1
ATOM 1654 C C . ARG A 1 212 ? 31.431 -11.772 -1.524 1.00 16.72 212 ARG A C 1
ATOM 1655 O O . ARG A 1 212 ? 32.373 -11.661 -2.340 1.00 16.67 212 ARG A O 1
ATOM 1663 N N . SER A 1 213 ? 30.337 -12.494 -1.714 1.00 16.11 213 SER A N 1
ATOM 1664 C CA . SER A 1 213 ? 30.134 -13.253 -2.975 1.00 15.79 213 SER A CA 1
ATOM 1665 C C . SER A 1 213 ? 28.935 -12.772 -3.792 1.00 15.61 213 SER A C 1
ATOM 1666 O O . SER A 1 213 ? 28.878 -13.154 -5.003 1.00 15.62 213 SER A O 1
ATOM 1669 N N . LEU A 1 214 ? 27.993 -12.026 -3.209 1.00 15.80 214 LEU A N 1
ATOM 1670 C CA . LEU A 1 214 ? 26.848 -11.447 -3.943 1.00 15.66 214 LEU A CA 1
ATOM 1671 C C . LEU A 1 214 ? 26.886 -9.939 -3.772 1.00 15.60 214 LEU A C 1
ATOM 1672 O O . LEU A 1 214 ? 27.171 -9.454 -2.687 1.00 15.53 214 LEU A O 1
ATOM 1677 N N . LEU A 1 215 ? 26.535 -9.222 -4.846 1.00 15.76 215 LEU A N 1
ATOM 1678 C CA . LEU A 1 215 ? 26.418 -7.751 -4.819 1.00 15.89 215 LEU A CA 1
ATOM 1679 C C . LEU A 1 215 ? 25.471 -7.338 -3.687 1.00 16.05 215 LEU A C 1
ATOM 1680 O O . LEU A 1 215 ? 25.610 -6.237 -3.120 1.00 16.36 215 LEU A O 1
ATOM 1685 N N . THR A 1 216 ? 24.464 -8.157 -3.425 1.00 15.73 216 THR A N 1
ATOM 1686 C CA . THR A 1 216 ? 23.402 -7.845 -2.437 1.00 16.31 216 THR A CA 1
ATOM 1687 C C . THR A 1 216 ? 23.913 -7.980 -1.002 1.00 16.75 216 THR A C 1
ATOM 1688 O O . THR A 1 216 ? 23.192 -7.506 -0.106 1.00 17.40 216 THR A O 1
ATOM 1692 N N . GLU A 1 217 ? 25.097 -8.523 -0.783 1.00 16.92 217 GLU A N 1
ATOM 1693 C CA . GLU A 1 217 ? 25.700 -8.575 0.565 1.00 17.94 217 GLU A CA 1
ATOM 1694 C C . GLU A 1 217 ? 26.365 -7.253 0.893 1.00 18.49 217 GLU A C 1
ATOM 1695 O O . GLU A 1 217 ? 26.712 -7.070 2.085 1.00 19.40 217 GLU A O 1
ATOM 1701 N N . LEU A 1 218 ? 26.551 -6.355 -0.070 1.00 17.67 218 LEU A N 1
ATOM 1702 C CA . LEU A 1 218 ? 27.394 -5.163 0.194 1.00 18.36 218 LEU A CA 1
ATOM 1703 C C . LEU A 1 218 ? 26.649 -4.146 1.071 1.00 19.27 218 LEU A C 1
ATOM 1704 O O . LEU A 1 218 ? 25.484 -3.830 0.823 1.00 19.12 218 LEU A O 1
ATOM 1709 N N . THR A 1 219 ? 27.329 -3.616 2.087 1.00 20.81 219 THR A N 1
ATOM 1710 C CA . THR A 1 219 ? 26.757 -2.556 2.933 1.00 22.15 219 THR A CA 1
ATOM 1711 C C . THR A 1 219 ? 26.714 -1.237 2.183 1.00 22.46 219 THR A C 1
ATOM 1712 O O . THR A 1 219 ? 27.422 -1.098 1.172 1.00 20.59 219 THR A O 1
ATOM 1716 N N . ASP A 1 220 ? 25.986 -0.260 2.729 1.00 22.79 220 ASP A N 1
ATOM 1717 C CA . ASP A 1 220 ? 25.888 1.053 2.064 1.00 25.04 220 ASP A CA 1
ATOM 1718 C C . ASP A 1 220 ? 27.282 1.680 1.942 1.00 23.52 220 ASP A C 1
ATOM 1719 O O . ASP A 1 220 ? 27.610 2.271 0.859 1.00 22.22 220 ASP A O 1
ATOM 1724 N N . GLU A 1 221 ? 28.083 1.535 2.981 1.00 22.97 221 GLU A N 1
ATOM 1725 C CA . GLU A 1 221 ? 29.456 2.078 2.975 1.00 24.29 221 GLU A CA 1
ATOM 1726 C C . GLU A 1 221 ? 30.288 1.387 1.874 1.00 21.41 221 GLU A C 1
ATOM 1727 O O . GLU A 1 221 ? 31.139 2.025 1.212 1.00 19.69 221 GLU A O 1
ATOM 1733 N N . GLU A 1 222 ? 30.188 0.064 1.797 1.00 19.73 222 GLU A N 1
ATOM 1734 C CA . GLU A 1 222 ? 30.923 -0.700 0.758 1.00 19.28 222 GLU A CA 1
ATOM 1735 C C . GLU A 1 222 ? 30.479 -0.210 -0.608 1.00 18.13 222 GLU A C 1
ATOM 1736 O O . GLU A 1 222 ? 31.318 -0.093 -1.487 1.00 16.62 222 GLU A O 1
ATOM 1742 N N . VAL A 1 223 ? 29.193 0.056 -0.800 1.00 18.05 223 VAL A N 1
ATOM 1743 C CA . VAL A 1 223 ? 28.733 0.515 -2.135 1.00 17.40 223 VAL A CA 1
ATOM 1744 C C . VAL A 1 223 ? 29.288 1.911 -2.444 1.00 17.32 223 VAL A C 1
ATOM 1745 O O . VAL A 1 223 ? 29.645 2.165 -3.592 1.00 16.14 223 VAL A O 1
ATOM 1749 N N . ALA A 1 224 ? 29.316 2.828 -1.481 1.00 17.72 224 ALA A N 1
ATOM 1750 C CA . ALA A 1 224 ? 29.922 4.161 -1.661 1.00 17.58 224 ALA A CA 1
ATOM 1751 C C . ALA A 1 224 ? 31.394 3.986 -2.045 1.00 17.19 224 ALA A C 1
ATOM 1752 O O . ALA A 1 224 ? 31.841 4.617 -3.014 1.00 17.19 224 ALA A O 1
ATOM 1754 N N . ASP A 1 225 ? 32.111 3.082 -1.392 1.00 17.49 225 ASP A N 1
ATOM 1755 C CA . ASP A 1 225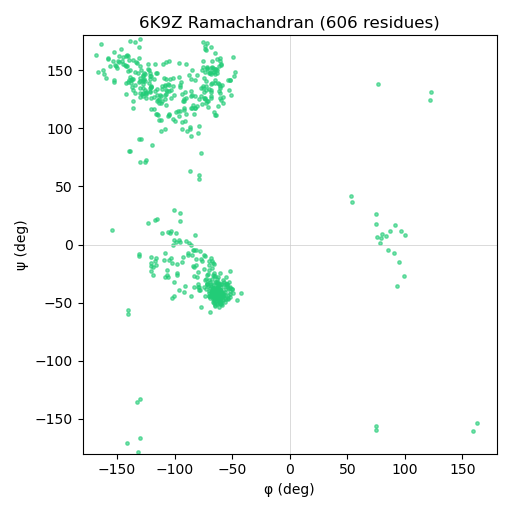 ? 33.561 2.899 -1.667 1.00 17.42 225 ASP A CA 1
ATOM 1756 C C . ASP A 1 225 ? 33.722 2.229 -3.046 1.00 16.64 225 ASP A C 1
ATOM 1757 O O . ASP A 1 225 ? 34.738 2.485 -3.717 1.00 16.65 225 ASP A O 1
ATOM 1762 N N . LEU A 1 226 ? 32.798 1.348 -3.424 1.00 16.16 226 LEU A N 1
ATOM 1763 C CA . LEU A 1 226 ? 32.754 0.742 -4.785 1.00 15.61 226 LEU A CA 1
ATOM 1764 C C . LEU A 1 226 ? 32.605 1.841 -5.836 1.00 15.49 226 LEU A C 1
ATOM 1765 O O . LEU A 1 226 ? 33.376 1.812 -6.842 1.00 15.14 226 LEU A O 1
ATOM 1770 N N . ALA A 1 227 ? 31.632 2.740 -5.671 1.00 15.30 227 ALA A N 1
ATOM 1771 C CA . ALA A 1 227 ? 31.447 3.843 -6.626 1.00 15.80 227 ALA A CA 1
ATOM 1772 C C . ALA A 1 227 ? 32.786 4.575 -6.805 1.00 16.22 227 ALA A C 1
ATOM 1773 O O . ALA A 1 227 ? 33.175 4.885 -7.943 1.00 16.70 227 ALA A O 1
ATOM 1775 N N . GLU A 1 228 ? 33.525 4.814 -5.721 1.00 16.38 228 GLU A N 1
ATOM 1776 C CA . GLU A 1 228 ? 34.815 5.546 -5.794 1.00 16.72 228 GLU A CA 1
ATOM 1777 C C . GLU A 1 228 ? 35.838 4.708 -6.581 1.00 16.50 228 GLU A C 1
ATOM 1778 O O . GLU A 1 228 ? 36.532 5.252 -7.508 1.00 16.22 228 GLU A O 1
ATOM 1784 N N . ALA A 1 229 ? 35.941 3.418 -6.267 1.00 16.42 229 ALA A N 1
ATOM 1785 C CA . ALA A 1 229 ? 36.941 2.563 -6.917 1.00 16.39 229 ALA A CA 1
ATOM 1786 C C . ALA A 1 229 ? 36.643 2.494 -8.421 1.00 16.30 229 ALA A C 1
ATOM 1787 O O . ALA A 1 229 ? 37.587 2.547 -9.229 1.00 16.19 229 ALA A O 1
ATOM 1789 N N . LEU A 1 230 ? 35.381 2.360 -8.800 1.00 16.45 230 LEU A N 1
ATOM 1790 C CA . LEU A 1 230 ? 34.985 2.339 -10.224 1.00 16.47 230 LEU A CA 1
ATOM 1791 C C . LEU A 1 230 ? 35.302 3.693 -10.866 1.00 16.35 230 LEU A C 1
ATOM 1792 O O . LEU A 1 230 ? 35.935 3.722 -11.931 1.00 16.82 230 LEU A O 1
ATOM 1797 N N . LYS A 1 231 ? 34.913 4.785 -10.248 1.00 16.69 231 LYS A N 1
AT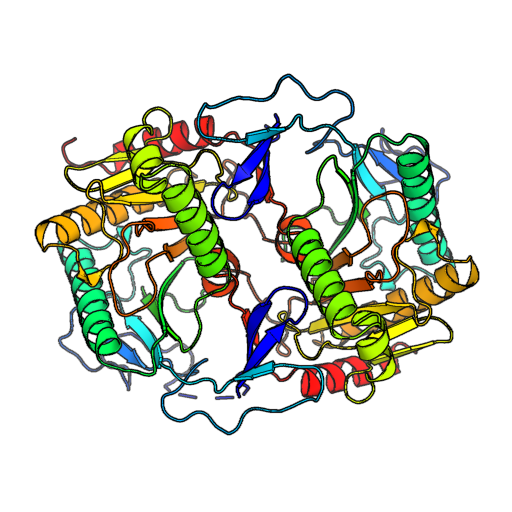OM 1798 C CA . LYS A 1 231 ? 35.145 6.111 -10.832 1.00 17.32 231 LYS A CA 1
ATOM 1799 C C . LYS A 1 231 ? 36.638 6.306 -11.050 1.00 17.88 231 LYS A C 1
ATOM 1800 O O . LYS A 1 231 ? 37.035 6.786 -12.135 1.00 18.31 231 LYS A O 1
ATOM 1806 N N . ILE A 1 232 ? 37.442 6.079 -10.010 1.00 18.15 232 ILE A N 1
ATOM 1807 C CA . ILE A 1 232 ? 38.886 6.428 -10.082 1.00 18.72 232 ILE A CA 1
ATOM 1808 C C . ILE A 1 232 ? 39.584 5.486 -11.079 1.00 18.50 232 ILE A C 1
ATOM 1809 O O . ILE A 1 232 ? 40.448 5.981 -11.823 1.00 19.55 232 ILE A O 1
ATOM 1814 N N . THR A 1 233 ? 39.254 4.193 -11.090 1.00 18.22 233 THR A N 1
ATOM 1815 C CA . THR A 1 233 ? 39.921 3.187 -11.979 1.00 17.96 233 THR A CA 1
ATOM 1816 C C . THR A 1 233 ? 39.574 3.548 -13.437 1.00 17.15 233 THR A C 1
ATOM 1817 O O . THR A 1 233 ? 40.461 3.627 -14.310 1.00 17.04 233 THR A O 1
ATOM 1821 N N . LEU A 1 234 ? 38.308 3.852 -13.711 1.00 16.97 234 LEU A N 1
ATOM 1822 C CA . LEU A 1 234 ? 37.897 4.124 -15.115 1.00 17.02 234 LEU A CA 1
ATOM 1823 C C . LEU A 1 234 ? 38.471 5.480 -15.535 1.00 17.84 234 LEU A C 1
ATOM 1824 O O . LEU A 1 234 ? 38.853 5.649 -16.692 1.00 17.74 234 LEU A O 1
ATOM 1829 N N . CYS A 1 235 ? 38.572 6.436 -14.624 1.00 18.23 235 CYS A N 1
ATOM 1830 C CA . CYS A 1 235 ? 39.209 7.742 -14.891 1.00 19.16 235 CYS A CA 1
ATOM 1831 C C . CYS A 1 235 ? 40.658 7.508 -15.344 1.00 19.51 235 CYS A C 1
ATOM 1832 O O . CYS A 1 235 ? 41.092 8.085 -16.352 1.00 20.80 235 CYS A O 1
ATOM 1835 N N . ALA A 1 236 ? 41.381 6.623 -14.665 1.00 19.10 236 ALA A N 1
ATOM 1836 C CA . ALA A 1 236 ? 42.784 6.329 -15.004 1.00 19.96 236 ALA A CA 1
ATOM 1837 C C . ALA A 1 236 ? 42.861 5.739 -16.422 1.00 20.32 236 ALA A C 1
ATOM 1838 O O . ALA A 1 236 ? 43.746 6.132 -17.181 1.00 21.02 236 ALA A O 1
ATOM 1840 N N . LEU A 1 237 ? 41.938 4.856 -16.778 1.00 21.58 237 LEU A N 1
ATOM 1841 C CA . LEU A 1 237 ? 41.970 4.176 -18.099 1.00 23.55 237 LEU A CA 1
ATOM 1842 C C . LEU A 1 237 ? 41.721 5.233 -19.157 1.00 26.50 237 LEU A C 1
ATOM 1843 O O . LEU A 1 237 ? 42.347 5.109 -20.218 1.00 28.17 237 LEU A O 1
ATOM 1848 N N . LYS A 1 238 ? 40.885 6.231 -18.854 1.00 27.54 238 LYS A N 1
ATOM 1849 C CA . LYS A 1 238 ? 40.445 7.257 -19.824 1.00 31.48 238 LYS A CA 1
ATOM 1850 C C . LYS A 1 238 ? 41.660 8.045 -20.282 1.00 33.28 238 LYS A C 1
ATOM 1851 O O . LYS A 1 238 ? 41.634 8.566 -21.418 1.00 36.93 238 LYS A O 1
ATOM 1857 N N . GLN A 1 239 ? 42.688 8.188 -19.433 1.00 35.78 239 GLN A N 1
ATOM 1858 C CA . GLN A 1 239 ? 43.874 8.999 -19.834 1.00 38.64 239 GLN A CA 1
ATOM 1859 C C . GLN A 1 239 ? 45.186 8.204 -19.927 1.00 36.69 239 GLN A C 1
ATOM 1860 O O . GLN A 1 239 ? 46.134 8.750 -20.516 1.00 40.41 239 GLN A O 1
ATOM 1866 N N . VAL A 1 240 ? 45.264 6.980 -19.397 1.00 32.82 240 VAL A N 1
ATOM 1867 C CA . VAL A 1 240 ? 46.576 6.272 -19.411 1.00 32.55 240 VAL A CA 1
ATOM 1868 C C . VAL A 1 240 ? 47.116 6.253 -20.840 1.00 35.15 240 VAL A C 1
ATOM 1869 O O . VAL A 1 240 ? 48.309 6.305 -20.986 1.00 34.12 240 VAL A O 1
ATOM 1873 N N . ALA A 1 241 ? 46.267 6.205 -21.863 1.00 37.38 241 ALA A N 1
ATOM 1874 C CA . ALA A 1 241 ? 46.749 6.184 -23.274 1.00 41.02 241 ALA A CA 1
ATOM 1875 C C . ALA A 1 241 ? 46.630 7.575 -23.943 1.00 43.02 241 ALA A C 1
ATOM 1876 O O . ALA A 1 241 ? 47.008 7.674 -25.081 1.00 49.20 241 ALA A O 1
ATOM 1878 N N . GLY A 1 242 ? 46.147 8.630 -23.299 1.00 46.46 242 GLY A N 1
ATOM 1879 C CA . GLY A 1 242 ? 46.124 9.966 -23.937 1.00 47.53 242 GLY A CA 1
ATOM 1880 C C . GLY A 1 242 ? 44.756 10.320 -24.512 1.00 49.14 242 GLY A C 1
ATOM 1881 O O . GLY A 1 242 ? 44.460 11.528 -24.603 1.00 51.26 242 GLY A O 1
ATOM 1882 N N . ILE A 1 243 ? 43.942 9.323 -24.897 1.00 45.34 243 ILE A N 1
ATOM 1883 C CA . ILE A 1 243 ? 42.539 9.498 -25.384 1.00 42.56 243 ILE A CA 1
ATOM 1884 C C . ILE A 1 243 ? 41.673 8.486 -24.645 1.00 38.99 243 ILE A C 1
ATOM 1885 O O . ILE A 1 243 ? 42.181 7.426 -24.287 1.00 38.57 243 ILE A O 1
ATOM 1890 N N . PRO A 1 244 ? 40.348 8.698 -24.497 1.00 34.32 244 PRO A N 1
ATOM 1891 C CA . PRO A 1 244 ? 39.492 7.692 -23.873 1.00 30.95 244 PRO A CA 1
ATOM 1892 C C . PRO A 1 244 ? 39.696 6.337 -24.549 1.00 28.31 244 PRO A C 1
ATOM 1893 O O . PRO A 1 244 ? 39.897 6.255 -25.737 1.00 28.06 244 PRO A O 1
ATOM 1897 N N . MET A 1 245 ? 39.677 5.304 -23.719 1.00 25.54 245 MET A N 1
ATOM 1898 C CA . MET A 1 245 ? 39.914 3.898 -24.106 1.00 24.21 245 MET A CA 1
ATOM 1899 C C . MET A 1 245 ? 38.579 3.155 -24.083 1.00 21.87 245 MET A C 1
ATOM 1900 O O . MET A 1 245 ? 37.835 3.200 -23.092 1.00 20.68 245 MET A O 1
ATOM 1905 N N . PRO A 1 246 ? 38.261 2.396 -25.137 1.00 20.71 246 PRO A N 1
ATOM 1906 C CA . PRO A 1 246 ? 37.122 1.489 -25.066 1.00 19.87 246 PRO A CA 1
ATOM 1907 C C . PRO A 1 246 ? 37.436 0.429 -24.020 1.00 18.87 246 PRO A C 1
ATOM 1908 O O . PRO A 1 246 ? 38.599 -0.034 -23.849 1.00 18.47 246 PRO A O 1
ATOM 1912 N N . TYR A 1 247 ? 36.399 -0.021 -23.329 1.00 17.47 247 TYR A N 1
ATOM 1913 C CA . TYR A 1 247 ? 36.605 -1.079 -22.322 1.00 17.11 247 TYR A CA 1
ATOM 1914 C C . TYR A 1 247 ? 35.323 -1.890 -22.149 1.00 17.00 247 TYR A C 1
ATOM 1915 O O . TYR A 1 247 ? 34.198 -1.458 -22.563 1.00 16.40 247 TYR A O 1
ATOM 1924 N N . ILE A 1 248 ? 35.536 -3.025 -21.488 1.00 16.56 248 ILE A N 1
ATOM 1925 C CA . ILE A 1 248 ? 34.505 -3.992 -21.084 1.00 16.86 248 ILE A CA 1
ATOM 1926 C C . ILE A 1 248 ? 34.597 -4.075 -19.574 1.00 16.54 248 ILE A C 1
ATOM 1927 O O . ILE A 1 248 ? 35.705 -4.172 -19.054 1.00 16.32 248 ILE A O 1
ATOM 1932 N N . MET A 1 249 ? 33.460 -4.059 -18.919 1.00 16.14 249 MET A N 1
ATOM 1933 C CA . MET A 1 249 ? 33.402 -4.345 -17.462 1.00 15.90 249 MET A CA 1
ATOM 1934 C C . MET A 1 249 ? 32.370 -5.430 -17.175 1.00 15.33 249 MET A C 1
ATOM 1935 O O . MET A 1 249 ? 31.309 -5.404 -17.788 1.00 16.05 249 MET A O 1
ATOM 1940 N N . VAL A 1 250 ? 32.734 -6.404 -16.343 1.00 14.29 250 VAL A N 1
ATOM 1941 C CA . VAL A 1 250 ? 31.818 -7.503 -15.983 1.00 13.82 250 VAL A CA 1
ATOM 1942 C C . VAL A 1 250 ? 31.953 -7.738 -14.481 1.00 13.30 250 VAL A C 1
ATOM 1943 O O . VAL A 1 250 ? 33.019 -7.649 -13.946 1.00 13.37 250 VAL A O 1
ATOM 1947 N N . LEU A 1 251 ? 30.832 -8.033 -13.871 1.00 13.62 251 LEU A N 1
ATOM 1948 C CA . LEU A 1 251 ? 30.742 -8.440 -12.452 1.00 13.39 251 LEU A CA 1
ATOM 1949 C C . LEU A 1 251 ? 30.736 -9.965 -12.371 1.00 13.36 251 LEU A C 1
ATOM 1950 O O . LEU A 1 251 ? 29.776 -10.579 -12.833 1.00 15.26 251 LEU A O 1
ATOM 1955 N N . HIS A 1 252 ? 31.759 -10.540 -11.781 1.00 13.12 252 HIS A N 1
ATOM 1956 C CA . HIS A 1 252 ? 31.871 -11.990 -11.491 1.00 12.92 252 HIS A CA 1
ATOM 1957 C C . HIS A 1 252 ? 31.405 -12.147 -10.044 1.00 13.63 252 HIS A C 1
ATOM 1958 O O . HIS A 1 252 ? 32.124 -11.678 -9.152 1.00 15.07 252 HIS A O 1
ATOM 1965 N N . GLN A 1 253 ? 30.240 -12.769 -9.858 1.00 13.58 253 GLN A N 1
ATOM 1966 C CA . GLN A 1 253 ? 29.727 -13.038 -8.497 1.00 13.95 253 GLN A CA 1
ATOM 1967 C C . GLN A 1 253 ? 29.221 -14.474 -8.440 1.00 14.06 253 GLN A C 1
ATOM 1968 O O . GLN A 1 253 ? 29.130 -15.174 -9.449 1.00 14.35 253 GLN A O 1
ATOM 1974 N N . ALA A 1 254 ? 28.839 -14.903 -7.266 1.00 14.35 254 ALA A N 1
ATOM 1975 C CA . ALA A 1 254 ? 28.173 -16.194 -7.094 1.00 14.65 254 ALA A CA 1
ATOM 1976 C C . ALA A 1 254 ? 26.878 -16.265 -7.895 1.00 14.88 254 ALA A C 1
ATOM 1977 O O . ALA A 1 254 ? 26.134 -15.292 -8.115 1.00 14.60 254 ALA A O 1
ATOM 1979 N N . PRO A 1 255 ? 26.486 -17.508 -8.220 1.00 15.33 255 PRO A N 1
ATOM 1980 C CA . PRO A 1 255 ? 25.136 -17.725 -8.704 1.00 15.62 255 PRO A CA 1
ATOM 1981 C C . PRO A 1 255 ? 24.114 -17.299 -7.648 1.00 16.76 255 PRO A C 1
ATOM 1982 O O . PRO A 1 255 ? 24.443 -17.293 -6.447 1.00 16.27 255 PRO A O 1
ATOM 1986 N N . LEU A 1 256 ? 22.881 -17.067 -8.099 1.00 17.11 256 LEU A N 1
ATOM 1987 C CA . LEU A 1 256 ? 21.748 -16.812 -7.188 1.00 18.32 256 LEU A CA 1
ATOM 1988 C C . LEU A 1 256 ? 21.339 -18.139 -6.579 1.00 19.29 256 LEU A C 1
ATOM 1989 O O . LEU A 1 256 ? 21.438 -19.186 -7.222 1.00 18.87 256 LEU A O 1
ATOM 1994 N N . PRO A 1 257 ? 20.756 -18.138 -5.367 1.00 20.00 257 PRO A N 1
ATOM 1995 C CA . PRO A 1 257 ? 20.509 -16.922 -4.584 1.00 20.45 257 PRO A CA 1
ATOM 1996 C C . PRO A 1 257 ? 21.375 -16.809 -3.323 1.00 21.27 257 PRO A C 1
ATOM 1997 O O . PRO A 1 257 ? 21.059 -15.911 -2.517 1.00 21.60 257 PRO A O 1
ATOM 2001 N N . ARG A 1 258 ? 22.379 -17.679 -3.154 1.00 21.49 258 ARG A N 1
ATOM 2002 C CA . ARG A 1 258 ? 23.035 -17.801 -1.815 1.00 23.77 258 ARG A CA 1
ATOM 2003 C C . ARG A 1 258 ? 24.528 -17.504 -1.845 1.00 21.83 258 ARG A C 1
ATOM 2004 O O . ARG A 1 258 ? 25.288 -17.950 -2.730 1.00 19.75 258 ARG A O 1
ATOM 2012 N N . PRO A 1 259 ? 24.977 -16.725 -0.839 1.00 20.92 259 PRO A N 1
ATOM 2013 C CA . PRO A 1 259 ? 26.392 -16.517 -0.616 1.00 20.46 259 PRO A CA 1
ATOM 2014 C C . PRO A 1 259 ? 27.195 -17.831 -0.642 1.00 20.69 259 PRO A C 1
ATOM 2015 O O . PRO A 1 259 ? 26.699 -18.903 -0.208 1.00 20.29 259 PRO A O 1
ATOM 2019 N N . THR A 1 260 ? 28.439 -17.710 -1.099 1.00 19.29 260 THR A N 1
ATOM 2020 C CA . THR A 1 260 ? 29.429 -18.813 -1.147 1.00 20.63 260 THR A CA 1
ATOM 2021 C C . THR A 1 260 ? 30.671 -18.467 -0.324 1.00 20.57 260 THR A C 1
ATOM 2022 O O . THR A 1 260 ? 31.214 -17.427 -0.541 1.00 20.20 260 THR A O 1
ATOM 2026 N N . GLN A 1 261 ? 31.158 -19.422 0.469 1.00 21.54 261 GLN A N 1
ATOM 2027 C CA . GLN A 1 261 ? 32.414 -19.277 1.246 1.00 22.69 261 GLN A CA 1
ATOM 2028 C C . GLN A 1 261 ? 33.625 -19.304 0.300 1.00 21.26 261 GLN A C 1
ATOM 2029 O O . GLN A 1 261 ? 34.650 -18.745 0.684 1.00 20.67 261 GLN A O 1
ATOM 2035 N N . TYR A 1 262 ? 33.517 -19.928 -0.876 1.00 20.78 262 TYR A N 1
ATOM 2036 C CA . TYR A 1 262 ? 34.684 -20.333 -1.712 1.00 20.88 262 TYR A CA 1
ATOM 2037 C C . TYR A 1 262 ? 34.846 -19.397 -2.908 1.00 19.66 262 TYR A C 1
ATOM 2038 O O . TYR A 1 262 ? 35.922 -19.436 -3.577 1.00 19.71 262 TYR A O 1
ATOM 2047 N N . TYR A 1 263 ? 33.820 -18.599 -3.171 1.00 18.28 263 TYR A N 1
ATOM 2048 C CA . TYR A 1 263 ? 33.889 -17.610 -4.268 1.00 16.75 263 TYR A CA 1
ATOM 2049 C C . TYR A 1 263 ? 33.668 -16.211 -3.723 1.00 16.53 263 TYR A C 1
ATOM 2050 O O . TYR A 1 263 ? 33.060 -16.012 -2.676 1.00 17.03 263 TYR A O 1
ATOM 2059 N N . HIS A 1 264 ? 34.383 -15.280 -4.358 1.00 16.34 264 HIS A N 1
ATOM 2060 C CA . HIS A 1 264 ? 34.490 -13.852 -3.962 1.00 15.87 264 HIS A CA 1
ATOM 2061 C C . HIS A 1 264 ? 34.156 -12.973 -5.173 1.00 15.15 264 HIS A C 1
ATOM 2062 O O . HIS A 1 264 ? 34.816 -13.139 -6.211 1.00 14.23 264 HIS A O 1
ATOM 2069 N N . LEU A 1 265 ? 33.228 -11.979 -4.935 1.00 14.82 265 LEU A N 1
ATOM 2070 C CA . LEU A 1 265 ? 32.784 -11.260 -6.137 1.00 14.49 265 LEU A CA 1
ATOM 2071 C C . LEU A 1 265 ? 33.891 -10.318 -6.568 1.00 14.07 265 LEU A C 1
ATOM 2072 O O . LEU A 1 265 ? 34.739 -9.861 -5.707 1.00 14.50 265 LEU A O 1
ATOM 2077 N N . HIS A 1 266 ? 33.958 -9.889 -7.776 1.00 13.37 266 HIS A N 1
ATOM 2078 C CA . HIS A 1 266 ? 34.969 -8.912 -8.265 1.00 12.74 266 HIS A CA 1
ATOM 2079 C C . HIS A 1 266 ? 34.449 -8.337 -9.579 1.00 12.75 266 HIS A C 1
ATOM 2080 O O . HIS A 1 266 ? 33.740 -9.099 -10.320 1.00 12.82 266 HIS A O 1
ATOM 2087 N N . PHE A 1 267 ? 34.805 -7.094 -9.878 1.00 12.75 267 PHE A N 1
ATOM 2088 C CA . PHE A 1 267 ? 34.619 -6.490 -11.203 1.00 13.38 267 PHE A CA 1
ATOM 2089 C C . PHE A 1 267 ? 35.887 -6.739 -12.020 1.00 13.78 267 PHE A C 1
ATOM 2090 O O . PHE A 1 267 ? 36.989 -6.542 -11.482 1.00 14.53 267 PHE A O 1
ATOM 2098 N N . GLU A 1 268 ? 35.722 -7.225 -13.260 1.00 13.76 268 GLU A N 1
ATOM 2099 C CA . GLU A 1 268 ? 36.858 -7.286 -14.209 1.00 13.91 268 GLU A CA 1
ATOM 2100 C C . GLU A 1 268 ? 36.644 -6.156 -15.215 1.00 13.85 268 GLU A C 1
ATOM 2101 O O . GLU A 1 268 ? 35.554 -6.052 -15.796 1.00 14.14 268 GLU A O 1
ATOM 2107 N N . ILE A 1 269 ? 37.699 -5.385 -15.458 1.00 13.82 269 ILE A N 1
ATOM 2108 C CA . ILE A 1 269 ? 37.680 -4.338 -16.487 1.00 14.33 269 ILE A CA 1
ATOM 2109 C C . ILE A 1 269 ? 38.782 -4.662 -17.507 1.00 14.54 269 ILE A C 1
ATOM 2110 O O . ILE A 1 269 ? 39.960 -4.785 -17.092 1.00 13.90 269 ILE A O 1
ATOM 2115 N N . TYR A 1 270 ? 38.404 -4.724 -18.781 1.00 14.90 270 TYR A N 1
ATOM 2116 C CA . TYR A 1 270 ? 39.298 -5.005 -19.926 1.00 15.51 270 TYR A CA 1
ATOM 2117 C C . TYR A 1 270 ? 39.378 -3.724 -20.732 1.00 16.90 270 TYR A C 1
ATOM 2118 O O . TYR A 1 270 ? 38.467 -3.475 -21.456 1.00 16.42 270 TYR A O 1
ATOM 2127 N N . GLY A 1 271 ? 40.426 -2.922 -20.525 1.00 17.41 271 GLY A N 1
ATOM 2128 C CA . GLY A 1 271 ? 40.735 -1.781 -21.397 1.00 17.64 271 GLY A CA 1
ATOM 2129 C C . GLY A 1 271 ? 41.375 -2.265 -22.659 1.00 18.44 271 GLY A C 1
ATOM 2130 O O . GLY A 1 271 ? 42.370 -3.054 -22.569 1.00 18.19 271 GLY A O 1
ATOM 2131 N N . MET A 1 272 ? 40.844 -1.852 -23.808 1.00 18.61 272 MET A N 1
ATOM 2132 C CA . MET A 1 272 ? 41.122 -2.600 -25.061 1.00 19.48 272 MET A CA 1
ATOM 2133 C C . MET A 1 272 ? 42.143 -1.860 -25.930 1.00 20.30 272 MET A C 1
ATOM 2134 O O . MET A 1 272 ? 42.380 -2.300 -27.040 1.00 21.35 272 MET A O 1
ATOM 2139 N N . TYR A 1 273 ? 42.804 -0.806 -25.446 1.00 21.32 273 TYR A N 1
ATOM 2140 C CA . TYR A 1 273 ? 43.951 -0.200 -26.177 1.00 22.55 273 TYR A CA 1
ATOM 2141 C C . TYR A 1 273 ? 45.249 -0.806 -25.640 1.00 24.27 273 TYR A C 1
ATOM 2142 O O . TYR A 1 273 ? 45.415 -0.882 -24.442 1.00 22.30 273 TYR A O 1
ATOM 2151 N N . ARG A 1 274 ? 46.213 -1.084 -26.590 1.00 27.00 274 ARG A N 1
ATOM 2152 C CA . ARG A 1 274 ? 47.586 -1.431 -26.154 1.00 30.86 274 ARG A CA 1
ATOM 2153 C C . ARG A 1 274 ? 48.194 -0.153 -25.534 1.00 33.11 274 ARG A C 1
ATOM 2154 O O . ARG A 1 274 ? 47.678 0.974 -25.736 1.00 32.17 274 ARG A O 1
ATOM 2162 N N . PRO A 1 275 ? 49.323 -0.115 -24.868 1.00 36.30 275 PRO A N 1
ATOM 2163 C CA . PRO A 1 275 ? 50.014 1.085 -24.392 1.00 38.82 275 PRO A CA 1
ATOM 2164 C C . PRO A 1 275 ? 50.314 2.096 -25.511 1.00 42.51 275 PRO A C 1
ATOM 2165 O O . PRO A 1 275 ? 50.322 3.277 -25.225 1.00 44.53 275 PRO A O 1
ATOM 2169 N N . ASP A 1 276 ? 50.469 1.615 -26.748 1.00 44.02 276 ASP A N 1
ATOM 2170 C CA . ASP A 1 276 ? 50.703 2.456 -27.951 1.00 47.42 276 ASP A CA 1
ATOM 2171 C C . ASP A 1 276 ? 49.392 3.025 -28.528 1.00 46.69 276 ASP A C 1
ATOM 2172 O O . ASP A 1 276 ? 49.486 3.629 -29.582 1.00 49.84 276 ASP A O 1
ATOM 2177 N N . GLY A 1 277 ? 48.228 2.890 -27.874 1.00 42.90 277 GLY A N 1
ATOM 2178 C CA . GLY A 1 277 ? 46.936 3.426 -28.365 1.00 39.73 277 GLY A CA 1
ATOM 2179 C C . GLY A 1 277 ? 46.275 2.565 -29.477 1.00 39.00 277 GLY A C 1
ATOM 2180 O O . GLY A 1 277 ? 45.157 2.897 -29.970 1.00 41.99 277 GLY A O 1
ATOM 2181 N N . LYS A 1 278 ? 46.919 1.445 -29.836 1.00 36.68 278 LYS A N 1
ATOM 2182 C CA . LYS A 1 278 ? 46.428 0.461 -30.847 1.00 36.79 278 LYS A CA 1
ATOM 2183 C C . LYS A 1 278 ? 45.271 -0.366 -30.275 1.00 32.00 278 LYS A C 1
ATOM 2184 O O . LYS A 1 278 ? 45.471 -1.009 -29.246 1.00 28.66 278 LYS A O 1
ATOM 2190 N N . LEU A 1 279 ? 44.131 -0.388 -30.966 1.00 29.89 279 LEU A N 1
ATOM 2191 C CA . LEU A 1 279 ? 42.975 -1.196 -30.502 1.00 27.86 279 LEU A CA 1
ATOM 2192 C C . LEU A 1 279 ? 43.350 -2.682 -30.563 1.00 26.80 279 LEU A C 1
ATOM 2193 O O . LEU A 1 279 ? 43.969 -3.096 -31.554 1.00 26.50 279 LEU A O 1
ATOM 2198 N N . LYS A 1 280 ? 42.959 -3.449 -29.545 1.00 26.36 280 LYS A N 1
ATOM 2199 C CA . LYS A 1 280 ? 43.231 -4.908 -29.503 1.00 26.35 280 LYS A CA 1
ATOM 2200 C C . LYS A 1 280 ? 41.928 -5.629 -29.855 1.00 25.13 280 LYS A C 1
ATOM 2201 O O . LYS A 1 280 ? 40.881 -5.240 -29.316 1.00 23.55 280 LYS A O 1
ATOM 2207 N N . HIS A 1 281 ? 41.999 -6.608 -30.757 1.00 24.29 281 HIS A N 1
ATOM 2208 C CA . HIS A 1 281 ? 40.796 -7.369 -31.183 1.00 24.59 281 HIS A CA 1
ATOM 2209 C C . HIS A 1 281 ? 40.931 -8.832 -30.760 1.00 23.09 281 HIS A C 1
ATOM 2210 O O . HIS A 1 281 ? 42.015 -9.394 -30.948 1.00 26.20 281 HIS A O 1
ATOM 2217 N N . ALA A 1 282 ? 39.883 -9.407 -30.172 1.00 21.01 282 ALA A N 1
ATOM 2218 C CA . ALA A 1 282 ? 39.947 -10.847 -29.852 1.00 19.80 282 ALA A CA 1
ATOM 2219 C C . ALA A 1 282 ? 39.866 -11.555 -31.210 1.00 19.91 282 ALA A C 1
ATOM 2220 O O . ALA A 1 282 ? 38.888 -11.307 -31.935 1.00 20.10 282 ALA A O 1
ATOM 2222 N N . ALA A 1 283 ? 40.846 -12.399 -31.541 1.00 19.31 283 ALA A N 1
ATOM 2223 C CA . ALA A 1 283 ? 40.838 -13.045 -32.875 1.00 18.95 283 ALA A CA 1
ATOM 2224 C C . ALA A 1 283 ? 41.106 -14.552 -32.788 1.00 18.33 283 ALA A C 1
ATOM 2225 O O . ALA A 1 283 ? 40.529 -15.213 -31.911 1.00 17.89 283 ALA A O 1
ATOM 2227 N N . GLY A 1 284 ? 41.969 -15.067 -33.667 1.00 18.26 284 GLY A N 1
ATOM 2228 C CA . GLY A 1 284 ? 42.205 -16.521 -33.735 1.00 18.38 284 GLY A CA 1
ATOM 2229 C C . GLY A 1 284 ? 42.747 -17.122 -32.450 1.00 18.13 284 GLY A C 1
ATOM 2230 O O . GLY A 1 284 ? 42.208 -18.156 -32.025 1.00 18.04 284 GLY A O 1
ATOM 2231 N N . ALA A 1 285 ? 43.740 -16.490 -31.823 1.00 17.86 285 ALA A N 1
ATOM 2232 C CA . ALA A 1 285 ? 44.284 -17.058 -30.563 1.00 17.62 285 ALA A CA 1
ATOM 2233 C C . ALA A 1 285 ? 43.210 -17.038 -29.476 1.00 17.02 285 ALA A C 1
ATOM 2234 O O . ALA A 1 285 ? 42.943 -18.094 -28.792 1.00 16.52 285 ALA A O 1
ATOM 2236 N N . GLU A 1 286 ? 42.593 -15.866 -29.253 1.00 16.84 286 GLU A N 1
ATOM 2237 C CA . GLU A 1 286 ? 41.663 -15.636 -28.147 1.00 16.87 286 GLU A CA 1
ATOM 2238 C C . GLU A 1 286 ? 40.381 -16.433 -28.404 1.00 16.68 286 GLU A C 1
ATOM 2239 O O . GLU A 1 286 ? 39.994 -17.223 -27.499 1.00 16.79 286 GLU A O 1
ATOM 2245 N N . LEU A 1 287 ? 39.701 -16.209 -29.532 1.00 16.03 287 LEU A N 1
ATOM 2246 C CA . LEU A 1 287 ? 38.359 -16.829 -29.751 1.00 15.97 287 LEU A CA 1
ATOM 2247 C C . LEU A 1 287 ? 38.519 -18.294 -30.179 1.00 16.19 287 LEU A C 1
ATOM 2248 O O . LEU A 1 287 ? 37.660 -19.118 -29.796 1.00 17.02 287 LEU A O 1
ATOM 2253 N N . GLY A 1 288 ? 39.545 -18.593 -30.972 1.00 16.31 288 GLY A N 1
ATOM 2254 C CA . GLY A 1 288 ? 39.783 -19.918 -31.572 1.00 17.10 288 GLY A CA 1
ATOM 2255 C C . GLY A 1 288 ? 40.488 -20.844 -30.599 1.00 17.23 288 GLY A C 1
ATOM 2256 O O . GLY A 1 288 ? 40.249 -22.034 -30.655 1.00 17.70 288 GLY A O 1
ATOM 2257 N N . ALA A 1 289 ? 41.270 -20.331 -29.660 1.00 17.12 289 ALA A N 1
ATOM 2258 C CA . ALA A 1 289 ? 42.113 -21.230 -28.839 1.00 17.29 289 ALA A CA 1
ATOM 2259 C C . ALA A 1 289 ? 41.991 -20.947 -27.345 1.00 17.22 289 ALA A C 1
ATOM 2260 O O . ALA A 1 289 ? 42.567 -21.746 -26.562 1.00 16.67 289 ALA A O 1
ATOM 2262 N N . SER A 1 290 ? 41.349 -19.844 -26.937 1.00 17.41 290 SER A N 1
ATOM 2263 C CA . SER A 1 290 ? 41.382 -19.301 -25.551 1.00 17.98 290 SER A CA 1
ATOM 2264 C C . SER A 1 290 ? 42.830 -19.102 -25.121 1.00 18.34 290 SER A C 1
ATOM 2265 O O . SER A 1 290 ? 43.154 -19.456 -23.975 1.00 18.41 290 SER A O 1
ATOM 2268 N N . LEU A 1 291 ? 43.711 -18.677 -26.049 1.00 18.71 291 LEU A N 1
ATOM 2269 C CA . LEU A 1 291 ? 45.104 -18.281 -25.760 1.00 18.97 291 LEU A CA 1
ATOM 2270 C C . LEU A 1 291 ? 45.173 -16.764 -25.840 1.00 18.77 291 LEU A C 1
ATOM 2271 O O . LEU A 1 291 ? 44.598 -16.166 -26.799 1.00 18.46 291 LEU A O 1
ATOM 2276 N N . PHE A 1 292 ? 45.876 -16.145 -24.914 1.00 17.89 292 PHE A N 1
ATOM 2277 C CA . PHE A 1 292 ? 46.000 -14.687 -24.852 1.00 18.75 292 PHE A CA 1
ATOM 2278 C C . PHE A 1 292 ? 47.507 -14.306 -24.895 1.00 20.67 292 PHE A C 1
ATOM 2279 O O . PHE A 1 292 ? 48.401 -15.120 -24.491 1.00 21.67 292 PHE A O 1
ATOM 2287 N N . THR A 1 293 ? 47.756 -13.111 -25.451 1.00 20.86 293 THR A N 1
ATOM 2288 C CA . THR A 1 293 ? 49.117 -12.545 -25.620 1.00 20.97 293 THR A CA 1
ATOM 2289 C C . THR A 1 293 ? 49.165 -11.141 -25.022 1.00 20.90 293 THR A C 1
ATOM 2290 O O . THR A 1 293 ? 48.241 -10.352 -25.171 1.00 20.54 293 THR A O 1
ATOM 2294 N N . LEU A 1 294 ? 50.283 -10.833 -24.390 1.00 20.85 294 LEU A N 1
ATOM 2295 C CA . LEU A 1 294 ? 50.581 -9.467 -23.899 1.00 21.74 294 LEU A CA 1
ATOM 2296 C C . LEU A 1 294 ? 51.935 -9.048 -24.413 1.00 22.98 294 LEU A C 1
ATOM 2297 O O . LEU A 1 294 ? 52.876 -9.886 -24.380 1.00 23.49 294 LEU A O 1
ATOM 2302 N N . ASP A 1 295 ? 52.023 -7.799 -24.851 1.00 24.27 295 ASP A N 1
ATOM 2303 C CA . ASP A 1 295 ? 53.287 -7.251 -25.372 1.00 26.99 295 ASP A CA 1
ATOM 2304 C C . ASP A 1 295 ? 53.934 -6.396 -24.284 1.00 26.20 295 ASP A C 1
ATOM 2305 O O . ASP A 1 295 ? 54.974 -5.776 -24.574 1.00 26.65 295 ASP A O 1
ATOM 2310 N N . THR A 1 296 ? 53.315 -6.368 -23.113 1.00 24.74 296 THR A N 1
ATOM 2311 C CA . THR A 1 296 ? 53.771 -5.565 -21.956 1.00 25.17 296 THR A CA 1
ATOM 2312 C C . THR A 1 296 ? 53.531 -6.364 -20.685 1.00 23.60 296 THR A C 1
ATOM 2313 O O . THR A 1 296 ? 52.456 -6.975 -20.559 1.00 22.02 296 THR A O 1
ATOM 2317 N N . THR A 1 297 ? 54.460 -6.357 -19.730 1.00 23.52 297 THR A N 1
ATOM 2318 C CA . THR A 1 297 ? 54.157 -7.151 -18.507 1.00 22.71 297 THR A CA 1
ATOM 2319 C C . THR A 1 297 ? 52.989 -6.532 -17.760 1.00 22.06 297 THR A C 1
ATOM 2320 O O . THR A 1 297 ? 52.845 -5.320 -17.735 1.00 22.29 297 THR A O 1
ATOM 2324 N N . PRO A 1 298 ? 52.172 -7.352 -17.067 1.00 20.85 298 PRO A N 1
ATOM 2325 C CA . PRO A 1 298 ? 51.181 -6.841 -16.123 1.00 20.53 298 PRO A CA 1
ATOM 2326 C C . PRO A 1 298 ? 51.784 -5.866 -15.102 1.00 20.61 298 PRO A C 1
ATOM 2327 O O . PRO A 1 298 ? 51.091 -4.965 -14.684 1.00 20.24 298 PRO A O 1
ATOM 2331 N N . GLU A 1 299 ? 53.007 -6.123 -14.670 1.00 20.77 299 GLU A N 1
ATOM 2332 C CA . GLU A 1 299 ? 53.710 -5.280 -13.657 1.00 21.65 299 GLU A CA 1
ATOM 2333 C C . GLU A 1 299 ? 53.979 -3.889 -14.240 1.00 21.80 299 GLU A C 1
ATOM 2334 O O . GLU A 1 299 ? 53.694 -2.895 -13.568 1.00 21.99 299 GLU A O 1
ATOM 2340 N N . GLU A 1 300 ? 54.467 -3.808 -15.466 1.00 22.71 300 GLU A N 1
ATOM 2341 C CA . GLU A 1 300 ? 54.692 -2.490 -16.117 1.00 24.31 300 GLU A CA 1
ATOM 2342 C C . GLU A 1 300 ? 53.334 -1.819 -16.353 1.00 22.98 300 GLU A C 1
ATOM 2343 O O . GLU A 1 300 ? 53.215 -0.613 -16.097 1.00 22.58 300 GLU A O 1
ATOM 2349 N N . THR A 1 301 ? 52.316 -2.560 -16.790 1.00 22.19 301 THR A N 1
ATOM 2350 C CA . THR A 1 301 ? 50.983 -1.968 -17.057 1.00 21.46 301 THR A CA 1
ATOM 2351 C C . THR A 1 301 ? 50.383 -1.426 -15.743 1.00 20.65 301 THR A C 1
ATOM 2352 O O . THR A 1 301 ? 49.879 -0.297 -15.744 1.00 19.57 301 THR A O 1
ATOM 2356 N N . ALA A 1 302 ? 50.450 -2.175 -14.643 1.00 20.13 302 ALA A N 1
ATOM 2357 C CA . ALA A 1 302 ? 50.021 -1.643 -13.333 1.00 19.76 302 ALA A CA 1
ATOM 2358 C C . ALA A 1 302 ? 50.735 -0.311 -13.020 1.00 20.57 302 ALA A C 1
ATOM 2359 O O . ALA A 1 302 ? 50.071 0.621 -12.528 1.00 20.04 302 ALA A O 1
ATOM 2361 N N . ALA A 1 303 ? 52.041 -0.218 -13.222 1.00 21.99 303 ALA A N 1
ATOM 2362 C CA . ALA A 1 303 ? 52.813 0.998 -12.856 1.00 23.25 303 ALA A CA 1
ATOM 2363 C C . ALA A 1 303 ? 52.266 2.179 -13.669 1.00 23.65 303 ALA A C 1
ATOM 2364 O O . ALA A 1 303 ? 52.109 3.315 -13.122 1.00 22.92 303 ALA A O 1
ATOM 2366 N N . ARG A 1 304 ? 52.012 1.947 -14.960 1.00 24.06 304 ARG A N 1
ATOM 2367 C CA . ARG A 1 304 ? 51.524 3.020 -15.878 1.00 25.53 304 ARG A CA 1
ATOM 2368 C C . ARG A 1 304 ? 50.106 3.458 -15.509 1.00 22.97 304 ARG A C 1
ATOM 2369 O O . ARG A 1 304 ? 49.805 4.681 -15.461 1.00 22.05 304 ARG A O 1
ATOM 2377 N N . ILE A 1 305 ? 49.235 2.494 -15.213 1.00 21.78 305 ILE A N 1
ATOM 2378 C CA . ILE A 1 305 ? 47.838 2.812 -14.789 1.00 20.49 305 ILE A CA 1
ATOM 2379 C C . ILE A 1 305 ? 47.918 3.613 -13.494 1.00 20.94 305 ILE A C 1
ATOM 2380 O O . ILE A 1 305 ? 47.236 4.637 -13.386 1.00 20.37 305 ILE A O 1
ATOM 2385 N N . LYS A 1 306 ? 48.703 3.132 -12.545 1.00 21.23 306 LYS A N 1
ATOM 2386 C CA . LYS A 1 306 ? 48.799 3.787 -11.214 1.00 22.18 306 LYS A CA 1
ATOM 2387 C C . LYS A 1 306 ? 49.281 5.227 -11.389 1.00 22.36 306 LYS A C 1
ATOM 2388 O O . LYS A 1 306 ? 48.696 6.142 -10.704 1.00 22.24 306 LYS A O 1
ATOM 2394 N N . ALA A 1 307 ? 50.272 5.477 -12.241 1.00 23.14 307 ALA A N 1
ATOM 2395 C CA . ALA A 1 307 ? 50.828 6.837 -12.445 1.00 24.25 307 ALA A CA 1
ATOM 2396 C C . ALA A 1 307 ? 49.693 7.712 -12.990 1.00 24.52 307 ALA A C 1
ATOM 2397 O O . ALA A 1 307 ? 49.525 8.879 -12.498 1.00 24.74 307 ALA A O 1
ATOM 2399 N N . ALA A 1 308 ? 48.947 7.208 -13.988 1.00 23.23 308 ALA A N 1
ATOM 2400 C CA . ALA A 1 308 ? 47.854 7.978 -14.627 1.00 23.59 308 ALA A CA 1
ATOM 2401 C C . ALA A 1 308 ? 46.774 8.272 -13.586 1.00 22.55 308 ALA A C 1
ATOM 2402 O O . ALA A 1 308 ? 46.164 9.372 -13.606 1.00 23.03 308 ALA A O 1
ATOM 2404 N N . LEU A 1 309 ? 46.523 7.294 -12.726 1.00 21.61 309 LEU A N 1
ATOM 2405 C CA . LEU A 1 309 ? 45.429 7.290 -11.743 1.00 21.36 309 LEU A CA 1
ATOM 2406 C C . LEU A 1 309 ? 45.659 8.381 -10.708 1.00 22.09 309 LEU A C 1
ATOM 2407 O O . LEU A 1 309 ? 44.659 8.877 -10.177 1.00 21.75 309 LEU A O 1
ATOM 2412 N N . GLN A 1 310 ? 46.915 8.757 -10.456 1.00 23.90 310 GLN A N 1
ATOM 2413 C CA . GLN A 1 310 ? 47.264 9.830 -9.482 1.00 24.98 310 GLN A CA 1
ATOM 2414 C C . GLN A 1 310 ? 46.550 11.120 -9.872 1.00 26.22 310 GLN A C 1
ATOM 2415 O O . GLN A 1 310 ? 46.163 11.887 -8.951 1.00 25.56 310 GLN A O 1
ATOM 2421 N N . LYS A 1 311 ? 46.331 11.357 -11.162 1.00 27.40 311 LYS A N 1
ATOM 2422 C CA . LYS A 1 311 ? 45.697 12.611 -11.644 1.00 29.27 311 LYS A CA 1
ATOM 2423 C C . LYS A 1 311 ? 44.177 12.563 -11.403 1.00 27.38 311 LYS A C 1
ATOM 2424 O O . LYS A 1 311 ? 43.570 13.656 -11.432 1.00 27.49 311 LYS A O 1
ATOM 2430 N N . CYS A 1 312 ? 43.592 11.396 -11.067 1.00 24.34 312 CYS A N 1
ATOM 2431 C CA . CYS A 1 312 ? 42.129 11.239 -10.781 1.00 23.39 312 CYS A CA 1
ATOM 2432 C C . CYS A 1 312 ? 41.808 11.382 -9.276 1.00 23.03 312 CYS A C 1
ATOM 2433 O O . CYS A 1 312 ? 40.601 11.320 -8.919 1.00 21.96 312 CYS A O 1
ATOM 2436 N N . LEU A 1 313 ? 42.838 11.401 -8.429 1.00 22.94 313 LEU A N 1
ATOM 2437 C CA . LEU A 1 313 ? 42.642 11.440 -6.950 1.00 22.46 313 LEU A CA 1
ATOM 2438 C C . LEU A 1 313 ? 42.349 12.864 -6.487 1.00 23.22 313 LEU A C 1
ATOM 2439 O O . LEU A 1 313 ? 42.892 13.808 -7.044 1.00 22.93 313 LEU A O 1
ATOM 2444 N N . LYS A 1 314 ? 41.510 12.978 -5.457 1.00 23.04 314 LYS A N 1
ATOM 2445 C CA . LYS A 1 314 ? 41.015 14.258 -4.940 1.00 24.77 314 LYS A CA 1
ATOM 2446 C C . LYS A 1 314 ? 41.742 14.537 -3.633 1.00 23.80 314 LYS A C 1
ATOM 2447 O O . LYS A 1 314 ? 41.889 15.716 -3.303 1.00 23.70 314 LYS A O 1
ATOM 2453 N N . HIS A 1 315 ? 42.168 13.500 -2.909 1.00 22.51 315 HIS A N 1
ATOM 2454 C CA . HIS A 1 315 ? 42.735 13.780 -1.564 1.00 23.68 315 HIS A CA 1
ATOM 2455 C C . HIS A 1 315 ? 43.719 12.697 -1.084 1.00 24.92 315 HIS A C 1
ATOM 2456 O O . HIS A 1 315 ? 44.082 12.748 0.086 1.00 23.24 315 HIS A O 1
ATOM 2463 N N . SER A 1 316 ? 44.186 11.765 -1.913 1.00 26.57 316 SER A N 1
ATOM 2464 C CA . SER A 1 316 ? 44.907 10.579 -1.357 1.00 28.86 316 SER A CA 1
ATOM 2465 C C . SER A 1 316 ? 46.283 10.303 -1.997 1.00 30.26 316 SER A C 1
ATOM 2466 O O . SER A 1 316 ? 46.847 11.241 -2.585 1.00 31.77 316 SER A O 1
ATOM 2469 N N . MET B 1 1 ? 59.568 -12.705 -20.048 1.00 28.60 1 MET B N 1
ATOM 2470 C CA . MET B 1 1 ? 58.818 -13.495 -21.015 1.00 27.08 1 MET B CA 1
ATOM 2471 C C . MET B 1 1 ? 58.545 -14.878 -20.404 1.00 27.17 1 MET B C 1
ATOM 2472 O O . MET B 1 1 ? 59.468 -15.554 -19.943 1.00 29.13 1 MET B O 1
ATOM 2477 N N . GLU B 1 2 ? 57.261 -15.228 -20.369 1.00 25.63 2 GLU B N 1
ATOM 2478 C CA . GLU B 1 2 ? 56.831 -16.545 -19.852 1.00 24.74 2 GLU B CA 1
ATOM 2479 C C . GLU B 1 2 ? 55.363 -16.795 -20.197 1.00 23.50 2 GLU B C 1
ATOM 2480 O O . GLU B 1 2 ? 54.653 -15.849 -20.565 1.00 24.25 2 GLU B O 1
ATOM 2486 N N . ILE B 1 3 ? 54.957 -18.055 -20.100 1.00 21.69 3 ILE B N 1
ATOM 2487 C CA . ILE B 1 3 ? 53.513 -18.413 -20.165 1.00 20.36 3 ILE B CA 1
ATOM 2488 C C . ILE B 1 3 ? 52.961 -18.422 -18.728 1.00 20.30 3 ILE B C 1
ATOM 2489 O O . ILE B 1 3 ? 53.482 -19.200 -17.884 1.00 20.67 3 ILE B O 1
ATOM 2494 N N . ARG B 1 4 ? 52.022 -17.516 -18.452 1.00 19.64 4 ARG B N 1
ATOM 2495 C CA . ARG B 1 4 ? 51.347 -17.411 -17.143 1.00 19.26 4 ARG B CA 1
ATOM 2496 C C . ARG B 1 4 ? 50.034 -18.175 -17.222 1.00 19.68 4 ARG B C 1
ATOM 2497 O O . ARG B 1 4 ? 49.533 -18.366 -18.309 1.00 19.32 4 ARG B O 1
ATOM 2505 N N . LYS B 1 5 ? 49.514 -18.614 -16.083 1.00 20.92 5 LYS B N 1
ATOM 2506 C CA . LYS B 1 5 ? 48.303 -19.458 -16.081 1.00 21.71 5 LYS B CA 1
ATOM 2507 C C . LYS B 1 5 ? 47.307 -18.795 -15.126 1.00 20.04 5 LYS B C 1
ATOM 2508 O O . LYS B 1 5 ? 47.695 -18.409 -14.016 1.00 19.57 5 LYS B O 1
ATOM 2514 N N . ASP B 1 6 ? 46.080 -18.569 -15.614 1.00 19.06 6 ASP B N 1
ATOM 2515 C CA . ASP B 1 6 ? 44.967 -18.056 -14.770 1.00 18.45 6 ASP B CA 1
ATOM 2516 C C . ASP B 1 6 ? 44.543 -19.192 -13.843 1.00 18.50 6 ASP B C 1
ATOM 2517 O O . ASP B 1 6 ? 44.112 -20.260 -14.314 1.00 19.20 6 ASP B O 1
ATOM 2522 N N . PRO B 1 7 ? 44.560 -18.961 -12.544 1.00 19.21 7 PRO B N 1
ATOM 2523 C CA . PRO B 1 7 ? 44.295 -20.024 -11.583 1.00 19.91 7 PRO B CA 1
ATOM 2524 C C . PRO B 1 7 ? 42.797 -20.361 -11.499 1.00 20.87 7 PRO B C 1
ATOM 2525 O O . PRO B 1 7 ? 42.443 -21.366 -10.907 1.00 22.01 7 PRO B O 1
ATOM 2529 N N . PHE B 1 8 ? 41.947 -19.507 -12.048 1.00 20.26 8 PHE B N 1
ATOM 2530 C CA . PHE B 1 8 ? 40.466 -19.685 -11.971 1.00 21.06 8 PHE B CA 1
ATOM 2531 C C . PHE B 1 8 ? 39.944 -20.335 -13.252 1.00 22.13 8 PHE B C 1
ATOM 2532 O O . PHE B 1 8 ? 38.887 -20.947 -13.205 1.00 23.94 8 PHE B O 1
ATOM 2540 N N . THR B 1 9 ? 40.636 -20.208 -14.390 1.00 21.66 9 THR B N 1
ATOM 2541 C CA . THR B 1 9 ? 40.128 -20.722 -15.682 1.00 22.74 9 THR B CA 1
ATOM 2542 C C . THR B 1 9 ? 41.073 -21.754 -16.289 1.00 23.62 9 THR B C 1
ATOM 2543 O O . THR B 1 9 ? 40.631 -22.468 -17.160 1.00 23.39 9 THR B O 1
ATOM 2547 N N . GLY B 1 10 ? 42.344 -21.747 -15.926 1.00 24.33 10 GLY B N 1
ATOM 2548 C CA . GLY B 1 10 ? 43.373 -22.554 -16.620 1.00 24.40 10 GLY B CA 1
ATOM 2549 C C . GLY B 1 10 ? 43.836 -21.936 -17.899 1.00 24.98 10 GLY B C 1
ATOM 2550 O O . GLY B 1 10 ? 44.530 -22.620 -18.661 1.00 27.69 10 GLY B O 1
ATOM 2551 N N . GLU B 1 11 ? 43.375 -20.723 -18.200 1.00 23.17 11 GLU B N 1
ATOM 2552 C CA . GLU B 1 11 ? 43.787 -20.053 -19.459 1.00 21.95 11 GLU B CA 1
ATOM 2553 C C . GLU B 1 11 ? 45.263 -19.667 -19.365 1.00 20.36 11 GLU B C 1
ATOM 2554 O O . GLU B 1 11 ? 45.722 -19.367 -18.259 1.00 19.50 11 GLU B O 1
ATOM 2560 N N . TYR B 1 12 ? 45.952 -19.675 -20.506 1.00 19.77 12 TYR B N 1
ATOM 2561 C CA . TYR B 1 12 ? 47.397 -19.345 -20.569 1.00 19.24 12 TYR B CA 1
ATOM 2562 C C . TYR B 1 12 ? 47.576 -17.988 -21.245 1.00 18.42 12 TYR B C 1
ATOM 2563 O O . TYR B 1 12 ? 46.883 -17.708 -22.234 1.00 18.76 12 TYR B O 1
ATOM 2572 N N . ILE B 1 13 ? 48.456 -17.161 -20.684 1.00 18.04 13 ILE B N 1
ATOM 2573 C CA . ILE B 1 13 ? 48.751 -15.836 -21.292 1.00 18.41 13 ILE B CA 1
ATOM 2574 C C . ILE B 1 13 ? 50.203 -15.876 -21.770 1.00 18.91 13 ILE B C 1
ATOM 2575 O O . ILE B 1 13 ? 51.085 -16.119 -20.935 1.00 18.88 13 ILE B O 1
ATOM 2580 N N . LEU B 1 14 ? 50.436 -15.645 -23.062 1.00 19.45 14 LEU B N 1
ATOM 2581 C CA . LEU B 1 14 ? 51.835 -15.631 -23.554 1.00 20.77 14 LEU B CA 1
ATOM 2582 C C . LEU B 1 14 ? 52.322 -14.200 -23.344 1.00 20.32 14 LEU B C 1
ATOM 2583 O O . LEU B 1 14 ? 51.991 -13.329 -24.155 1.00 19.92 14 LEU B O 1
ATOM 2588 N N . VAL B 1 15 ? 53.063 -13.994 -22.259 1.00 20.27 15 VAL B N 1
ATOM 2589 C CA . VAL B 1 15 ? 53.548 -12.645 -21.881 1.00 21.01 15 VAL B CA 1
ATOM 2590 C C . VAL B 1 15 ? 54.898 -12.479 -22.571 1.00 23.12 15 VAL B C 1
ATOM 2591 O O . VAL B 1 15 ? 55.808 -13.205 -22.224 1.00 23.16 15 VAL B O 1
ATOM 2595 N N . SER B 1 16 ? 54.999 -11.584 -23.534 1.00 24.69 16 SER B N 1
ATOM 2596 C CA . SER B 1 16 ? 56.193 -11.482 -24.402 1.00 27.59 16 SER B CA 1
ATOM 2597 C C . SER B 1 16 ? 56.505 -10.022 -24.627 1.00 28.86 16 SER B C 1
ATOM 2598 O O . SER B 1 16 ? 56.047 -9.503 -25.624 1.00 30.66 16 SER B O 1
ATOM 2601 N N . PRO B 1 17 ? 57.178 -9.354 -23.662 1.00 30.68 17 PRO B N 1
ATOM 2602 C CA . PRO B 1 17 ? 57.462 -7.905 -23.683 1.00 32.69 17 PRO B CA 1
ATOM 2603 C C . PRO B 1 17 ? 58.582 -7.333 -24.576 1.00 34.79 17 PRO B C 1
ATOM 2604 O O . PRO B 1 17 ? 59.050 -8.184 -25.287 1.00 36.17 17 PRO B O 1
ATOM 2608 N N . CYS B 1 30 ? 56.843 -3.571 -47.114 1.00 62.41 30 CYS B N 1
ATOM 2609 C CA . CYS B 1 30 ? 56.230 -4.878 -46.714 1.00 60.44 30 CYS B CA 1
ATOM 2610 C C . CYS B 1 30 ? 57.334 -5.886 -46.400 1.00 60.09 30 CYS B C 1
ATOM 2611 O O . CYS B 1 30 ? 58.223 -6.108 -47.222 1.00 61.96 30 CYS B O 1
ATOM 2614 N N . PRO B 1 31 ? 57.332 -6.519 -45.208 1.00 58.60 31 PRO B N 1
ATOM 2615 C CA . PRO B 1 31 ? 58.362 -7.504 -44.880 1.00 59.32 31 PRO B CA 1
ATOM 2616 C C . PRO B 1 31 ? 58.230 -8.842 -45.644 1.00 60.06 31 PRO B C 1
ATOM 2617 O O . PRO B 1 31 ? 59.260 -9.482 -45.840 1.00 60.47 31 PRO B O 1
ATOM 2621 N N . PHE B 1 32 ? 57.008 -9.215 -46.077 1.00 58.88 32 PHE B N 1
ATOM 2622 C CA . PHE B 1 32 ? 56.661 -10.541 -46.682 1.00 57.75 32 PHE B CA 1
ATOM 2623 C C . PHE B 1 32 ? 56.700 -10.533 -48.225 1.00 59.40 32 PHE B C 1
ATOM 2624 O O . PHE B 1 32 ? 56.440 -11.611 -48.780 1.00 59.96 32 PHE B O 1
ATOM 2632 N N . CYS B 1 33 ? 57.056 -9.429 -48.908 1.00 61.88 33 CYS B N 1
ATOM 2633 C CA . CYS B 1 33 ? 57.216 -9.392 -50.393 1.00 64.92 33 CYS B CA 1
ATOM 2634 C C . CYS B 1 33 ? 58.528 -10.056 -50.841 1.00 65.65 33 CYS B C 1
ATOM 2635 O O . CYS B 1 33 ? 59.525 -10.067 -50.120 1.00 65.69 33 CYS B O 1
ATOM 2638 N N . PRO B 1 34 ? 58.589 -10.660 -52.047 1.00 66.64 34 PRO B N 1
ATOM 2639 C CA . PRO B 1 34 ? 59.880 -11.038 -52.629 1.00 69.36 34 PRO B CA 1
ATOM 2640 C C . PRO B 1 34 ? 60.868 -9.852 -52.553 1.00 71.28 34 PRO B C 1
ATOM 2641 O O . PRO B 1 34 ? 60.412 -8.713 -52.660 1.00 72.79 34 PRO B O 1
ATOM 2645 N N . GLY B 1 35 ? 62.165 -10.126 -52.338 1.00 72.89 35 GLY B N 1
ATOM 2646 C CA . GLY B 1 35 ? 63.255 -9.119 -52.344 1.00 73.18 35 GLY B CA 1
ATOM 2647 C C . GLY B 1 35 ? 63.551 -8.562 -50.950 1.00 71.57 35 GLY B C 1
ATOM 2648 O O . GLY B 1 35 ? 64.732 -8.291 -50.661 1.00 71.62 35 GLY B O 1
ATOM 2649 N N . ALA B 1 36 ? 62.533 -8.385 -50.101 1.00 172.51 36 ALA B N 1
ATOM 2650 C CA . ALA B 1 36 ? 62.698 -7.953 -48.692 1.00 162.67 36 ALA B CA 1
ATOM 2651 C C . ALA B 1 36 ? 63.765 -8.835 -48.050 1.00 148.85 36 ALA B C 1
ATOM 2652 O O . ALA B 1 36 ? 64.058 -9.903 -48.577 1.00 142.90 36 ALA B O 1
ATOM 2654 N N . PRO B 1 37 ? 64.332 -8.395 -46.927 1.00 150.20 37 PRO B N 1
ATOM 2655 C CA . PRO B 1 37 ? 65.440 -9.125 -46.286 1.00 151.50 37 PRO B CA 1
ATOM 2656 C C . PRO B 1 37 ? 65.176 -10.555 -45.785 1.00 140.05 37 PRO B C 1
ATOM 2657 O O . PRO B 1 37 ? 66.047 -11.390 -45.956 1.00 144.40 37 PRO B O 1
ATOM 2661 N N . GLU B 1 38 ? 64.011 -10.804 -45.182 1.00 132.01 38 GLU B N 1
ATOM 2662 C CA . GLU B 1 38 ? 63.709 -12.146 -44.612 1.00 132.73 38 GLU B CA 1
ATOM 2663 C C . GLU B 1 38 ? 63.072 -13.088 -45.645 1.00 131.12 38 GLU B C 1
ATOM 2664 O O . GLU B 1 38 ? 62.924 -14.278 -45.311 1.00 141.65 38 GLU B O 1
ATOM 2670 N N . THR B 1 39 ? 62.726 -12.601 -46.842 1.00 126.20 39 THR B N 1
ATOM 2671 C CA . THR B 1 39 ? 62.015 -13.464 -47.830 1.00 130.70 39 THR B CA 1
ATOM 2672 C C . THR B 1 39 ? 62.890 -14.014 -48.969 1.00 128.94 39 THR B C 1
ATOM 2673 O O . THR B 1 39 ? 62.770 -15.219 -4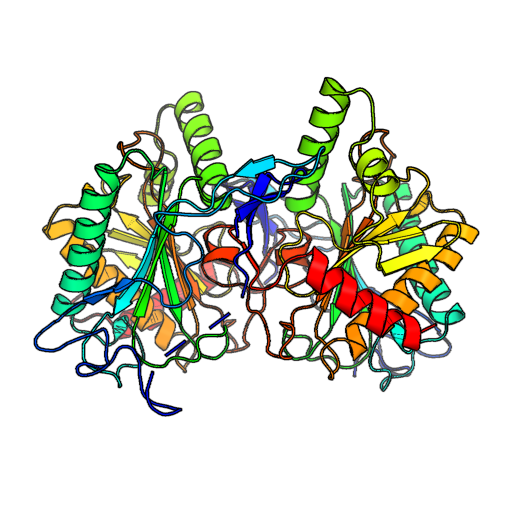9.245 1.00 135.08 39 THR B O 1
ATOM 2677 N N . GLY B 1 40 ? 63.732 -13.191 -49.603 1.00 126.34 40 GLY B N 1
ATOM 2678 C CA . GLY B 1 40 ? 64.480 -13.667 -50.786 1.00 127.55 40 GLY B CA 1
ATOM 2679 C C . GLY B 1 40 ? 63.551 -13.746 -51.997 1.00 135.84 40 GLY B C 1
ATOM 2680 O O . GLY B 1 40 ? 62.515 -13.047 -51.992 1.00 144.71 40 GLY B O 1
ATOM 2681 N N . ARG B 1 41 ? 63.908 -14.520 -53.027 1.00 138.55 41 ARG B N 1
ATOM 2682 C CA . ARG B 1 41 ? 63.033 -14.625 -54.230 1.00 155.13 41 ARG B CA 1
ATOM 2683 C C . ARG B 1 41 ? 63.012 -16.057 -54.780 1.00 157.75 41 ARG B C 1
ATOM 2684 O O . ARG B 1 41 ? 63.868 -16.859 -54.374 1.00 146.03 41 ARG B O 1
ATOM 2692 N N . GLY B 1 42 ? 62.019 -16.357 -55.627 1.00 52.98 42 GLY B N 1
ATOM 2693 C CA . GLY B 1 42 ? 61.857 -17.672 -56.292 1.00 54.07 42 GLY B CA 1
ATOM 2694 C C . GLY B 1 42 ? 60.975 -18.646 -55.501 1.00 51.59 42 GLY B C 1
ATOM 2695 O O . GLY B 1 42 ? 60.982 -19.838 -55.798 1.00 54.27 42 GLY B O 1
ATOM 2696 N N . TRP B 1 43 ? 60.194 -18.175 -54.538 1.00 48.53 43 TRP B N 1
ATOM 2697 C CA . TRP B 1 43 ? 59.408 -19.064 -53.636 1.00 45.60 43 TRP B CA 1
ATOM 2698 C C . TRP B 1 43 ? 57.916 -18.918 -53.966 1.00 43.26 43 TRP B C 1
ATOM 2699 O O . TRP B 1 43 ? 57.524 -17.859 -54.595 1.00 44.67 43 TRP B O 1
ATOM 2710 N N . ASP B 1 44 ? 57.132 -19.991 -53.629 1.00 39.81 44 ASP B N 1
ATOM 2711 C CA . ASP B 1 44 ? 55.651 -19.915 -53.686 1.00 37.78 44 ASP B CA 1
ATOM 2712 C C . ASP B 1 44 ? 55.097 -19.688 -52.263 1.00 33.59 44 ASP B C 1
ATOM 2713 O O . ASP B 1 44 ? 54.173 -18.853 -52.131 1.00 32.42 44 ASP B O 1
ATOM 2718 N N . VAL B 1 45 ? 55.621 -20.410 -51.263 1.00 31.22 45 VAL B N 1
ATOM 2719 C CA . VAL B 1 45 ? 55.133 -20.364 -49.844 1.00 28.80 45 VAL B CA 1
ATOM 2720 C C . VAL B 1 45 ? 56.379 -20.313 -48.955 1.00 29.42 45 VAL B C 1
ATOM 2721 O O . VAL B 1 45 ? 57.322 -21.072 -49.238 1.00 31.28 45 VAL B O 1
ATOM 2725 N N . LEU B 1 46 ? 56.419 -19.423 -47.966 1.00 28.70 46 LEU B N 1
ATOM 2726 C CA . LEU B 1 46 ? 57.565 -19.348 -47.034 1.00 29.34 46 LEU B CA 1
ATOM 2727 C C . LEU B 1 46 ? 57.009 -19.543 -45.647 1.00 27.25 46 LEU B C 1
ATOM 2728 O O . LEU B 1 46 ? 55.904 -19.029 -45.383 1.00 27.60 46 LEU B O 1
ATOM 2733 N N . ILE B 1 47 ? 57.712 -20.299 -44.809 1.00 26.36 47 ILE B N 1
ATOM 2734 C CA . ILE B 1 47 ? 57.319 -20.373 -43.376 1.00 24.78 47 ILE B CA 1
ATOM 2735 C C . ILE B 1 47 ? 58.519 -19.774 -42.643 1.00 25.96 47 ILE B C 1
ATOM 2736 O O . ILE B 1 47 ? 59.589 -20.397 -42.670 1.00 27.32 47 ILE B O 1
ATOM 2741 N N . LEU B 1 48 ? 58.341 -18.609 -42.024 1.00 26.17 48 LEU B N 1
ATOM 2742 C CA . LEU B 1 48 ? 59.495 -17.934 -41.380 1.00 27.97 48 LEU B CA 1
ATOM 2743 C C . LEU B 1 48 ? 59.145 -17.514 -39.953 1.00 26.49 48 LEU B C 1
ATOM 2744 O O . LEU B 1 48 ? 57.950 -17.444 -39.621 1.00 22.50 48 LEU B O 1
ATOM 2749 N N . PRO B 1 49 ? 60.175 -17.278 -39.143 1.00 26.60 49 PRO B N 1
ATOM 2750 C CA . PRO B 1 49 ? 59.955 -16.918 -37.755 1.00 26.55 49 PRO B CA 1
ATOM 2751 C C . PRO B 1 49 ? 59.253 -15.566 -37.664 1.00 25.82 49 PRO B C 1
ATOM 2752 O O . PRO B 1 49 ? 59.576 -14.675 -38.373 1.00 27.91 49 PRO B O 1
ATOM 2756 N N . ASN B 1 50 ? 58.338 -15.438 -36.731 1.00 24.86 50 ASN B N 1
ATOM 2757 C CA . ASN B 1 50 ? 57.673 -14.158 -36.463 1.00 25.12 50 ASN B CA 1
ATOM 2758 C C . ASN B 1 50 ? 58.747 -13.218 -35.886 1.00 27.22 50 ASN B C 1
ATOM 2759 O O . ASN B 1 50 ? 59.520 -13.666 -35.055 1.00 26.95 50 ASN B O 1
ATOM 2764 N N . ARG B 1 51 ? 58.741 -11.958 -36.311 1.00 29.93 51 ARG B N 1
ATOM 2765 C CA . ARG B 1 51 ? 59.680 -10.899 -35.852 1.00 34.42 51 ARG B CA 1
ATOM 2766 C C . ARG B 1 51 ? 59.449 -10.613 -34.366 1.00 32.00 51 ARG B C 1
ATOM 2767 O O . ARG B 1 51 ? 60.398 -10.148 -33.753 1.00 30.90 51 ARG B O 1
ATOM 2775 N N . TYR B 1 52 ? 58.238 -10.844 -33.843 1.00 29.30 52 TYR B N 1
ATOM 2776 C CA . TYR B 1 52 ? 57.866 -10.592 -32.425 1.00 30.31 52 TYR B CA 1
ATOM 2777 C C . TYR B 1 52 ? 57.322 -11.891 -31.842 1.00 27.30 52 TYR B C 1
ATOM 2778 O O . TYR B 1 52 ? 56.100 -12.060 -31.746 1.00 24.61 52 TYR B O 1
ATOM 2787 N N . PRO B 1 53 ? 58.169 -12.908 -31.572 1.00 25.68 53 PRO B N 1
ATOM 2788 C CA . PRO B 1 53 ? 57.630 -14.219 -31.237 1.00 23.88 53 PRO B CA 1
ATOM 2789 C C . PRO B 1 53 ? 57.091 -14.226 -29.800 1.00 22.66 53 PRO B C 1
ATOM 2790 O O . PRO B 1 53 ? 57.737 -13.715 -28.843 1.00 24.30 53 PRO B O 1
ATOM 2794 N N . VAL B 1 54 ? 55.921 -14.822 -29.647 1.00 20.82 54 VAL B N 1
ATOM 2795 C CA . VAL B 1 54 ? 55.246 -15.023 -28.328 1.00 20.13 54 VAL B CA 1
ATOM 2796 C C . VAL B 1 54 ? 55.794 -16.290 -27.641 1.00 20.16 54 VAL B C 1
ATOM 2797 O O . VAL B 1 54 ? 55.635 -16.414 -26.407 1.00 19.81 54 VAL B O 1
ATOM 2801 N N . VAL B 1 55 ? 56.432 -17.190 -28.383 1.00 20.42 55 VAL B N 1
ATOM 2802 C CA . VAL B 1 55 ? 57.178 -18.370 -27.857 1.00 20.93 55 VAL B CA 1
ATOM 2803 C C . VAL B 1 55 ? 58.409 -18.455 -28.724 1.00 22.95 55 VAL B C 1
ATOM 2804 O O . VAL B 1 55 ? 58.355 -17.964 -29.872 1.00 24.11 55 VAL B O 1
ATOM 2808 N N . THR B 1 56 ? 59.506 -18.949 -28.151 1.00 23.17 56 THR B N 1
ATOM 2809 C CA . THR B 1 56 ? 60.809 -18.988 -28.861 1.00 24.86 56 THR B CA 1
ATOM 2810 C C . THR B 1 56 ? 61.590 -20.251 -28.478 1.00 24.98 56 THR B C 1
ATOM 2811 O O . THR B 1 56 ? 61.255 -20.879 -27.459 1.00 23.16 56 THR B O 1
ATOM 2815 N N . GLU B 1 57 ? 62.568 -20.616 -29.299 1.00 26.00 57 GLU B N 1
ATOM 2816 C CA . GLU B 1 57 ? 63.403 -21.814 -29.045 1.00 29.06 57 GLU B CA 1
ATOM 2817 C C . GLU B 1 57 ? 64.248 -21.592 -27.783 1.00 28.82 57 GLU B C 1
ATOM 2818 O O . GLU B 1 57 ? 64.618 -22.584 -27.145 1.00 32.13 57 GLU B O 1
ATOM 2824 N N . ASN B 1 58 ? 64.539 -20.332 -27.451 1.00 27.91 58 ASN B N 1
ATOM 2825 C CA . ASN B 1 58 ? 65.452 -20.017 -26.329 1.00 27.85 58 ASN B CA 1
ATOM 2826 C C . ASN B 1 58 ? 64.759 -18.991 -25.447 1.00 27.30 58 ASN B C 1
ATOM 2827 O O . ASN B 1 58 ? 65.221 -17.850 -25.351 1.00 29.04 58 ASN B O 1
ATOM 2832 N N . PRO B 1 59 ? 63.698 -19.393 -24.706 1.00 25.96 59 PRO B N 1
ATOM 2833 C CA . PRO B 1 59 ? 63.014 -18.478 -23.808 1.00 25.12 59 PRO B CA 1
ATOM 2834 C C . PRO B 1 59 ? 63.920 -18.219 -22.608 1.00 25.46 59 PRO B C 1
ATOM 2835 O O . PRO B 1 59 ? 64.692 -19.138 -22.190 1.00 26.36 59 PRO B O 1
ATOM 2839 N N . PRO B 1 60 ? 63.807 -17.032 -21.979 1.00 26.01 60 PRO B N 1
ATOM 2840 C CA . PRO B 1 60 ? 64.521 -16.750 -20.730 1.00 27.18 60 PRO B CA 1
ATOM 2841 C C . PRO B 1 60 ? 63.852 -17.475 -19.546 1.00 27.02 60 PRO B C 1
ATOM 2842 O O . PRO B 1 60 ? 62.829 -18.139 -19.716 1.00 24.94 60 PRO B O 1
ATOM 2846 N N . GLU B 1 61 ? 64.476 -17.391 -18.363 1.00 29.40 61 GLU B N 1
ATOM 2847 C CA . GLU B 1 61 ? 63.907 -17.898 -17.082 1.00 30.97 61 GLU B CA 1
ATOM 2848 C C . GLU B 1 61 ? 62.597 -17.135 -16.839 1.00 29.40 61 GLU B C 1
ATOM 2849 O O . GLU B 1 61 ? 62.545 -15.892 -16.908 1.00 28.91 61 GLU B O 1
ATOM 2855 N N . PRO B 1 62 ? 61.480 -17.869 -16.624 1.00 27.87 62 PRO B N 1
ATOM 2856 C CA . PRO B 1 62 ? 60.195 -17.203 -16.421 1.00 27.48 62 PRO B CA 1
ATOM 2857 C C . PRO B 1 62 ? 60.147 -16.376 -15.139 1.00 28.77 62 PRO B C 1
ATOM 2858 O O . PRO B 1 62 ? 60.779 -16.760 -14.160 1.00 28.86 62 PRO B O 1
ATOM 2862 N N . THR B 1 63 ? 59.367 -15.290 -15.199 1.00 29.14 63 THR B N 1
ATOM 2863 C CA . THR B 1 63 ? 58.943 -14.495 -14.014 1.00 31.09 63 THR B CA 1
ATOM 2864 C C . THR B 1 63 ? 58.046 -15.379 -13.118 1.00 31.86 63 THR B C 1
ATOM 2865 O O . THR B 1 63 ? 56.891 -15.670 -13.512 1.00 34.39 63 THR B O 1
ATOM 2869 N N . ALA B 1 64 ? 58.532 -15.741 -11.936 1.00 32.44 64 ALA B N 1
ATOM 2870 C CA . ALA B 1 64 ? 57.818 -16.533 -10.900 1.00 32.70 64 ALA B CA 1
ATOM 2871 C C . ALA B 1 64 ? 57.175 -15.612 -9.849 1.00 33.52 64 ALA B C 1
ATOM 2872 O O . ALA B 1 64 ? 57.784 -14.580 -9.504 1.00 34.14 64 ALA B O 1
ATOM 2874 N N . GLU B 1 65 ? 55.998 -16.028 -9.367 1.00 33.14 65 GLU B N 1
ATOM 2875 C CA . GLU B 1 65 ? 55.244 -15.432 -8.227 1.00 34.97 65 GLU B CA 1
ATOM 2876 C C . GLU B 1 65 ? 54.669 -16.619 -7.439 1.00 36.77 65 GLU B C 1
ATOM 2877 O O . GLU B 1 65 ? 54.139 -17.533 -8.085 1.00 35.46 65 GLU B O 1
ATOM 2883 N N . ASP B 1 66 ? 54.650 -16.550 -6.107 1.00 41.79 66 ASP B N 1
ATOM 2884 C CA . ASP B 1 66 ? 54.347 -17.746 -5.269 1.00 46.85 66 ASP B CA 1
ATOM 2885 C C . ASP B 1 66 ? 52.981 -18.403 -5.526 1.00 45.87 66 ASP B C 1
ATOM 2886 O O . ASP B 1 66 ? 52.955 -19.639 -5.607 1.00 47.54 66 ASP B O 1
ATOM 2891 N N . LEU B 1 67 ? 51.900 -17.641 -5.694 1.00 45.17 67 LEU B N 1
ATOM 2892 C CA . LEU B 1 67 ? 50.553 -18.265 -5.849 1.00 43.96 67 LEU B CA 1
ATOM 2893 C C . LEU B 1 67 ? 50.290 -18.743 -7.284 1.00 41.48 67 LEU B C 1
ATOM 2894 O O . LEU B 1 67 ? 49.234 -19.378 -7.487 1.00 44.03 67 LEU B O 1
ATOM 2899 N N . TYR B 1 68 ? 51.197 -18.478 -8.231 1.00 34.69 68 TYR B N 1
ATOM 2900 C CA . TYR B 1 68 ? 50.866 -18.737 -9.658 1.00 30.85 68 TYR B CA 1
ATOM 2901 C C . TYR B 1 68 ? 51.809 -19.702 -10.385 1.00 29.71 68 TYR B C 1
ATOM 2902 O O . TYR B 1 68 ? 53.005 -19.787 -10.067 1.00 31.59 68 TYR B O 1
ATOM 2911 N N . GLU B 1 69 ? 51.235 -20.399 -11.370 1.00 28.83 69 GLU B N 1
ATOM 2912 C CA . GLU B 1 69 ? 51.969 -21.341 -12.245 1.00 28.67 69 GLU B CA 1
ATOM 2913 C C . GLU B 1 69 ? 52.481 -20.573 -13.453 1.00 26.53 69 GLU B C 1
ATOM 2914 O O . GLU B 1 69 ? 51.649 -19.962 -14.175 1.00 23.66 69 GLU B O 1
ATOM 2920 N N . VAL B 1 70 ? 53.793 -20.676 -13.695 1.00 25.94 70 VAL B N 1
ATOM 2921 C CA . VAL B 1 70 ? 54.480 -20.042 -14.859 1.00 25.55 70 VAL B CA 1
ATOM 2922 C C . VAL B 1 70 ? 55.265 -21.136 -15.591 1.00 26.10 70 VAL B C 1
ATOM 2923 O O . VAL B 1 70 ? 55.825 -22.019 -14.918 1.00 25.37 70 VAL B O 1
ATOM 2927 N N . ILE B 1 71 ? 55.291 -21.052 -16.921 1.00 25.19 71 ILE B N 1
ATOM 2928 C CA . ILE B 1 71 ? 55.954 -22.053 -17.807 1.00 27.94 71 ILE B CA 1
ATOM 2929 C C . ILE B 1 71 ? 56.905 -21.298 -18.743 1.00 25.98 71 ILE B C 1
ATOM 2930 O O . ILE B 1 71 ? 56.569 -20.172 -19.128 1.00 24.60 71 ILE B O 1
ATOM 2935 N N . PRO B 1 72 ? 58.053 -21.888 -19.093 1.00 24.35 72 PRO B N 1
ATOM 2936 C CA . PRO B 1 72 ? 58.958 -21.226 -20.038 1.00 23.82 72 PRO B CA 1
ATOM 2937 C C . PRO B 1 72 ? 58.222 -21.072 -21.381 1.00 21.91 72 PRO B C 1
ATOM 2938 O O . PRO B 1 72 ? 57.565 -21.993 -21.803 1.00 21.42 72 PRO B O 1
ATOM 2942 N N . ALA B 1 73 ? 58.383 -19.917 -22.022 1.00 20.79 73 ALA B N 1
ATOM 2943 C CA . ALA B 1 73 ? 57.700 -19.592 -23.285 1.00 20.56 73 ALA B CA 1
ATOM 2944 C C . ALA B 1 73 ? 58.449 -20.306 -24.449 1.00 21.20 73 ALA B C 1
ATOM 2945 O O . ALA B 1 73 ? 58.948 -19.644 -25.368 1.00 21.15 73 ALA B O 1
ATOM 2947 N N . ARG B 1 74 ? 58.570 -21.630 -24.331 1.00 21.76 74 ARG B N 1
ATOM 2948 C CA . ARG B 1 74 ? 59.357 -22.434 -25.301 1.00 22.93 74 ARG B CA 1
ATOM 2949 C C . ARG B 1 74 ? 58.476 -22.957 -26.436 1.00 21.68 74 ARG B C 1
ATOM 2950 O O . ARG B 1 74 ? 57.487 -23.647 -26.164 1.00 20.91 74 ARG B O 1
ATOM 2958 N N . GLY B 1 75 ? 58.879 -22.652 -27.668 1.00 20.62 75 GLY B N 1
ATOM 2959 C CA . GLY B 1 75 ? 58.169 -23.108 -28.868 1.00 20.39 75 GLY B CA 1
ATOM 2960 C C . GLY B 1 75 ? 58.594 -22.275 -30.052 1.00 20.39 75 GLY B C 1
ATOM 2961 O O . GLY B 1 75 ? 59.740 -21.769 -30.052 1.00 20.09 75 GLY B O 1
ATOM 2962 N N . SER B 1 76 ? 57.713 -22.162 -31.034 1.00 19.64 76 SER B N 1
ATOM 2963 C CA . SER B 1 76 ? 57.995 -21.457 -32.304 1.00 20.67 76 SER B CA 1
ATOM 2964 C C . SER B 1 76 ? 56.782 -20.618 -32.644 1.00 18.61 76 SER B C 1
ATOM 2965 O O . SER B 1 76 ? 55.668 -21.152 -32.527 1.00 18.36 76 SER B O 1
ATOM 2968 N N . SER B 1 77 ? 57.012 -19.387 -33.053 1.00 18.58 77 SER B N 1
ATOM 2969 C CA . SER B 1 77 ? 55.967 -18.517 -33.645 1.00 18.38 77 SER B CA 1
ATOM 2970 C C . SER B 1 77 ? 56.341 -18.248 -35.102 1.00 18.88 77 SER B C 1
ATOM 2971 O O . SER B 1 77 ? 57.380 -17.642 -35.344 1.00 20.68 77 SER B O 1
ATOM 2974 N N . LEU B 1 78 ? 55.558 -18.802 -36.030 1.00 17.65 78 LEU B N 1
ATOM 2975 C CA . LEU B 1 78 ? 55.839 -18.792 -37.467 1.00 18.67 78 LEU B CA 1
ATOM 2976 C C . LEU B 1 78 ? 54.776 -18.002 -38.236 1.00 17.98 78 LEU B C 1
ATOM 2977 O O . LEU B 1 78 ? 53.590 -17.980 -37.840 1.00 16.88 78 LEU B O 1
ATOM 2982 N N . VAL B 1 79 ? 55.223 -17.367 -39.313 1.00 17.92 79 VAL B N 1
ATOM 2983 C CA . VAL B 1 79 ? 54.343 -16.723 -40.300 1.00 18.18 79 VAL B CA 1
ATOM 2984 C C . VAL B 1 79 ? 54.372 -17.576 -41.566 1.00 18.75 79 VAL B C 1
ATOM 2985 O O . VAL B 1 79 ? 55.452 -17.857 -42.106 1.00 19.70 79 VAL B O 1
ATOM 2989 N N . VAL B 1 80 ? 53.197 -17.972 -42.015 1.00 18.21 80 VAL B N 1
ATOM 2990 C CA . VAL B 1 80 ? 53.020 -18.683 -43.306 1.00 18.59 80 VAL B CA 1
ATOM 2991 C C . VAL B 1 80 ? 52.711 -17.633 -44.362 1.00 19.52 80 VAL B C 1
ATOM 2992 O O . VAL B 1 80 ? 51.560 -17.155 -44.435 1.00 18.39 80 VAL B O 1
ATOM 2996 N N . VAL B 1 81 ? 53.727 -17.260 -45.127 1.00 21.16 81 VAL B N 1
ATOM 2997 C CA . VAL B 1 81 ? 53.548 -16.324 -46.262 1.00 22.76 81 VAL B CA 1
ATOM 2998 C C . VAL B 1 81 ? 52.963 -17.139 -47.418 1.00 23.11 81 VAL B C 1
ATOM 2999 O O . VAL B 1 81 ? 53.686 -17.957 -48.000 1.00 22.61 81 VAL B O 1
ATOM 3003 N N . GLU B 1 82 ? 51.649 -16.987 -47.610 1.00 22.62 82 GLU B N 1
ATOM 3004 C CA . GLU B 1 82 ? 50.803 -17.770 -48.554 1.00 22.90 82 GLU B CA 1
ATOM 3005 C C . GLU B 1 82 ? 51.169 -17.574 -50.029 1.00 24.60 82 GLU B C 1
ATOM 3006 O O . GLU B 1 82 ? 51.042 -18.548 -50.784 1.00 24.61 82 GLU B O 1
ATOM 3012 N N . THR B 1 83 ? 51.506 -16.350 -50.432 1.00 25.03 83 THR B N 1
ATOM 3013 C CA . THR B 1 83 ? 51.855 -16.099 -51.854 1.00 27.80 83 THR B CA 1
ATOM 3014 C C . THR B 1 83 ? 52.866 -14.955 -51.945 1.00 29.30 83 THR B C 1
ATOM 3015 O O . THR B 1 83 ? 52.867 -14.096 -51.053 1.00 28.30 83 THR B O 1
ATOM 3019 N N . PRO B 1 84 ? 53.699 -14.969 -52.987 1.00 32.71 84 PRO B N 1
ATOM 3020 C CA . PRO B 1 84 ? 54.668 -13.896 -53.223 1.00 36.05 84 PRO B CA 1
ATOM 3021 C C . PRO B 1 84 ? 53.906 -12.634 -53.654 1.00 39.82 84 PRO B C 1
ATOM 3022 O O . PRO B 1 84 ? 54.440 -11.551 -53.536 1.00 44.21 84 PRO B O 1
ATOM 3026 N N . GLN B 1 85 ? 52.686 -12.825 -54.161 1.00 40.73 85 GLN B N 1
ATOM 3027 C CA . GLN B 1 85 ? 51.833 -11.712 -54.684 1.00 43.03 85 GLN B CA 1
ATOM 3028 C C . GLN B 1 85 ? 51.285 -10.893 -53.501 1.00 42.65 85 GLN B C 1
ATOM 3029 O O . GLN B 1 85 ? 50.744 -11.489 -52.547 1.00 41.28 85 GLN B O 1
ATOM 3035 N N . HIS B 1 86 ? 51.498 -9.578 -53.520 1.00 44.22 86 HIS B N 1
ATOM 3036 C CA . HIS B 1 86 ? 51.109 -8.683 -52.404 1.00 45.34 86 HIS B CA 1
ATOM 3037 C C . HIS B 1 86 ? 49.596 -8.408 -52.440 1.00 45.70 86 HIS B C 1
ATOM 3038 O O . HIS B 1 86 ? 48.965 -8.404 -51.346 1.00 44.23 86 HIS B O 1
ATOM 3045 N N . ASP B 1 87 ? 49.031 -8.230 -53.641 1.00 45.96 87 ASP B N 1
ATOM 3046 C CA . ASP B 1 87 ? 47.683 -7.622 -53.829 1.00 48.09 87 ASP B CA 1
ATOM 3047 C C . ASP B 1 87 ? 46.599 -8.707 -53.936 1.00 44.78 87 ASP B C 1
ATOM 3048 O O . ASP B 1 87 ? 45.505 -8.399 -54.419 1.00 47.13 87 ASP B O 1
ATOM 3053 N N . VAL B 1 88 ? 46.860 -9.926 -53.460 1.00 39.44 88 VAL B N 1
ATOM 3054 C CA . VAL B 1 88 ? 45.809 -10.978 -53.312 1.00 36.02 88 VAL B CA 1
ATOM 3055 C C . VAL B 1 88 ? 44.995 -10.632 -52.066 1.00 32.64 88 VAL B C 1
ATOM 3056 O O . VAL B 1 88 ? 45.597 -10.382 -51.010 1.00 32.44 88 VAL B O 1
ATOM 3060 N N . ASP B 1 89 ? 43.665 -10.707 -52.159 1.00 31.15 89 ASP B N 1
ATOM 3061 C CA . ASP B 1 89 ? 42.777 -10.256 -51.053 1.00 29.68 89 ASP B CA 1
ATOM 3062 C C . ASP B 1 89 ? 42.565 -11.379 -50.034 1.00 27.43 89 ASP B C 1
ATOM 3063 O O . ASP B 1 89 ? 42.583 -11.097 -48.808 1.00 27.49 89 ASP B O 1
ATOM 3068 N N . ASP B 1 90 ? 42.314 -12.593 -50.486 1.00 25.74 90 ASP B N 1
ATOM 3069 C CA . ASP B 1 90 ? 41.953 -13.694 -49.557 1.00 24.63 90 ASP B CA 1
ATOM 3070 C C . ASP B 1 90 ? 42.593 -15.000 -50.026 1.00 24.21 90 ASP B C 1
ATOM 3071 O O . ASP B 1 90 ? 42.861 -15.178 -51.248 1.00 24.66 90 ASP B O 1
ATOM 3076 N N . LEU B 1 91 ? 42.837 -15.906 -49.090 1.00 24.13 91 LEU B N 1
ATOM 3077 C CA . LEU B 1 91 ? 43.170 -17.325 -49.413 1.00 23.99 91 LEU B CA 1
ATOM 3078 C C . LEU B 1 91 ? 42.283 -17.876 -50.549 1.00 24.54 91 LEU B C 1
ATOM 3079 O O . LEU B 1 91 ? 42.802 -18.549 -51.467 1.00 25.32 91 LEU B O 1
ATOM 3084 N N . SER B 1 92 ? 40.986 -17.560 -50.517 1.00 21.31 92 SER B N 1
ATOM 3085 C CA . SER B 1 92 ? 40.008 -18.087 -51.510 1.00 22.27 92 SER B CA 1
ATOM 3086 C C . SER B 1 92 ? 40.335 -17.630 -52.939 1.00 23.53 92 SER B C 1
ATOM 3087 O O . SER B 1 92 ? 39.901 -18.308 -53.877 1.00 25.03 92 SER B O 1
ATOM 3090 N N . ASP B 1 93 ? 40.980 -16.472 -53.085 1.00 23.41 93 ASP B N 1
ATOM 3091 C CA . ASP B 1 93 ? 41.376 -15.914 -54.408 1.00 24.95 93 ASP B CA 1
ATOM 3092 C C . ASP B 1 93 ? 42.456 -16.769 -55.094 1.00 23.79 93 ASP B C 1
ATOM 3093 O O . ASP B 1 93 ? 42.524 -16.735 -56.328 1.00 23.72 93 ASP B O 1
ATOM 3098 N N . LEU B 1 94 ? 43.310 -17.440 -54.316 1.00 22.17 94 LEU B N 1
ATOM 3099 C CA . LEU B 1 94 ? 44.442 -18.240 -54.864 1.00 22.43 94 LEU B CA 1
ATOM 3100 C C . LEU B 1 94 ? 43.953 -19.486 -55.615 1.00 22.37 94 LEU B C 1
ATOM 3101 O O . LEU B 1 94 ? 42.865 -19.975 -55.298 1.00 23.35 94 LEU B O 1
ATOM 3106 N N . PRO B 1 95 ? 44.726 -19.955 -56.602 1.00 23.18 95 PRO B N 1
ATOM 3107 C CA . PRO B 1 95 ? 44.365 -21.181 -57.305 1.00 23.71 95 PRO B CA 1
ATOM 3108 C C . PRO B 1 95 ? 44.475 -22.405 -56.392 1.00 22.25 95 PRO B C 1
ATOM 3109 O O . PRO B 1 95 ? 45.222 -22.360 -55.429 1.00 20.79 95 PRO B O 1
ATOM 3113 N N . LEU B 1 96 ? 43.765 -23.482 -56.726 1.00 22.87 96 LEU B N 1
ATOM 3114 C CA . LEU B 1 96 ? 43.767 -24.684 -55.854 1.00 22.06 96 LEU B CA 1
ATOM 3115 C C . LEU B 1 96 ? 45.181 -25.171 -55.637 1.00 21.82 96 LEU B C 1
ATOM 3116 O O . LEU B 1 96 ? 45.462 -25.657 -54.524 1.00 22.10 96 LEU B O 1
ATOM 3121 N N . GLY B 1 97 ? 45.994 -25.157 -56.685 1.00 22.93 97 GLY B N 1
ATOM 3122 C CA . GLY B 1 97 ? 47.385 -25.649 -56.596 1.00 23.31 97 GLY B CA 1
ATOM 3123 C C . GLY B 1 97 ? 48.155 -24.906 -55.499 1.00 22.45 97 GLY B C 1
ATOM 3124 O O . GLY B 1 97 ? 48.894 -25.544 -54.721 1.00 22.63 97 GLY B O 1
ATOM 3125 N N . GLN B 1 98 ? 47.982 -23.585 -55.432 1.00 21.93 98 GLN B N 1
ATOM 3126 C CA . GLN B 1 98 ? 48.698 -22.717 -54.443 1.00 21.04 98 GLN B CA 1
ATOM 3127 C C . GLN B 1 98 ? 48.149 -23.003 -53.048 1.00 19.24 98 GLN B C 1
ATOM 3128 O O . GLN B 1 98 ? 48.931 -23.087 -52.072 1.00 18.31 98 GLN B O 1
ATOM 3134 N N . ILE B 1 99 ? 46.837 -23.198 -52.928 1.00 18.58 99 ILE B N 1
ATOM 3135 C CA . ILE B 1 99 ? 46.231 -23.526 -51.589 1.00 17.35 99 ILE B CA 1
ATOM 3136 C C . ILE B 1 99 ? 46.798 -24.899 -51.153 1.00 17.38 99 ILE B C 1
ATOM 3137 O O . ILE B 1 99 ? 47.154 -25.113 -49.949 1.00 16.72 99 ILE B O 1
ATOM 3142 N N . LYS B 1 100 ? 46.908 -25.850 -52.064 1.00 18.27 100 LYS B N 1
ATOM 3143 C CA . LYS B 1 100 ? 47.490 -27.173 -51.719 1.00 18.69 100 LYS B CA 1
ATOM 3144 C C . LYS B 1 100 ? 48.923 -26.970 -51.228 1.00 17.95 100 LYS B C 1
ATOM 3145 O O . LYS B 1 100 ? 49.269 -27.642 -50.266 1.00 17.60 100 LYS B O 1
ATOM 3151 N N . LYS B 1 101 ? 49.697 -26.097 -51.860 1.00 18.26 101 LYS B N 1
ATOM 3152 C CA . LYS B 1 101 ? 51.120 -25.861 -51.450 1.00 19.06 101 LYS B CA 1
ATOM 3153 C C . LYS B 1 101 ? 51.148 -25.285 -50.025 1.00 17.88 101 LYS B C 1
ATOM 3154 O O . LYS B 1 101 ? 51.991 -25.707 -49.208 1.00 18.20 101 LYS B O 1
ATOM 3160 N N . ILE B 1 102 ? 50.198 -24.421 -49.699 1.00 17.16 102 ILE B N 1
ATOM 3161 C CA . ILE B 1 102 ? 50.126 -23.797 -48.356 1.00 16.78 102 ILE B CA 1
ATOM 3162 C C . ILE B 1 102 ? 49.855 -24.923 -47.366 1.00 16.40 102 ILE B C 1
ATOM 3163 O O . ILE B 1 102 ? 50.586 -25.022 -46.362 1.00 16.35 102 ILE B O 1
ATOM 3168 N N . LEU B 1 103 ? 48.818 -25.719 -47.610 1.00 16.07 103 LEU B N 1
ATOM 3169 C CA . LEU B 1 103 ? 48.432 -26.772 -46.632 1.00 15.88 103 LEU B CA 1
ATOM 3170 C C . LEU B 1 103 ? 49.584 -27.775 -46.504 1.00 16.63 103 LEU B C 1
ATOM 3171 O O . LEU B 1 103 ? 49.880 -28.263 -45.369 1.00 16.14 103 LEU B O 1
ATOM 3176 N N . THR B 1 104 ? 50.269 -28.072 -47.610 1.00 17.25 104 THR B N 1
ATOM 3177 C CA . THR B 1 104 ? 51.339 -29.112 -47.618 1.00 18.49 104 THR B CA 1
ATOM 3178 C C . THR B 1 104 ? 52.514 -28.597 -46.769 1.00 18.40 104 THR B C 1
ATOM 3179 O O . THR B 1 104 ? 53.082 -29.399 -45.960 1.00 18.85 104 THR B O 1
ATOM 3183 N N . ALA B 1 105 ? 52.864 -27.316 -46.944 1.00 18.47 105 ALA B N 1
ATOM 3184 C CA . ALA B 1 105 ? 53.944 -26.630 -46.193 1.00 18.91 105 ALA B CA 1
ATOM 3185 C C . ALA B 1 105 ? 53.615 -26.625 -44.704 1.00 18.15 105 ALA B C 1
ATOM 3186 O O . ALA B 1 105 ? 54.527 -26.885 -43.888 1.00 18.53 105 ALA B O 1
ATOM 3188 N N . VAL B 1 106 ? 52.363 -26.361 -44.369 1.00 16.95 106 VAL B N 1
ATOM 3189 C CA . VAL B 1 106 ? 51.981 -26.326 -42.946 1.00 16.56 106 VAL B CA 1
ATOM 3190 C C . VAL B 1 106 ? 52.092 -27.745 -42.375 1.00 16.54 106 VAL B C 1
ATOM 3191 O O . VAL B 1 106 ? 52.680 -27.932 -41.294 1.00 16.40 106 VAL B O 1
ATOM 3195 N N . ALA B 1 107 ? 51.644 -28.766 -43.104 1.00 17.23 107 ALA B N 1
ATOM 3196 C CA . ALA B 1 107 ? 51.741 -30.153 -42.594 1.00 18.16 107 ALA B CA 1
ATOM 3197 C C . ALA B 1 107 ? 53.218 -30.579 -42.437 1.00 19.41 107 ALA B C 1
ATOM 3198 O O . ALA B 1 107 ? 53.510 -31.363 -41.503 1.00 18.94 107 ALA B O 1
ATOM 3200 N N . GLU B 1 108 ? 54.111 -30.140 -43.341 1.00 20.37 108 GLU B N 1
ATOM 3201 C CA . GLU B 1 108 ? 55.549 -30.481 -43.289 1.00 22.81 108 GLU B CA 1
ATOM 3202 C C . GLU B 1 108 ? 56.155 -29.822 -42.045 1.00 21.27 108 GLU B C 1
ATOM 3203 O O . GLU B 1 108 ? 56.928 -30.490 -41.348 1.00 21.22 108 GLU B O 1
ATOM 3209 N N . ALA B 1 109 ? 55.728 -28.601 -41.725 1.00 20.02 109 ALA B N 1
ATOM 3210 C CA . ALA B 1 109 ? 56.180 -27.910 -40.492 1.00 19.78 109 ALA B CA 1
ATOM 3211 C C . ALA B 1 109 ? 55.688 -28.703 -39.268 1.00 19.14 109 ALA B C 1
ATOM 3212 O O . ALA B 1 109 ? 56.477 -28.959 -38.335 1.00 20.19 109 ALA B O 1
ATOM 3214 N N . GLN B 1 110 ? 54.478 -29.240 -39.326 1.00 18.38 110 GLN B N 1
ATOM 3215 C CA . GLN B 1 110 ? 53.981 -30.065 -38.180 1.00 18.38 110 GLN B CA 1
ATOM 3216 C C . GLN B 1 110 ? 54.758 -31.381 -38.108 1.00 20.22 110 GLN B C 1
ATOM 3217 O O . GLN B 1 110 ? 55.087 -31.827 -36.978 1.00 20.95 110 GLN B O 1
ATOM 3223 N N . ARG B 1 111 ? 55.104 -31.983 -39.252 1.00 23.19 111 ARG B N 1
ATOM 3224 C CA . ARG B 1 111 ? 55.840 -33.279 -39.204 1.00 27.06 111 ARG B CA 1
ATOM 3225 C C . ARG B 1 111 ? 57.167 -33.068 -38.468 1.00 28.14 111 ARG B C 1
ATOM 3226 O O . ARG B 1 111 ? 57.529 -33.921 -37.645 1.00 28.44 111 ARG B O 1
ATOM 3234 N N . LYS B 1 112 ? 57.852 -31.963 -38.763 1.00 29.17 112 LYS B N 1
ATOM 3235 C CA . LYS B 1 112 ? 59.124 -31.606 -38.077 1.00 32.50 112 LYS B CA 1
ATOM 3236 C C . LYS B 1 112 ? 58.859 -31.458 -36.558 1.00 31.29 112 LYS B C 1
ATOM 3237 O O . LYS B 1 112 ? 59.598 -32.092 -35.738 1.00 30.86 112 LYS B O 1
ATOM 3243 N N . ALA B 1 113 ? 57.836 -30.689 -36.166 1.00 27.25 113 ALA B N 1
ATOM 3244 C CA . ALA B 1 113 ? 57.528 -30.464 -34.739 1.00 26.90 113 ALA B CA 1
ATOM 3245 C C . ALA B 1 113 ? 57.221 -31.806 -34.065 1.00 26.86 113 ALA B C 1
ATOM 3246 O O . ALA B 1 113 ? 57.609 -31.954 -32.884 1.00 27.13 113 ALA B O 1
ATOM 3248 N N . GLU B 1 114 ? 56.521 -32.723 -34.755 1.00 26.23 114 GLU B N 1
ATOM 3249 C CA . GLU B 1 114 ? 56.246 -34.099 -34.236 1.00 27.97 114 GLU B CA 1
ATOM 3250 C C . GLU B 1 114 ? 57.575 -34.830 -34.026 1.00 31.27 114 GLU B C 1
ATOM 3251 O O . GLU B 1 114 ? 57.771 -35.364 -32.930 1.00 32.71 114 GLU B O 1
ATOM 3257 N N . LYS B 1 115 ? 58.426 -34.901 -35.041 1.00 34.47 115 LYS B N 1
ATOM 3258 C CA . LYS B 1 115 ? 59.678 -35.698 -34.984 1.00 40.13 115 LYS B CA 1
ATOM 3259 C C . LYS B 1 115 ? 60.636 -35.128 -33.945 1.00 41.12 115 LYS B C 1
ATOM 3260 O O . LYS B 1 115 ? 61.304 -35.929 -33.333 1.00 41.94 115 LYS B O 1
ATOM 3266 N N . GLU B 1 116 ? 60.755 -33.811 -33.819 1.00 42.23 116 GLU B N 1
ATOM 3267 C CA . GLU B 1 116 ? 61.633 -33.146 -32.802 1.00 45.83 116 GLU B CA 1
ATOM 3268 C C . GLU B 1 116 ? 61.150 -33.505 -31.382 1.00 44.30 116 GLU B C 1
ATOM 3269 O O . GLU B 1 116 ? 61.994 -33.589 -30.470 1.00 44.06 116 GLU B O 1
ATOM 3275 N N . GLY B 1 117 ? 59.836 -33.629 -31.167 1.00 41.01 117 GLY B N 1
ATOM 3276 C CA . GLY B 1 117 ? 59.274 -34.243 -29.953 1.00 41.56 117 GLY B CA 1
ATOM 3277 C C . GLY B 1 117 ? 59.355 -33.350 -28.718 1.00 41.40 117 GLY B C 1
ATOM 3278 O O . GLY B 1 117 ? 59.189 -33.870 -27.597 1.00 42.70 117 GLY B O 1
ATOM 3279 N N . ASN B 1 118 ? 59.552 -32.044 -28.859 1.00 40.59 118 ASN B N 1
ATOM 3280 C CA . ASN B 1 118 ? 59.471 -31.138 -27.675 1.00 41.37 118 ASN B CA 1
ATOM 3281 C C . ASN B 1 118 ? 58.051 -30.591 -27.490 1.00 36.69 118 ASN B C 1
ATOM 3282 O O . ASN B 1 118 ? 57.624 -30.379 -26.357 1.00 37.83 118 ASN B O 1
ATOM 3287 N N . ALA B 1 119 ? 57.332 -30.316 -28.549 1.00 30.90 119 ALA B N 1
ATOM 3288 C CA . ALA B 1 119 ? 56.134 -29.469 -28.438 1.00 26.75 119 ALA B CA 1
ATOM 3289 C C . ALA B 1 119 ? 54.879 -30.272 -28.091 1.00 23.90 119 ALA B C 1
ATOM 3290 O O . ALA B 1 119 ? 54.679 -31.358 -28.650 1.00 23.16 119 ALA B O 1
ATOM 3292 N N . ALA B 1 120 ? 53.984 -29.667 -27.314 1.00 21.81 120 ALA B N 1
ATOM 3293 C CA . ALA B 1 120 ? 52.671 -30.274 -26.964 1.00 20.86 120 ALA B CA 1
ATOM 3294 C C . ALA B 1 120 ? 51.666 -30.118 -28.102 1.00 19.21 120 ALA B C 1
ATOM 3295 O O . ALA B 1 120 ? 50.724 -30.920 -28.189 1.00 19.27 120 ALA B O 1
ATOM 3297 N N . TYR B 1 121 ? 51.729 -29.006 -28.844 1.00 17.68 121 TYR B N 1
ATOM 3298 C CA . TYR B 1 121 ? 50.610 -28.570 -29.698 1.00 16.31 121 TYR B CA 1
ATOM 3299 C C . TYR B 1 121 ? 51.126 -27.757 -30.875 1.00 15.90 121 TYR B C 1
ATOM 3300 O O . TYR B 1 121 ? 52.027 -26.913 -30.718 1.00 16.65 121 TYR B O 1
ATOM 3309 N N . PHE B 1 122 ? 50.517 -27.997 -32.042 1.00 15.07 122 PHE B N 1
ATOM 3310 C CA . PHE B 1 122 ? 50.709 -27.220 -33.277 1.00 14.94 122 PHE B CA 1
ATOM 3311 C C . PHE B 1 122 ? 49.416 -26.476 -33.562 1.00 14.13 122 PHE B C 1
ATOM 3312 O O . PHE B 1 122 ? 48.402 -27.148 -33.902 1.00 14.42 122 PHE B O 1
ATOM 3320 N N . LEU B 1 123 ? 49.410 -25.169 -33.353 1.00 14.25 123 LEU B N 1
ATOM 3321 C CA . LEU B 1 123 ? 48.207 -24.347 -33.564 1.00 13.89 123 LEU B CA 1
ATOM 3322 C C . LEU B 1 123 ? 48.367 -23.551 -34.876 1.00 13.79 123 LEU B C 1
ATOM 3323 O O . LEU B 1 123 ? 49.184 -22.632 -34.961 1.00 13.68 123 LEU B O 1
ATOM 3328 N N . PHE B 1 124 ? 47.554 -23.894 -35.855 1.00 14.07 124 PHE B N 1
ATOM 3329 C CA . PHE B 1 124 ? 47.484 -23.178 -37.146 1.00 14.51 124 PHE B CA 1
ATOM 3330 C C . PHE B 1 124 ? 46.230 -22.308 -37.149 1.00 13.39 124 PHE B C 1
ATOM 3331 O O . PHE B 1 124 ? 45.162 -22.803 -36.754 1.00 13.13 124 PHE B O 1
ATOM 3339 N N . PHE B 1 125 ? 46.388 -21.016 -37.425 1.00 13.93 125 PHE B N 1
ATOM 3340 C CA . PHE B 1 125 ? 45.213 -20.109 -37.438 1.00 13.48 125 PHE B CA 1
ATOM 3341 C C . PHE B 1 125 ? 45.437 -18.987 -38.452 1.00 14.02 125 PHE B C 1
ATOM 3342 O O . PHE B 1 125 ? 46.583 -18.736 -38.849 1.00 12.86 125 PHE B O 1
ATOM 3350 N N . ARG B 1 126 ? 44.340 -18.384 -38.901 1.00 14.39 126 ARG B N 1
ATOM 3351 C CA . ARG B 1 126 ? 44.425 -17.267 -39.870 1.00 15.07 126 ARG B CA 1
ATOM 3352 C C . ARG B 1 126 ? 43.490 -16.142 -39.424 1.00 15.25 126 ARG B C 1
ATOM 3353 O O . ARG B 1 126 ? 42.320 -16.436 -39.143 1.00 15.70 126 ARG B O 1
ATOM 3361 N N . ASN B 1 127 ? 44.002 -14.913 -39.372 1.00 15.08 127 ASN B N 1
ATOM 3362 C CA . ASN B 1 127 ? 43.163 -13.731 -39.053 1.00 16.15 127 ASN B CA 1
ATOM 3363 C C . ASN B 1 127 ? 43.027 -12.958 -40.365 1.00 17.35 127 ASN B C 1
ATOM 3364 O O . ASN B 1 127 ? 44.060 -12.712 -41.005 1.00 17.53 127 ASN B O 1
ATOM 3369 N N . LYS B 1 128 ? 41.802 -12.621 -40.757 1.00 16.94 128 LYS B N 1
ATOM 3370 C CA . LYS B 1 128 ? 41.630 -11.923 -42.046 1.00 17.91 128 LYS B CA 1
ATOM 3371 C C . LYS B 1 128 ? 40.747 -10.706 -41.793 1.00 18.54 128 LYS B C 1
ATOM 3372 O O . LYS B 1 128 ? 39.649 -10.861 -41.310 1.00 17.23 128 LYS B O 1
ATOM 3378 N N . GLY B 1 129 ? 41.181 -9.497 -42.200 1.00 20.20 129 GLY B N 1
ATOM 3379 C CA . GLY B 1 129 ? 40.331 -8.309 -42.170 1.00 21.92 129 GLY B CA 1
ATOM 3380 C C . GLY B 1 129 ? 40.921 -7.195 -41.329 1.00 23.44 129 GLY B C 1
ATOM 3381 O O . GLY B 1 129 ? 41.240 -7.422 -40.172 1.00 21.42 129 GLY B O 1
ATOM 3382 N N . LYS B 1 130 ? 41.089 -6.014 -41.931 1.00 26.67 130 LYS B N 1
ATOM 3383 C CA . LYS B 1 130 ? 41.512 -4.804 -41.178 1.00 30.14 130 LYS B CA 1
ATOM 3384 C C . LYS B 1 130 ? 40.604 -4.631 -39.919 1.00 30.51 130 LYS B C 1
ATOM 3385 O O . LYS B 1 130 ? 41.088 -4.096 -38.873 1.00 30.38 130 LYS B O 1
ATOM 3391 N N . GLU B 1 131 ? 39.318 -4.926 -40.065 1.00 30.14 131 GLU B N 1
ATOM 3392 C CA . GLU B 1 131 ? 38.322 -4.662 -38.956 1.00 30.40 131 GLU B CA 1
ATOM 3393 C C . GLU B 1 131 ? 38.599 -5.530 -37.726 1.00 28.35 131 GLU B C 1
ATOM 3394 O O . GLU B 1 131 ? 38.057 -5.208 -36.670 1.00 28.19 131 GLU B O 1
ATOM 3400 N N . ILE B 1 132 ? 39.386 -6.587 -37.853 1.00 25.72 132 ILE B N 1
ATOM 3401 C CA . ILE B 1 132 ? 39.738 -7.405 -36.655 1.00 25.39 132 ILE B CA 1
ATOM 3402 C C . ILE B 1 132 ? 41.242 -7.298 -36.400 1.00 25.43 132 ILE B C 1
ATOM 3403 O O . ILE B 1 132 ? 41.781 -8.224 -35.776 1.00 24.58 132 ILE B O 1
ATOM 3408 N N . GLY B 1 133 ? 41.867 -6.227 -36.917 1.00 28.18 133 GLY B N 1
ATOM 3409 C CA . GLY B 1 133 ? 43.214 -5.785 -36.481 1.00 29.46 133 GLY B CA 1
ATOM 3410 C C . GLY B 1 133 ? 44.330 -6.301 -37.387 1.00 29.45 133 GLY B C 1
ATOM 3411 O O . GLY B 1 133 ? 45.504 -6.106 -37.005 1.00 31.34 133 GLY B O 1
ATOM 3412 N N . VAL B 1 134 ? 44.021 -6.868 -38.563 1.00 27.45 134 VAL B N 1
ATOM 3413 C CA . VAL B 1 134 ? 45.083 -7.314 -39.514 1.00 27.72 134 VAL B CA 1
ATOM 3414 C C . VAL B 1 134 ? 45.464 -6.093 -40.347 1.00 31.55 134 VAL B C 1
ATOM 3415 O O . VAL B 1 134 ? 44.769 -5.815 -41.338 1.00 31.29 134 VAL B O 1
ATOM 3419 N N . SER B 1 135 ? 46.494 -5.366 -39.911 1.00 35.71 135 SER B N 1
ATOM 3420 C CA . SER B 1 135 ? 46.990 -4.133 -40.594 1.00 40.95 135 SER B CA 1
ATOM 3421 C C . SER B 1 135 ? 47.877 -4.520 -41.788 1.00 42.39 135 SER B C 1
ATOM 3422 O O . SER B 1 135 ? 47.823 -3.811 -42.835 1.00 44.48 135 SER B O 1
ATOM 3425 N N . LEU B 1 136 ? 48.657 -5.594 -41.662 1.00 43.16 136 LEU B N 1
ATOM 3426 C CA . LEU B 1 136 ? 49.503 -6.106 -42.778 1.00 45.65 136 LEU B CA 1
ATOM 3427 C C . LEU B 1 136 ? 48.573 -6.665 -43.845 1.00 43.30 136 LEU B C 1
ATOM 3428 O O . LEU B 1 136 ? 47.747 -7.508 -43.514 1.00 40.59 136 LEU B O 1
ATOM 3433 N N . THR B 1 137 ? 48.739 -6.227 -45.078 1.00 42.75 137 THR B N 1
ATOM 3434 C CA . THR B 1 137 ? 47.783 -6.509 -46.164 1.00 44.36 137 THR B CA 1
ATOM 3435 C C . THR B 1 137 ? 48.285 -7.701 -47.005 1.00 42.63 137 THR B C 1
ATOM 3436 O O . THR B 1 137 ? 47.446 -8.326 -47.716 1.00 47.67 137 THR B O 1
ATOM 3440 N N . HIS B 1 138 ? 49.568 -8.076 -46.911 1.00 38.87 138 HIS B N 1
ATOM 3441 C CA . HIS B 1 138 ? 50.106 -9.285 -47.604 1.00 33.99 138 HIS B CA 1
ATOM 3442 C C . HIS B 1 138 ? 49.501 -10.541 -46.964 1.00 30.43 138 HIS B C 1
ATOM 3443 O O . HIS B 1 138 ? 49.576 -10.703 -45.752 1.00 27.57 138 HIS B O 1
ATOM 3450 N N . PRO B 1 139 ? 48.900 -11.408 -47.784 1.00 28.22 139 PRO B N 1
ATOM 3451 C CA . PRO B 1 139 ? 48.223 -12.590 -47.240 1.00 26.05 139 PRO B CA 1
ATOM 3452 C C . PRO B 1 139 ? 49.171 -13.509 -46.459 1.00 23.50 139 PRO B C 1
ATOM 3453 O O . PRO B 1 139 ? 50.195 -13.884 -46.975 1.00 23.06 139 PRO B O 1
ATOM 3457 N N . PHE B 1 140 ? 48.760 -13.887 -45.248 1.00 21.69 140 PHE B N 1
ATOM 3458 C CA . PHE B 1 140 ? 49.565 -14.787 -44.405 1.00 20.63 140 PHE B CA 1
ATOM 3459 C C . PHE B 1 140 ? 48.631 -15.440 -43.395 1.00 18.91 140 PHE B C 1
ATOM 3460 O O . PHE B 1 140 ? 47.533 -14.904 -43.064 1.00 18.42 140 PHE B O 1
ATOM 3468 N N . SER B 1 141 ? 49.124 -16.527 -42.873 1.00 17.88 141 SER B N 1
ATOM 3469 C CA . SER B 1 141 ? 48.539 -17.196 -41.698 1.00 17.39 141 SER B CA 1
ATOM 3470 C C . SER B 1 141 ? 49.673 -17.454 -40.684 1.00 16.79 141 SER B C 1
ATOM 3471 O O . SER B 1 141 ? 50.823 -17.037 -40.927 1.00 16.43 141 SER B O 1
ATOM 3474 N N . GLN B 1 142 ? 49.327 -18.000 -39.520 1.00 15.71 142 GLN B N 1
ATOM 3475 C CA . GLN B 1 142 ? 50.271 -18.135 -38.393 1.00 16.57 142 GLN B CA 1
ATOM 3476 C C . GLN B 1 142 ? 50.258 -19.576 -37.866 1.00 14.98 142 GLN B C 1
ATOM 3477 O O . GLN B 1 142 ? 49.220 -20.252 -37.921 1.00 14.44 142 GLN B O 1
ATOM 3483 N N . ILE B 1 143 ? 51.419 -19.969 -37.336 1.00 14.69 143 ILE B N 1
ATOM 3484 C CA . ILE B 1 143 ? 51.565 -21.192 -36.535 1.00 14.56 143 ILE B CA 1
ATOM 3485 C C . ILE B 1 143 ? 52.183 -20.807 -35.197 1.00 14.69 143 ILE B C 1
ATOM 3486 O O . ILE B 1 143 ? 53.228 -20.145 -35.181 1.00 15.45 143 ILE B O 1
ATOM 3491 N N . TYR B 1 144 ? 51.563 -21.257 -34.119 1.00 14.87 144 TYR B N 1
ATOM 3492 C CA . TYR B 1 144 ? 52.206 -21.332 -32.802 1.00 15.22 144 TYR B CA 1
ATOM 3493 C C . TYR B 1 144 ? 52.473 -22.796 -32.493 1.00 15.61 144 TYR B C 1
ATOM 3494 O O . TYR B 1 144 ? 51.523 -23.601 -32.463 1.00 15.46 144 TYR B O 1
ATOM 3503 N N . ILE B 1 145 ? 53.752 -23.116 -32.296 1.00 16.23 145 ILE B N 1
ATOM 3504 C CA . ILE B 1 145 ? 54.200 -24.426 -31.755 1.00 16.69 145 ILE B CA 1
ATOM 3505 C C . ILE B 1 145 ? 54.423 -24.228 -30.268 1.00 17.07 145 ILE B C 1
ATOM 3506 O O . ILE B 1 145 ? 55.262 -23.445 -29.897 1.00 17.19 145 ILE B O 1
ATOM 3511 N N . LEU B 1 146 ? 53.619 -24.906 -29.446 1.00 16.94 146 LEU B N 1
ATOM 3512 C CA . LEU B 1 146 ? 53.435 -24.539 -28.046 1.00 17.34 146 LEU B CA 1
ATOM 3513 C C . LEU B 1 146 ? 53.786 -25.684 -27.128 1.00 17.65 146 LEU B C 1
ATOM 3514 O O . LEU B 1 146 ? 53.633 -26.837 -27.501 1.00 16.98 146 LEU B O 1
ATOM 3519 N N . PRO B 1 147 ? 54.149 -25.347 -25.875 1.00 18.23 147 PRO B N 1
ATOM 3520 C CA . PRO B 1 147 ? 54.416 -26.355 -24.835 1.00 19.55 147 PRO B CA 1
ATOM 3521 C C . PRO B 1 147 ? 53.183 -26.740 -24.019 1.00 19.76 147 PRO B C 1
ATOM 3522 O O . PRO B 1 147 ? 53.296 -27.476 -23.081 1.00 20.09 147 PRO B O 1
ATOM 3526 N N . VAL B 1 148 ? 52.030 -26.182 -24.382 1.00 19.32 148 VAL B N 1
ATOM 3527 C CA . VAL B 1 148 ? 50.751 -26.431 -23.678 1.00 19.50 148 VAL B CA 1
ATOM 3528 C C . VAL B 1 148 ? 49.709 -26.650 -24.747 1.00 18.04 148 VAL B C 1
ATOM 3529 O O . VAL B 1 148 ? 49.862 -26.121 -25.862 1.00 16.84 148 VAL B O 1
ATOM 3533 N N . VAL B 1 149 ? 48.632 -27.308 -24.351 1.00 17.67 149 VAL B N 1
ATOM 3534 C CA . VAL B 1 149 ? 47.467 -27.429 -25.252 1.00 17.12 149 VAL B CA 1
ATOM 3535 C C . VAL B 1 149 ? 46.598 -26.181 -25.072 1.00 16.80 149 VAL B C 1
ATOM 3536 O O . VAL B 1 149 ? 46.222 -25.836 -23.950 1.00 16.82 149 VAL B O 1
ATOM 3540 N N . PRO B 1 150 ? 46.170 -25.524 -26.152 1.00 16.37 150 PRO B N 1
ATOM 3541 C CA . PRO B 1 150 ? 45.226 -24.397 -26.058 1.00 16.62 150 PRO B CA 1
ATOM 3542 C C . PRO B 1 150 ? 43.978 -24.714 -25.237 1.00 17.36 150 PRO B C 1
ATOM 3543 O O . PRO B 1 150 ? 43.394 -25.801 -25.360 1.00 17.02 150 PRO B O 1
ATOM 3547 N N . PRO B 1 151 ? 43.617 -23.884 -24.241 1.00 17.10 151 PRO B N 1
ATOM 3548 C CA . PRO B 1 151 ? 42.517 -24.268 -23.352 1.00 17.31 151 PRO B CA 1
ATOM 3549 C C . PRO B 1 151 ? 41.172 -24.618 -24.009 1.00 16.88 151 PRO B C 1
ATOM 3550 O O . PRO B 1 151 ? 40.454 -25.501 -23.523 1.00 16.21 151 PRO B O 1
ATOM 3554 N N . ARG B 1 152 ? 40.843 -23.945 -25.111 1.00 17.10 152 ARG B N 1
ATOM 3555 C CA . ARG B 1 152 ? 39.610 -24.293 -25.857 1.00 17.72 152 ARG B CA 1
ATOM 3556 C C . ARG B 1 152 ? 39.704 -25.730 -26.395 1.00 16.85 152 ARG B C 1
ATOM 3557 O O . ARG B 1 152 ? 38.727 -26.488 -26.306 1.00 16.76 152 ARG B O 1
ATOM 3565 N N . VAL B 1 153 ? 40.867 -26.080 -26.943 1.00 16.36 153 VAL B N 1
ATOM 3566 C CA . VAL B 1 153 ? 41.084 -27.468 -27.443 1.00 15.93 153 VAL B CA 1
ATOM 3567 C C . VAL B 1 153 ? 41.045 -28.437 -26.253 1.00 17.28 153 VAL B C 1
ATOM 3568 O O . VAL B 1 153 ? 40.474 -29.523 -26.396 1.00 17.12 153 VAL B O 1
ATOM 3572 N N . ARG B 1 154 ? 41.606 -28.046 -25.106 1.00 18.37 154 ARG B N 1
ATOM 3573 C CA . ARG B 1 154 ? 41.600 -28.962 -23.933 1.00 20.38 154 ARG B CA 1
ATOM 3574 C C . ARG B 1 154 ? 40.153 -29.268 -23.531 1.00 19.69 154 ARG B C 1
ATOM 3575 O O . ARG B 1 154 ? 39.863 -30.435 -23.250 1.00 19.82 154 ARG B O 1
ATOM 3583 N N . ALA B 1 155 ? 39.282 -28.256 -23.535 1.00 19.64 155 ALA B N 1
ATOM 3584 C CA . ALA B 1 155 ? 37.862 -28.462 -23.173 1.00 19.53 155 ALA B CA 1
ATOM 3585 C C . ALA B 1 155 ? 37.212 -29.425 -24.173 1.00 18.83 155 ALA B C 1
ATOM 3586 O O . ALA B 1 155 ? 36.503 -30.340 -23.733 1.00 18.57 155 ALA B O 1
ATOM 3588 N N . GLU B 1 156 ? 37.491 -29.247 -25.469 1.00 17.13 156 GLU B N 1
ATOM 3589 C CA . GLU B 1 156 ? 36.911 -30.133 -26.518 1.00 17.03 156 GLU B CA 1
ATOM 3590 C C . GLU B 1 156 ? 37.444 -31.556 -26.297 1.00 17.71 156 GLU B C 1
ATOM 3591 O O . GLU B 1 156 ? 36.685 -32.533 -26.460 1.00 17.71 156 GLU B O 1
ATOM 3597 N N . LEU B 1 157 ? 38.738 -31.706 -26.041 1.00 18.16 157 LEU B N 1
ATOM 3598 C CA . LEU B 1 157 ? 39.321 -33.062 -25.779 1.00 19.30 157 LEU B CA 1
ATOM 3599 C C . LEU B 1 157 ? 38.582 -33.744 -24.631 1.00 20.79 157 LEU B C 1
ATOM 3600 O O . LEU B 1 157 ? 38.251 -34.945 -24.760 1.00 20.55 157 LEU B O 1
ATOM 3605 N N . GLN B 1 158 ? 38.350 -33.033 -23.534 1.00 21.14 158 GLN B N 1
ATOM 3606 C CA . GLN B 1 158 ? 37.730 -33.629 -22.321 1.00 23.89 158 GLN B CA 1
ATOM 3607 C C . GLN B 1 158 ? 36.306 -34.084 -22.685 1.00 22.76 158 GLN B C 1
ATOM 3608 O O . GLN B 1 158 ? 35.922 -35.251 -22.412 1.00 23.68 158 GLN B O 1
ATOM 3614 N N . ALA B 1 159 ? 35.522 -33.199 -23.282 1.00 21.61 159 ALA B N 1
ATOM 3615 C CA . ALA B 1 159 ? 34.119 -33.520 -23.668 1.00 21.67 159 ALA B CA 1
ATOM 3616 C C . ALA B 1 159 ? 34.105 -34.682 -24.667 1.00 21.31 159 ALA B C 1
ATOM 3617 O O . ALA B 1 159 ? 33.225 -35.563 -24.575 1.00 22.15 159 ALA B O 1
ATOM 3619 N N . SER B 1 160 ? 35.035 -34.677 -25.604 1.00 19.99 160 SER B N 1
ATOM 3620 C CA . SER B 1 160 ? 35.095 -35.716 -26.658 1.00 20.33 160 SER B CA 1
ATOM 3621 C C . SER B 1 160 ? 35.374 -37.076 -26.011 1.00 22.15 160 SER B C 1
ATOM 3622 O O . SER B 1 160 ? 34.720 -38.110 -26.329 1.00 23.05 160 SER B O 1
ATOM 3625 N N . TYR B 1 161 ? 36.282 -37.078 -25.059 1.00 22.62 161 TYR B N 1
ATOM 3626 C CA . TYR B 1 161 ? 36.638 -38.298 -24.322 1.00 24.59 161 TYR B CA 1
ATOM 3627 C C . TYR B 1 161 ? 35.440 -38.789 -23.517 1.00 26.71 161 TYR B C 1
ATOM 3628 O O . TYR B 1 161 ? 35.121 -39.980 -23.586 1.00 28.08 161 TYR B O 1
ATOM 3637 N N . GLU B 1 162 ? 34.773 -37.917 -22.774 1.00 28.31 162 GLU B N 1
ATOM 3638 C CA . GLU B 1 162 ? 33.663 -38.361 -21.890 1.00 32.07 162 GLU B CA 1
ATOM 3639 C C . GLU B 1 162 ? 32.507 -38.928 -22.720 1.00 31.65 162 GLU B C 1
ATOM 3640 O O . GLU B 1 162 ? 31.869 -39.897 -22.257 1.00 33.05 162 GLU B O 1
ATOM 3646 N N . TRP B 1 163 ? 32.213 -38.334 -23.865 1.00 30.36 163 TRP B N 1
ATOM 3647 C CA . TRP B 1 163 ? 31.165 -38.834 -24.790 1.00 32.07 163 TRP B CA 1
ATOM 3648 C C . TRP B 1 163 ? 31.563 -40.241 -25.212 1.00 32.26 163 TRP B C 1
ATOM 3649 O O . TRP B 1 163 ? 30.727 -41.178 -25.150 1.00 32.70 163 TRP B O 1
ATOM 3660 N N . TYR B 1 164 ? 32.831 -40.367 -25.588 1.00 32.34 164 TYR B N 1
ATOM 3661 C CA . TYR B 1 164 ? 33.441 -41.629 -26.057 1.00 34.42 164 TYR B CA 1
ATOM 3662 C C . TYR B 1 164 ? 33.304 -42.714 -24.986 1.00 35.73 164 TYR B C 1
ATOM 3663 O O . TYR B 1 164 ? 33.022 -43.866 -25.356 1.00 37.40 164 TYR B O 1
ATOM 3672 N N . VAL B 1 165 ? 33.496 -42.390 -23.704 1.00 35.57 165 VAL B N 1
ATOM 3673 C CA . VAL B 1 165 ? 33.381 -43.421 -22.613 1.00 37.35 165 VAL B CA 1
ATOM 3674 C C . VAL B 1 165 ? 31.909 -43.843 -22.475 1.00 38.92 165 VAL B C 1
ATOM 3675 O O . VAL B 1 165 ? 31.623 -45.051 -22.307 1.00 39.66 165 VAL B O 1
ATOM 3679 N N . LYS B 1 166 ? 31.005 -42.875 -22.460 1.00 39.30 166 LYS B N 1
ATOM 3680 C CA . LYS B 1 166 ? 29.567 -43.090 -22.189 1.00 42.10 166 LYS B CA 1
ATOM 3681 C C . LYS B 1 166 ? 28.931 -43.761 -23.413 1.00 42.22 166 LYS B C 1
ATOM 3682 O O . LYS B 1 166 ? 27.984 -44.516 -23.223 1.00 40.86 166 LYS B O 1
ATOM 3688 N N . HIS B 1 167 ? 29.422 -43.518 -24.631 1.00 39.99 167 HIS B N 1
ATOM 3689 C CA . HIS B 1 167 ? 28.674 -43.913 -25.855 1.00 41.40 167 HIS B CA 1
ATOM 3690 C C . HIS B 1 167 ? 29.438 -44.886 -26.774 1.00 40.06 167 HIS B C 1
ATOM 3691 O O . HIS B 1 167 ? 28.756 -45.483 -27.635 1.00 43.14 167 HIS B O 1
ATOM 3698 N N . GLY B 1 168 ? 30.755 -45.055 -26.632 1.00 38.18 168 GLY B N 1
ATOM 3699 C CA . GLY B 1 168 ? 31.551 -46.026 -27.426 1.00 37.68 168 GLY B CA 1
ATOM 3700 C C . GLY B 1 168 ? 31.912 -45.528 -28.829 1.00 36.95 168 GLY B C 1
ATOM 3701 O O . GLY B 1 168 ? 32.451 -46.325 -29.638 1.00 38.10 168 GLY B O 1
ATOM 3702 N N . SER B 1 169 ? 31.669 -44.269 -29.162 1.00 33.52 169 SER B N 1
ATOM 3703 C CA . SER B 1 169 ? 31.956 -43.784 -30.528 1.00 31.54 169 SER B CA 1
ATOM 3704 C C . SER B 1 169 ? 32.571 -42.385 -30.471 1.00 28.45 169 SER B C 1
ATOM 3705 O O . SER B 1 169 ? 32.551 -41.763 -29.412 1.00 26.93 169 SER B O 1
ATOM 3708 N N . CYS B 1 170 ? 32.987 -41.858 -31.637 1.00 26.47 170 CYS B N 1
ATOM 3709 C CA . CYS B 1 170 ? 33.507 -40.489 -31.775 1.00 24.15 170 CYS B CA 1
ATOM 3710 C C . CYS B 1 170 ? 32.306 -39.566 -31.931 1.00 23.61 170 CYS B C 1
ATOM 3711 O O . CYS B 1 170 ? 31.566 -39.749 -32.927 1.00 23.02 170 CYS B O 1
ATOM 3714 N N . LEU B 1 171 ? 32.127 -38.603 -31.033 1.00 23.00 171 LEU B N 1
ATOM 3715 C CA . LEU B 1 171 ? 31.001 -37.640 -31.140 1.00 23.41 171 LEU B CA 1
ATOM 3716 C C . LEU B 1 171 ? 31.113 -36.858 -32.440 1.00 21.44 171 LEU B C 1
ATOM 3717 O O . LEU B 1 171 ? 30.079 -36.549 -33.058 1.00 22.84 171 LEU B O 1
ATOM 3722 N N . HIS B 1 172 ? 32.326 -36.481 -32.832 1.00 19.69 172 HIS B N 1
ATOM 3723 C CA . HIS B 1 172 ? 32.552 -35.711 -34.068 1.00 18.84 172 HIS B CA 1
ATOM 3724 C C . HIS B 1 172 ? 32.073 -36.548 -35.277 1.00 18.84 172 HIS B C 1
ATOM 3725 O O . HIS B 1 172 ? 31.374 -35.994 -36.106 1.00 19.00 172 HIS B O 1
ATOM 3732 N N . CYS B 1 173 ? 32.459 -37.821 -35.366 1.00 20.17 173 CYS B N 1
ATOM 3733 C CA . CYS B 1 173 ? 31.974 -38.774 -36.404 1.00 20.93 173 CYS B CA 1
ATOM 3734 C C . CYS B 1 173 ? 30.426 -38.772 -36.448 1.00 22.42 173 CYS B C 1
ATOM 3735 O O . CYS B 1 173 ? 29.829 -38.713 -37.558 1.00 21.63 173 CYS B O 1
ATOM 3738 N N . ARG B 1 174 ? 29.748 -38.812 -35.286 1.00 24.37 174 ARG B N 1
ATOM 3739 C CA . ARG B 1 174 ? 28.264 -38.869 -35.249 1.00 26.88 174 ARG B CA 1
ATOM 3740 C C . ARG B 1 174 ? 27.694 -37.560 -35.778 1.00 25.93 174 ARG B C 1
ATOM 3741 O O . ARG B 1 174 ? 26.689 -37.603 -36.545 1.00 25.39 174 ARG B O 1
ATOM 3749 N N . ILE B 1 175 ? 28.279 -36.435 -35.355 1.00 23.96 175 ILE B N 1
ATOM 3750 C CA . ILE B 1 175 ? 27.828 -35.101 -35.858 1.00 24.14 175 ILE B CA 1
ATOM 3751 C C . ILE B 1 175 ? 28.008 -35.006 -37.379 1.00 24.00 175 ILE B C 1
ATOM 3752 O O . ILE B 1 175 ? 27.044 -34.652 -38.104 1.00 25.35 175 ILE B O 1
ATOM 3757 N N . VAL B 1 176 ? 29.162 -35.391 -37.886 1.00 23.06 176 VAL B N 1
ATOM 3758 C CA . VAL B 1 176 ? 29.459 -35.261 -39.338 1.00 24.44 176 VAL B CA 1
ATOM 3759 C C . VAL B 1 176 ? 28.472 -36.112 -40.167 1.00 26.26 176 VAL B C 1
ATOM 3760 O O . VAL B 1 176 ? 28.014 -35.638 -41.214 1.00 25.39 176 VAL B O 1
ATOM 3764 N N . GLU B 1 177 ? 28.215 -37.351 -39.759 1.00 27.42 177 GLU B N 1
ATOM 3765 C CA . GLU B 1 177 ? 27.288 -38.276 -40.461 1.00 30.84 177 GLU B CA 1
ATOM 3766 C C . GLU B 1 177 ? 25.879 -37.676 -40.459 1.00 30.39 177 GLU B C 1
ATOM 3767 O O . GLU B 1 177 ? 25.205 -37.811 -41.452 1.00 30.13 177 GLU B O 1
ATOM 3773 N N . LYS B 1 178 ? 25.469 -36.974 -39.411 1.00 31.04 178 LYS B N 1
ATOM 3774 C CA . LYS B 1 178 ? 24.076 -36.473 -39.290 1.00 33.31 178 LYS B CA 1
ATOM 3775 C C . LYS B 1 178 ? 23.862 -35.166 -40.031 1.00 30.89 178 LYS B C 1
ATOM 3776 O O . LYS B 1 178 ? 22.680 -34.878 -40.298 1.00 31.98 178 LYS B O 1
ATOM 3782 N N . GLU B 1 179 ? 24.904 -34.404 -40.355 1.00 28.72 179 GLU B N 1
ATOM 3783 C CA . GLU B 1 179 ? 24.708 -33.007 -40.857 1.00 27.85 179 GLU B CA 1
ATOM 3784 C C . GLU B 1 179 ? 24.157 -33.039 -42.280 1.00 28.80 179 GLU B C 1
ATOM 3785 O O . GLU B 1 179 ? 24.787 -33.694 -43.133 1.00 30.54 179 GLU B O 1
ATOM 3791 N N . GLU B 1 180 ? 22.992 -32.423 -42.491 1.00 29.06 180 GLU B N 1
ATOM 3792 C CA . GLU B 1 180 ? 22.375 -32.309 -43.840 1.00 30.23 180 GLU B CA 1
ATOM 3793 C C . GLU B 1 180 ? 21.752 -30.915 -44.000 1.00 28.22 180 GLU B C 1
ATOM 3794 O O . GLU B 1 180 ? 22.153 -30.184 -44.911 1.00 26.09 180 GLU B O 1
ATOM 3800 N N . LYS B 1 181 ? 20.792 -30.591 -43.131 1.00 28.89 181 LYS B N 1
ATOM 3801 C CA . LYS B 1 181 ? 20.034 -29.314 -43.132 1.00 30.00 181 LYS B CA 1
ATOM 3802 C C . LYS B 1 181 ? 21.038 -28.159 -43.152 1.00 26.64 181 LYS B C 1
ATOM 3803 O O . LYS B 1 181 ? 20.771 -27.171 -43.790 1.00 25.36 181 LYS B O 1
ATOM 3809 N N . ARG B 1 182 ? 22.141 -28.259 -42.403 1.00 24.01 182 ARG B N 1
ATOM 3810 C CA . ARG B 1 182 ? 23.089 -27.121 -42.245 1.00 21.07 182 ARG B CA 1
ATOM 3811 C C . ARG B 1 182 ? 24.368 -27.362 -43.047 1.00 19.95 182 ARG B C 1
ATOM 3812 O O . ARG B 1 182 ? 25.331 -26.586 -42.893 1.00 17.19 182 ARG B O 1
ATOM 3820 N N . LEU B 1 183 ? 24.387 -28.383 -43.909 1.00 21.29 183 LEU B N 1
ATOM 3821 C CA . LEU B 1 183 ? 25.534 -28.661 -44.804 1.00 21.95 183 LEU B CA 1
ATOM 3822 C C . LEU B 1 183 ? 25.587 -27.522 -45.827 1.00 21.88 183 LEU B C 1
ATOM 3823 O O . LEU B 1 183 ? 24.545 -27.214 -46.410 1.00 24.05 183 LEU B O 1
ATOM 3828 N N . VAL B 1 184 ? 26.746 -26.934 -46.041 1.00 19.73 184 VAL B N 1
ATOM 3829 C CA . VAL B 1 184 ? 26.912 -25.906 -47.101 1.00 19.35 184 VAL B CA 1
ATOM 3830 C C . VAL B 1 184 ? 27.740 -26.502 -48.259 1.00 18.67 184 VAL B C 1
ATOM 3831 O O . VAL B 1 184 ? 27.574 -26.071 -49.361 1.00 17.99 184 VAL B O 1
ATOM 3835 N N . PHE B 1 185 ? 28.609 -27.459 -47.991 1.00 17.68 185 PHE B N 1
ATOM 3836 C CA . PHE B 1 185 ? 29.466 -28.046 -49.046 1.00 18.55 185 PHE B CA 1
ATOM 3837 C C . PHE B 1 185 ? 29.967 -29.411 -48.603 1.00 18.36 185 PHE B C 1
ATOM 3838 O O . PHE B 1 185 ? 30.283 -29.619 -47.422 1.00 17.53 185 PHE B O 1
ATOM 3846 N N . GLN B 1 186 ? 30.068 -30.334 -49.557 1.00 18.62 186 GLN B N 1
ATOM 3847 C CA . GLN B 1 186 ? 30.835 -31.579 -49.273 1.00 19.23 186 GLN B CA 1
ATOM 3848 C C . GLN B 1 186 ? 31.536 -32.055 -50.544 1.00 20.02 186 GLN B C 1
ATOM 3849 O O . GLN B 1 186 ? 31.134 -31.688 -51.670 1.00 19.75 186 GLN B O 1
ATOM 3855 N N . ASN B 1 187 ? 32.573 -32.833 -50.340 1.00 20.18 187 ASN B N 1
ATOM 3856 C CA . ASN B 1 187 ? 33.240 -33.557 -51.429 1.00 20.66 187 ASN B CA 1
ATOM 3857 C C . ASN B 1 187 ? 33.630 -34.931 -50.886 1.00 21.84 187 ASN B C 1
ATOM 3858 O O . ASN B 1 187 ? 33.110 -35.355 -49.826 1.00 22.26 187 ASN B O 1
ATOM 3863 N N . ARG B 1 188 ? 34.422 -35.676 -51.654 1.00 23.34 188 ARG B N 1
ATOM 3864 C CA . ARG B 1 188 ? 34.761 -37.075 -51.352 1.00 25.52 188 ARG B CA 1
ATOM 3865 C C . ARG B 1 188 ? 35.241 -37.189 -49.906 1.00 22.77 188 ARG B C 1
ATOM 3866 O O . ARG B 1 188 ? 34.963 -38.212 -49.291 1.00 23.26 188 ARG B O 1
ATOM 3874 N N . ASN B 1 189 ? 36.004 -36.213 -49.428 1.00 21.00 189 ASN B N 1
ATOM 3875 C CA . ASN B 1 189 ? 36.779 -36.333 -48.163 1.00 20.22 189 ASN B CA 1
ATOM 3876 C C . ASN B 1 189 ? 36.335 -35.347 -47.072 1.00 18.78 189 ASN B C 1
ATOM 3877 O O . ASN B 1 189 ? 36.819 -35.512 -45.962 1.00 17.51 189 ASN B O 1
ATOM 3882 N N . TRP B 1 190 ? 35.510 -34.349 -47.357 1.00 18.21 190 TRP B N 1
ATOM 3883 C CA . TRP B 1 190 ? 35.230 -33.286 -46.353 1.00 17.77 190 TRP B CA 1
ATOM 3884 C C . TRP B 1 190 ? 33.763 -32.903 -46.337 1.00 18.71 190 TRP B C 1
ATOM 3885 O O . TRP B 1 190 ? 33.129 -32.865 -47.432 1.00 19.15 190 TRP B O 1
ATOM 3896 N N . LYS B 1 191 ? 33.268 -32.480 -45.154 1.00 18.25 191 LYS B N 1
ATOM 3897 C CA . LYS B 1 191 ? 31.918 -31.885 -45.021 1.00 18.77 191 LYS B CA 1
ATOM 3898 C C . LYS B 1 191 ? 32.104 -30.519 -44.366 1.00 17.72 191 LYS B C 1
ATOM 3899 O O . LYS B 1 191 ? 32.803 -30.457 -43.343 1.00 16.57 191 LYS B O 1
ATOM 3905 N N . ALA B 1 192 ? 31.516 -29.462 -44.927 1.00 16.59 192 ALA B N 1
ATOM 3906 C CA . ALA B 1 192 ? 31.508 -28.104 -44.345 1.00 16.13 192 ALA B CA 1
ATOM 3907 C C . ALA B 1 192 ? 30.062 -27.812 -43.952 1.00 16.45 192 ALA B C 1
ATOM 3908 O O . ALA B 1 192 ? 29.137 -28.009 -44.813 1.00 16.81 192 ALA B O 1
ATOM 3910 N N . PHE B 1 193 ? 29.835 -27.391 -42.699 1.00 15.48 193 PHE B N 1
ATOM 3911 C CA . PHE B 1 193 ? 28.461 -27.215 -42.198 1.00 15.32 193 PHE B CA 1
ATOM 3912 C C . PHE B 1 193 ? 28.487 -26.126 -41.131 1.00 15.24 193 PHE B C 1
ATOM 3913 O O . PHE B 1 193 ? 29.538 -25.891 -40.505 1.00 14.15 193 PHE B O 1
ATOM 3921 N N . VAL B 1 194 ? 27.356 -25.489 -40.955 1.00 15.19 194 VAL B N 1
ATOM 3922 C CA . VAL B 1 194 ? 27.153 -24.589 -39.793 1.00 15.34 194 VAL B CA 1
ATOM 3923 C C . VAL B 1 194 ? 26.775 -25.478 -38.621 1.00 15.29 194 VAL B C 1
ATOM 3924 O O . VAL B 1 194 ? 25.806 -26.224 -38.697 1.00 15.84 194 VAL B O 1
ATOM 3928 N N . PRO B 1 195 ? 27.568 -25.527 -37.533 1.00 14.91 195 PRO B N 1
ATOM 3929 C CA . PRO B 1 195 ? 27.204 -26.359 -36.406 1.00 15.34 195 PRO B CA 1
ATOM 3930 C C . PRO B 1 195 ? 25.917 -25.889 -35.736 1.00 15.57 195 PRO B C 1
ATOM 3931 O O . PRO B 1 195 ? 25.570 -24.717 -35.748 1.00 15.21 195 PRO B O 1
ATOM 3935 N N . PHE B 1 196 ? 25.203 -26.828 -35.148 1.00 16.12 196 PHE B N 1
ATOM 3936 C CA . PHE B 1 196 ? 23.981 -26.514 -34.382 1.00 17.06 196 PHE B CA 1
ATOM 3937 C C . PHE B 1 196 ? 24.332 -25.482 -33.305 1.00 16.53 196 PHE B C 1
ATOM 3938 O O . PHE B 1 196 ? 23.481 -24.661 -32.969 1.00 16.93 196 PHE B O 1
ATOM 3946 N N . TYR B 1 197 ? 25.522 -25.646 -32.729 1.00 16.36 197 TYR B N 1
ATOM 3947 C CA . TYR B 1 197 ? 26.081 -24.844 -31.602 1.00 16.21 197 TYR B CA 1
ATOM 3948 C C . TYR B 1 197 ? 26.968 -23.709 -32.119 1.00 16.06 197 TYR B C 1
ATOM 3949 O O . TYR B 1 197 ? 27.878 -23.233 -31.349 1.00 15.44 197 TYR B O 1
ATOM 3958 N N . ALA B 1 198 ? 26.742 -23.203 -33.340 1.00 16.21 198 ALA B N 1
ATOM 3959 C CA . ALA B 1 198 ? 27.456 -21.994 -33.832 1.00 15.66 198 ALA B CA 1
ATOM 3960 C C . ALA B 1 198 ? 27.311 -20.857 -32.800 1.00 16.25 198 ALA B C 1
ATOM 3961 O O . ALA B 1 198 ? 26.223 -20.646 -32.296 1.00 16.26 198 ALA B O 1
ATOM 3963 N N . LYS B 1 199 ? 28.385 -20.076 -32.617 1.00 16.45 199 LYS B N 1
ATOM 3964 C CA . LYS B 1 199 ? 28.386 -18.898 -31.704 1.00 18.31 199 LYS B CA 1
ATOM 3965 C C . LYS B 1 199 ? 28.671 -17.590 -32.455 1.00 17.82 199 LYS B C 1
ATOM 3966 O O . LYS B 1 199 ? 28.367 -16.525 -31.899 1.00 18.09 199 LYS B O 1
ATOM 3972 N N . TRP B 1 200 ? 29.250 -17.661 -33.657 1.00 16.86 200 TRP B N 1
ATOM 3973 C CA . TRP B 1 200 ? 29.627 -16.434 -34.399 1.00 16.74 200 TRP B CA 1
ATOM 3974 C C . TRP B 1 200 ? 28.677 -16.249 -35.565 1.00 18.24 200 TRP B C 1
ATOM 3975 O O . TRP B 1 200 ? 27.964 -17.194 -35.932 1.00 18.70 200 TRP B O 1
ATOM 3986 N N . PRO B 1 201 ? 28.522 -15.015 -36.069 1.00 18.81 201 PRO B N 1
ATOM 3987 C CA . PRO B 1 201 ? 27.415 -14.714 -36.986 1.00 19.27 201 PRO B CA 1
ATOM 3988 C C . PRO B 1 201 ? 27.376 -15.566 -38.260 1.00 18.43 201 PRO B C 1
ATOM 3989 O O . PRO B 1 201 ? 26.294 -15.856 -38.762 1.00 18.13 201 PRO B O 1
ATOM 3993 N N . HIS B 1 202 ? 28.536 -15.893 -38.817 1.00 16.69 202 HIS B N 1
ATOM 3994 C CA . HIS B 1 202 ? 28.682 -16.849 -39.941 1.00 17.64 202 HIS B CA 1
ATOM 3995 C C . HIS B 1 202 ? 29.737 -17.921 -39.635 1.00 19.19 202 HIS B C 1
ATOM 3996 O O . HIS B 1 202 ? 30.911 -17.785 -40.136 1.00 22.53 202 HIS B O 1
ATOM 4003 N N . GLU B 1 203 ? 29.342 -19.040 -39.053 1.00 16.15 203 GLU B N 1
ATOM 4004 C CA . GLU B 1 203 ? 30.335 -20.006 -38.557 1.00 15.56 203 GLU B CA 1
ATOM 4005 C C . GLU B 1 203 ? 30.186 -21.279 -39.353 1.00 15.23 203 GLU B C 1
ATOM 4006 O O . GLU B 1 203 ? 29.067 -21.821 -39.431 1.00 15.83 203 GLU B O 1
ATOM 4012 N N . VAL B 1 204 ? 31.293 -21.744 -39.885 1.00 14.75 204 VAL B N 1
ATOM 4013 C CA . VAL B 1 204 ? 31.327 -23.011 -40.646 1.00 15.05 204 VAL B CA 1
ATOM 4014 C C . VAL B 1 204 ? 32.476 -23.862 -40.091 1.00 13.95 204 VAL B C 1
ATOM 4015 O O . VAL B 1 204 ? 33.563 -23.288 -39.848 1.00 14.61 204 VAL B O 1
ATOM 4019 N N . HIS B 1 205 ? 32.203 -25.146 -39.868 1.00 14.08 205 HIS B N 1
ATOM 4020 C CA . HIS B 1 205 ? 33.215 -26.126 -39.405 1.00 13.58 205 HIS B CA 1
ATOM 4021 C C . HIS B 1 205 ? 33.457 -27.089 -40.565 1.00 14.51 205 HIS B C 1
ATOM 4022 O O . HIS B 1 205 ? 32.476 -27.490 -41.201 1.00 15.69 205 HIS B O 1
ATOM 4029 N N . ILE B 1 206 ? 34.722 -27.369 -40.854 1.00 14.25 206 ILE B N 1
ATOM 4030 C CA . ILE B 1 206 ? 35.123 -28.274 -41.959 1.00 14.62 206 ILE B CA 1
ATOM 4031 C C . ILE B 1 206 ? 35.802 -29.499 -41.367 1.00 14.38 206 ILE B C 1
ATOM 4032 O O . ILE B 1 206 ? 36.891 -29.353 -40.778 1.00 14.56 206 ILE B O 1
ATOM 4037 N N . TYR B 1 207 ? 35.130 -30.645 -41.498 1.00 14.74 207 TYR B N 1
ATOM 4038 C CA . TYR B 1 207 ? 35.557 -31.941 -40.950 1.00 14.98 207 TYR B CA 1
ATOM 4039 C C . TYR B 1 207 ? 35.983 -32.862 -42.070 1.00 15.68 207 TYR B C 1
ATOM 4040 O O . TYR B 1 207 ? 35.293 -32.928 -43.082 1.00 15.78 207 TYR B O 1
ATOM 4049 N N . PRO B 1 208 ? 37.013 -33.687 -41.842 1.00 16.03 208 PRO B N 1
ATOM 4050 C CA . PRO B 1 208 ? 37.243 -34.834 -42.707 1.00 16.67 208 PRO B CA 1
ATOM 4051 C C . PRO B 1 208 ? 36.186 -35.901 -42.446 1.00 17.71 208 PRO B C 1
ATOM 4052 O O . PRO B 1 208 ? 35.782 -36.142 -41.306 1.00 17.44 208 PRO B O 1
ATOM 4056 N N . LYS B 1 209 ? 35.730 -36.545 -43.516 1.00 19.04 209 LYS B N 1
ATOM 4057 C CA . LYS B 1 209 ? 34.714 -37.629 -43.422 1.00 20.82 209 LYS B CA 1
ATOM 4058 C C . LYS B 1 209 ? 35.321 -38.887 -42.774 1.00 21.96 209 LYS B C 1
ATOM 4059 O O . LYS B 1 209 ? 34.590 -39.612 -42.104 1.00 22.56 209 LYS B O 1
ATOM 4065 N N . ARG B 1 210 ? 36.608 -39.144 -42.942 1.00 22.20 210 ARG B N 1
ATOM 4066 C CA . ARG B 1 210 ? 37.317 -40.208 -42.217 1.00 23.50 210 ARG B CA 1
ATOM 4067 C C . ARG B 1 210 ? 37.770 -39.642 -40.880 1.00 21.70 210 ARG B C 1
ATOM 4068 O O . ARG B 1 210 ? 38.102 -38.469 -40.787 1.00 19.69 210 ARG B O 1
ATOM 4076 N N . HIS B 1 211 ? 37.724 -40.440 -39.837 1.00 21.35 211 HIS B N 1
ATOM 4077 C CA . HIS B 1 211 ? 38.205 -39.983 -38.509 1.00 20.11 211 HIS B CA 1
ATOM 4078 C C . HIS B 1 211 ? 39.724 -39.753 -38.630 1.00 20.00 211 HIS B C 1
ATOM 4079 O O . HIS B 1 211 ? 40.483 -40.721 -38.760 1.00 21.04 211 HIS B O 1
ATOM 4086 N N . ARG B 1 212 ? 40.150 -38.518 -38.507 1.00 18.61 212 ARG B N 1
ATOM 4087 C CA . ARG B 1 212 ? 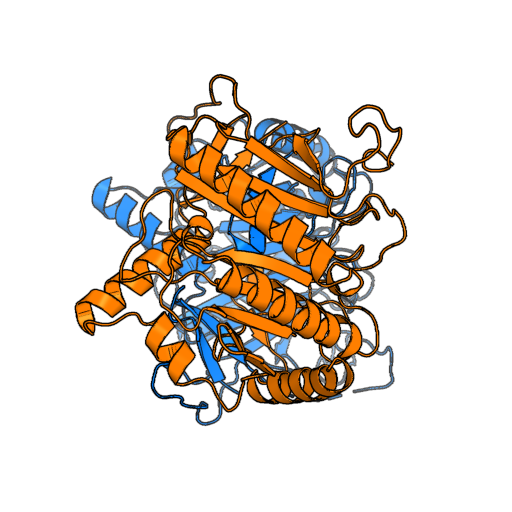41.576 -38.130 -38.504 1.00 19.21 212 ARG B CA 1
ATOM 4088 C C . ARG B 1 212 ? 41.738 -37.156 -37.340 1.00 18.78 212 ARG B C 1
ATOM 4089 O O . ARG B 1 212 ? 40.827 -36.326 -37.157 1.00 18.80 212 ARG B O 1
ATOM 4097 N N . SER B 1 213 ? 42.820 -37.311 -36.588 1.00 18.76 213 SER B N 1
ATOM 4098 C CA . SER B 1 213 ? 43.136 -36.537 -35.366 1.00 18.50 213 SER B CA 1
ATOM 4099 C C . SER B 1 213 ? 44.142 -35.438 -35.626 1.00 17.45 213 SER B C 1
ATOM 4100 O O . SER B 1 213 ? 44.106 -34.419 -34.883 1.00 16.31 213 SER B O 1
ATOM 4103 N N . LEU B 1 214 ? 45.060 -35.663 -36.562 1.00 17.45 214 LEU B N 1
ATOM 4104 C CA . LEU B 1 214 ? 46.238 -34.784 -36.802 1.00 17.58 214 LEU B CA 1
ATOM 4105 C C . LEU B 1 214 ? 46.331 -34.457 -38.292 1.00 17.76 214 LEU B C 1
ATOM 4106 O O . LEU B 1 214 ? 46.042 -35.356 -39.149 1.00 17.75 214 LEU B O 1
ATOM 4111 N N . LEU B 1 215 ? 46.741 -33.233 -38.589 1.00 18.05 215 LEU B N 1
ATOM 4112 C CA . LEU B 1 215 ? 46.940 -32.737 -39.955 1.00 18.43 215 LEU B CA 1
ATOM 4113 C C . LEU B 1 215 ? 47.903 -33.693 -40.685 1.00 19.15 215 LEU B C 1
ATOM 4114 O O . LEU B 1 215 ? 47.742 -33.962 -41.939 1.00 19.56 215 LEU B O 1
ATOM 4119 N N . THR B 1 216 ? 48.880 -34.225 -39.964 1.00 18.82 216 THR B N 1
ATOM 4120 C CA . THR B 1 216 ? 49.890 -35.146 -40.509 1.00 19.96 216 THR B CA 1
ATOM 4121 C C . THR B 1 216 ? 49.315 -36.511 -40.903 1.00 20.61 216 THR B C 1
ATOM 4122 O O . THR B 1 216 ? 50.047 -37.278 -41.593 1.00 21.91 216 THR B O 1
ATOM 4126 N N . GLU B 1 217 ? 48.078 -36.826 -40.524 1.00 20.41 217 GLU B N 1
ATOM 4127 C CA . GLU B 1 217 ? 47.495 -38.138 -40.909 1.00 20.50 217 GLU B CA 1
ATOM 4128 C C . GLU B 1 217 ? 46.795 -38.031 -42.268 1.00 19.61 217 GLU B C 1
ATOM 4129 O O . GLU B 1 217 ? 46.430 -39.072 -42.823 1.00 20.02 217 GLU B O 1
ATOM 4135 N N . LEU B 1 218 ? 46.644 -36.817 -42.795 1.00 18.41 218 LEU B N 1
ATOM 4136 C CA . LEU B 1 218 ? 45.827 -36.644 -44.008 1.00 18.21 218 LEU B CA 1
ATOM 4137 C C . LEU B 1 218 ? 46.620 -37.210 -45.169 1.00 18.75 218 LEU B C 1
ATOM 4138 O O . LEU B 1 218 ? 47.805 -36.900 -45.271 1.00 19.06 218 LEU B O 1
ATOM 4143 N N . THR B 1 219 ? 45.935 -37.955 -46.030 1.00 19.32 219 THR B N 1
ATOM 4144 C CA . THR B 1 219 ? 46.552 -38.431 -47.295 1.00 19.82 219 THR B CA 1
ATOM 4145 C C . THR B 1 219 ? 46.6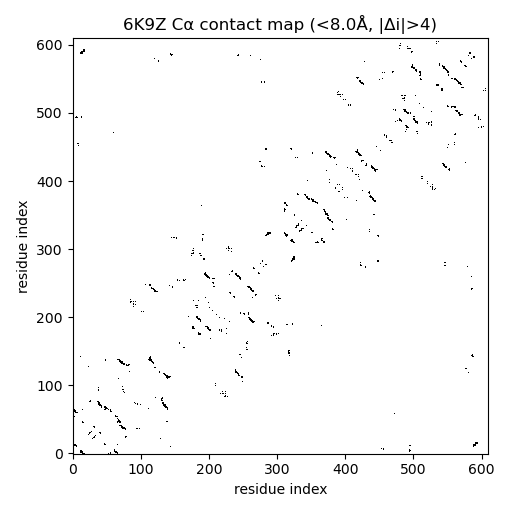61 -37.233 -48.241 1.00 19.54 219 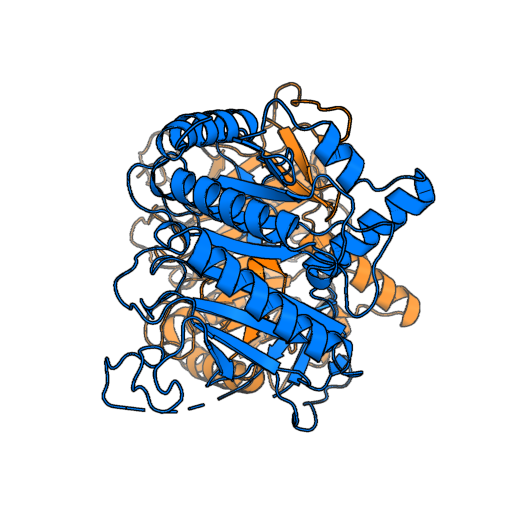THR B C 1
ATOM 4146 O O . THR B 1 219 ? 45.946 -36.205 -48.070 1.00 18.04 219 THR B O 1
ATOM 4150 N N . ASP B 1 220 ? 47.412 -37.403 -49.325 1.00 19.90 220 ASP B N 1
ATOM 4151 C CA . ASP B 1 220 ? 47.517 -36.326 -50.339 1.00 20.54 220 ASP B CA 1
ATOM 4152 C C . ASP B 1 220 ? 46.157 -36.002 -50.932 1.00 20.20 220 ASP B C 1
ATOM 4153 O O . ASP B 1 220 ? 45.917 -34.832 -51.183 1.00 19.83 220 ASP B O 1
ATOM 4158 N N . GLU B 1 221 ? 45.321 -37.004 -51.175 1.00 20.84 221 GLU B N 1
ATOM 4159 C CA . GLU B 1 221 ? 43.984 -36.773 -51.737 1.00 21.97 221 GLU B CA 1
ATOM 4160 C C . GLU B 1 221 ? 43.145 -35.979 -50.747 1.00 19.47 221 GLU B C 1
ATOM 4161 O O . GLU B 1 221 ? 42.409 -35.059 -51.167 1.00 17.55 221 GLU B O 1
ATOM 4167 N N . GLU B 1 222 ? 43.220 -36.315 -49.459 1.00 18.01 222 GLU B N 1
ATOM 4168 C CA . GLU B 1 222 ? 42.511 -35.506 -48.434 1.00 17.54 222 GLU B CA 1
ATOM 4169 C C . GLU B 1 222 ? 43.029 -34.053 -48.418 1.00 16.97 222 GLU B C 1
ATOM 4170 O O . GLU B 1 222 ? 42.204 -33.141 -48.244 1.00 15.90 222 GLU B O 1
ATOM 4176 N N . VAL B 1 223 ? 44.334 -33.814 -48.559 1.00 16.81 223 VAL B N 1
ATOM 4177 C CA . VAL B 1 223 ? 44.865 -32.430 -48.636 1.00 16.78 223 VAL B CA 1
ATOM 4178 C C . VAL B 1 223 ? 44.286 -31.708 -49.858 1.00 16.61 223 VAL B C 1
ATOM 4179 O O . VAL B 1 223 ? 43.913 -30.558 -49.743 1.00 15.40 223 VAL B O 1
ATOM 4183 N N . ALA B 1 224 ? 44.240 -32.353 -51.017 1.00 17.42 224 ALA B N 1
ATOM 4184 C CA . ALA B 1 224 ? 43.744 -31.730 -52.265 1.00 17.54 224 ALA B CA 1
ATOM 4185 C C . ALA B 1 224 ? 42.282 -31.372 -52.089 1.00 17.19 224 ALA B C 1
ATOM 4186 O O . ALA B 1 224 ? 41.882 -30.271 -52.442 1.00 16.18 224 ALA B O 1
ATOM 4188 N N . ASP B 1 225 ? 41.519 -32.277 -51.469 1.00 17.68 225 ASP B N 1
ATOM 4189 C CA . ASP B 1 225 ? 40.066 -32.073 -51.291 1.00 17.94 225 ASP B CA 1
ATOM 4190 C C . ASP B 1 225 ? 39.886 -31.002 -50.226 1.00 16.58 225 ASP B C 1
ATOM 4191 O O . ASP B 1 225 ? 38.849 -30.328 -50.264 1.00 17.50 225 ASP B O 1
ATOM 4196 N N . LEU B 1 226 ? 40.812 -30.877 -49.265 1.00 16.55 226 LEU B N 1
ATOM 4197 C CA . LEU B 1 226 ? 40.709 -29.838 -48.210 1.00 15.73 226 LEU B CA 1
ATOM 4198 C C . LEU B 1 226 ? 40.912 -28.477 -48.875 1.00 15.96 226 LEU B C 1
ATOM 4199 O O . LEU B 1 226 ? 40.189 -27.529 -48.571 1.00 15.84 226 LEU B O 1
ATOM 4204 N N . ALA B 1 227 ? 41.901 -28.395 -49.756 1.00 17.27 227 ALA B N 1
ATOM 4205 C CA . ALA B 1 227 ? 42.136 -27.142 -50.505 1.00 17.16 227 ALA B CA 1
ATOM 4206 C C . ALA B 1 227 ? 40.837 -26.722 -51.186 1.00 17.35 227 ALA B C 1
ATOM 4207 O O . ALA B 1 227 ? 40.508 -25.502 -51.167 1.00 16.56 227 ALA B O 1
ATOM 4209 N N . GLU B 1 228 ? 40.140 -27.675 -51.788 1.00 17.86 228 GLU B N 1
ATOM 4210 C CA . GLU B 1 228 ? 38.874 -27.363 -52.500 1.00 19.07 228 GLU B CA 1
ATOM 4211 C C . GLU B 1 228 ? 37.836 -26.889 -51.487 1.00 18.19 228 GLU B C 1
ATOM 4212 O O . GLU B 1 228 ? 37.153 -25.858 -51.723 1.00 18.65 228 GLU B O 1
ATOM 4218 N N . ALA B 1 229 ? 37.640 -27.643 -50.396 1.00 17.72 229 ALA B N 1
ATOM 4219 C CA . ALA B 1 229 ? 36.610 -27.284 -49.405 1.00 17.48 229 ALA B CA 1
ATOM 4220 C C . ALA B 1 229 ? 36.918 -25.879 -48.835 1.00 17.46 229 ALA B C 1
ATOM 4221 O O . ALA B 1 229 ? 35.978 -25.073 -48.659 1.00 17.63 229 ALA B O 1
ATOM 4223 N N . LEU B 1 230 ? 38.173 -25.540 -48.561 1.00 17.41 230 LEU B N 1
ATOM 4224 C CA . LEU B 1 230 ? 38.494 -24.224 -47.967 1.00 17.38 230 LEU B CA 1
ATOM 4225 C C . LEU B 1 230 ? 38.244 -23.142 -49.010 1.00 16.89 230 LEU B C 1
ATOM 4226 O O . LEU B 1 230 ? 37.732 -22.099 -48.611 1.00 17.58 230 LEU B O 1
ATOM 4231 N N . LYS B 1 231 ? 38.667 -23.358 -50.243 1.00 16.58 231 LYS B N 1
ATOM 4232 C CA . LYS B 1 231 ? 38.577 -22.326 -51.293 1.00 17.38 231 LYS B CA 1
ATOM 4233 C C . LYS B 1 231 ? 37.102 -21.982 -51.471 1.00 17.90 231 LYS B C 1
ATOM 4234 O O . LYS B 1 231 ? 36.746 -20.794 -51.495 1.00 17.78 231 LYS B O 1
ATOM 4240 N N . ILE B 1 232 ? 36.273 -23.005 -51.620 1.00 18.47 232 ILE B N 1
ATOM 4241 C CA . ILE B 1 232 ? 34.834 -22.816 -51.920 1.00 20.34 232 ILE B CA 1
ATOM 4242 C C . ILE B 1 232 ? 34.150 -22.204 -50.707 1.00 18.07 232 ILE B C 1
ATOM 4243 O O . ILE B 1 232 ? 33.332 -21.269 -50.903 1.00 17.77 232 ILE B O 1
ATOM 4248 N N . THR B 1 233 ? 34.436 -22.699 -49.501 1.00 16.10 233 THR B N 1
ATOM 4249 C CA . THR B 1 233 ? 33.754 -22.221 -48.255 1.00 16.86 233 THR B CA 1
ATOM 4250 C C . THR B 1 233 ? 34.090 -20.747 -48.021 1.00 16.29 233 THR B C 1
ATOM 4251 O O . THR B 1 233 ? 33.181 -19.928 -47.741 1.00 16.28 233 THR B O 1
ATOM 4255 N N . LEU B 1 234 ? 35.366 -20.396 -48.161 1.00 16.56 234 LEU B N 1
ATOM 4256 C CA . LEU B 1 234 ? 35.801 -19.000 -47.938 1.00 17.11 234 LEU B CA 1
ATOM 4257 C C . LEU B 1 234 ? 35.287 -18.111 -49.080 1.00 17.51 234 LEU B C 1
ATOM 4258 O O . LEU B 1 234 ? 34.952 -16.952 -48.802 1.00 16.30 234 LEU B O 1
ATOM 4263 N N . CYS B 1 235 ? 35.239 -18.620 -50.316 1.00 18.41 235 CYS B N 1
ATOM 4264 C CA . CYS B 1 235 ? 34.593 -17.898 -51.445 1.00 19.12 235 CYS B CA 1
ATOM 4265 C C . CYS B 1 235 ? 33.159 -17.526 -51.035 1.00 18.80 235 CYS B C 1
ATOM 4266 O O . CYS B 1 235 ? 32.677 -16.394 -51.252 1.00 19.24 235 CYS B O 1
ATOM 4269 N N . ALA B 1 236 ? 32.439 -18.465 -50.473 1.00 18.01 236 ALA B N 1
ATOM 4270 C CA . ALA B 1 236 ? 31.044 -18.234 -50.092 1.00 17.66 236 ALA B CA 1
ATOM 4271 C C . ALA B 1 236 ? 30.998 -17.182 -48.991 1.00 17.06 236 ALA B C 1
ATOM 4272 O O . ALA B 1 236 ? 30.097 -16.340 -49.052 1.00 17.45 236 ALA B O 1
ATOM 4274 N N . LEU B 1 237 ? 31.861 -17.301 -47.988 1.00 16.48 237 LEU B N 1
ATOM 4275 C CA . LEU B 1 237 ? 31.867 -16.317 -46.881 1.00 17.36 237 LEU B CA 1
ATOM 4276 C C . LEU B 1 237 ? 32.248 -14.918 -47.386 1.00 17.36 237 LEU B C 1
ATOM 4277 O O . LEU B 1 237 ? 31.763 -13.931 -46.797 1.00 17.45 237 LEU B O 1
ATOM 4282 N N . LYS B 1 238 ? 33.106 -14.831 -48.408 1.00 17.35 238 LYS B N 1
ATOM 4283 C CA . LYS B 1 238 ? 33.529 -13.540 -49.013 1.00 18.51 238 LYS B CA 1
ATOM 4284 C C . LYS B 1 238 ? 32.308 -12.835 -49.612 1.00 18.49 238 LYS B C 1
ATOM 4285 O O . LYS B 1 238 ? 32.279 -11.599 -49.643 1.00 19.07 238 LYS B O 1
ATOM 4291 N N . GLN B 1 239 ? 31.316 -13.560 -50.110 1.00 19.50 239 GLN B N 1
ATOM 4292 C CA . GLN B 1 239 ? 30.201 -12.995 -50.897 1.00 21.69 239 GLN B CA 1
ATOM 4293 C C . GLN B 1 239 ? 28.883 -12.942 -50.115 1.00 20.56 239 GLN B C 1
ATOM 4294 O O . GLN B 1 239 ? 28.020 -12.083 -50.454 1.00 20.52 239 GLN B O 1
ATOM 4300 N N . VAL B 1 240 ? 28.714 -13.748 -49.067 1.00 18.64 240 VAL B N 1
ATOM 4301 C CA . VAL B 1 240 ? 27.351 -13.967 -48.495 1.00 18.58 240 VAL B CA 1
ATOM 4302 C C . VAL B 1 240 ? 26.749 -12.659 -47.950 1.00 18.64 240 VAL B C 1
ATOM 4303 O O . VAL B 1 240 ? 25.494 -12.506 -48.027 1.00 20.02 240 VAL B O 1
ATOM 4307 N N . ALA B 1 241 ? 27.565 -11.759 -47.396 1.00 18.01 241 ALA B N 1
ATOM 4308 C CA . ALA B 1 241 ? 27.099 -10.531 -46.727 1.00 18.56 241 ALA B CA 1
ATOM 4309 C C . ALA B 1 241 ? 27.134 -9.340 -47.691 1.00 19.67 241 ALA B C 1
ATOM 4310 O O . ALA B 1 241 ? 26.721 -8.233 -47.307 1.00 21.10 241 ALA B O 1
ATOM 4312 N N . GLY B 1 242 ? 27.482 -9.576 -48.945 1.00 20.04 242 GLY B N 1
ATOM 4313 C CA . GLY B 1 242 ? 27.460 -8.551 -50.016 1.00 20.87 242 GLY B CA 1
ATOM 4314 C C . GLY B 1 242 ? 28.737 -7.728 -50.064 1.00 20.93 242 GLY B C 1
ATOM 4315 O O . GLY B 1 242 ? 28.849 -6.901 -50.931 1.00 20.99 242 GLY B O 1
ATOM 4316 N N . ILE B 1 243 ? 29.670 -7.936 -49.118 1.00 20.30 243 ILE B N 1
ATOM 4317 C CA . ILE B 1 243 ? 31.027 -7.331 -49.087 1.00 20.40 243 ILE B CA 1
ATOM 4318 C C . ILE B 1 243 ? 31.906 -8.374 -48.417 1.00 19.10 243 ILE B C 1
ATOM 4319 O O . ILE B 1 243 ? 31.447 -9.196 -47.620 1.00 17.73 243 ILE B O 1
ATOM 4324 N N . PRO B 1 244 ? 33.217 -8.322 -48.670 1.00 19.72 244 PRO B N 1
ATOM 4325 C CA . PRO B 1 244 ? 34.152 -9.285 -48.110 1.00 19.07 244 PRO B CA 1
ATOM 4326 C C . PRO B 1 244 ? 34.125 -9.202 -46.580 1.00 19.03 244 PRO B C 1
ATOM 4327 O O . PRO B 1 244 ? 34.094 -8.113 -46.048 1.00 20.92 244 PRO B O 1
ATOM 4331 N N . MET B 1 245 ? 34.032 -10.353 -45.939 1.00 17.54 245 MET B N 1
ATOM 4332 C CA . MET B 1 245 ? 33.780 -10.446 -44.485 1.00 18.46 245 MET B CA 1
ATOM 4333 C C . MET B 1 245 ? 35.112 -10.745 -43.820 1.00 16.71 245 MET B C 1
ATOM 4334 O O . MET B 1 245 ? 35.816 -11.678 -44.217 1.00 16.04 245 MET B O 1
ATOM 4339 N N . PRO B 1 246 ? 35.412 -10.070 -42.695 1.00 17.17 246 PRO B N 1
ATOM 4340 C CA . PRO B 1 246 ? 36.551 -10.435 -41.834 1.00 16.20 246 PRO B CA 1
ATOM 4341 C C . PRO B 1 246 ? 36.219 -11.778 -41.196 1.00 15.36 246 PRO B C 1
ATOM 4342 O O . PRO B 1 246 ? 35.043 -12.059 -40.967 1.00 14.29 246 PRO B O 1
ATOM 4346 N N . TYR B 1 247 ? 37.224 -12.595 -40.966 1.00 14.52 247 TYR B N 1
ATOM 4347 C CA . TYR B 1 247 ? 37.031 -13.957 -40.424 1.00 14.10 247 TYR B CA 1
ATOM 4348 C C . TYR B 1 247 ? 38.282 -14.373 -39.683 1.00 15.23 247 TYR B C 1
ATOM 4349 O O . TYR B 1 247 ? 39.407 -13.840 -39.895 1.00 13.97 247 TYR B O 1
ATOM 4358 N N . ILE B 1 248 ? 38.022 -15.335 -38.807 1.00 15.15 248 ILE B N 1
ATOM 4359 C CA . ILE B 1 248 ? 39.051 -16.067 -38.062 1.00 16.03 248 ILE B CA 1
ATOM 4360 C C . ILE B 1 248 ? 38.953 -17.528 -38.486 1.00 15.59 248 ILE B C 1
ATOM 4361 O O . ILE B 1 248 ? 37.828 -18.043 -38.586 1.00 15.82 248 ILE B O 1
ATOM 4366 N N . MET B 1 249 ? 40.073 -18.164 -38.809 1.00 14.70 249 MET B N 1
ATOM 4367 C CA . MET B 1 249 ? 40.107 -19.603 -39.069 1.00 15.41 249 MET B CA 1
ATOM 4368 C C . MET B 1 249 ? 41.072 -20.247 -38.091 1.00 14.71 249 MET B C 1
ATOM 4369 O O . MET B 1 249 ? 42.153 -19.719 -37.891 1.00 15.82 249 MET B O 1
ATOM 4374 N N . VAL B 1 250 ? 40.688 -21.352 -37.490 1.00 13.97 250 VAL B N 1
ATOM 4375 C CA . VAL B 1 250 ? 41.560 -22.085 -36.551 1.00 13.44 250 VAL B CA 1
ATOM 4376 C C . VAL B 1 250 ? 41.440 -23.587 -36.814 1.00 12.94 250 VAL B C 1
ATOM 4377 O O . VAL B 1 250 ? 40.314 -24.077 -37.118 1.00 12.27 250 VAL B O 1
ATOM 4381 N N . LEU B 1 251 ? 42.568 -24.289 -36.764 1.00 12.56 251 LEU B N 1
ATOM 4382 C CA . LEU B 1 251 ? 42.564 -25.746 -36.835 1.00 13.32 251 LEU B CA 1
ATOM 4383 C C . LEU B 1 251 ? 42.513 -26.315 -35.421 1.00 13.73 251 LEU B C 1
ATOM 4384 O O . LEU B 1 251 ? 43.457 -26.127 -34.653 1.00 14.56 251 LEU B O 1
ATOM 4389 N N . HIS B 1 252 ? 41.434 -27.038 -35.116 1.00 13.79 252 HIS B N 1
ATOM 4390 C CA . HIS B 1 252 ? 41.297 -27.835 -33.877 1.00 14.15 252 HIS B CA 1
ATOM 4391 C C . HIS B 1 252 ? 41.746 -29.262 -34.174 1.00 14.95 252 HIS B C 1
ATOM 4392 O O . HIS B 1 252 ? 41.002 -29.997 -34.901 1.00 15.45 252 HIS B O 1
ATOM 4399 N N . GLN B 1 253 ? 42.928 -29.628 -33.694 1.00 15.01 253 GLN B N 1
ATOM 4400 C CA . GLN B 1 253 ? 43.446 -31.008 -33.854 1.00 15.48 253 GLN B CA 1
ATOM 4401 C C . GLN B 1 253 ? 43.941 -31.570 -32.533 1.00 15.71 253 GLN B C 1
ATOM 4402 O O . GLN B 1 253 ? 44.005 -30.831 -31.496 1.00 16.13 253 GLN B O 1
ATOM 4408 N N . ALA B 1 254 ? 44.230 -32.870 -32.506 1.00 15.67 254 ALA B N 1
ATOM 4409 C CA . ALA B 1 254 ? 44.748 -33.495 -31.285 1.00 16.35 254 ALA B CA 1
ATOM 4410 C C . ALA B 1 254 ? 46.071 -32.853 -30.878 1.00 16.59 254 ALA B C 1
ATOM 4411 O O . ALA B 1 254 ? 46.806 -32.308 -31.674 1.00 16.23 254 ALA B O 1
ATOM 4413 N N . PRO B 1 255 ? 46.473 -32.943 -29.594 1.00 17.75 255 PRO B N 1
ATOM 4414 C CA . PRO B 1 255 ? 47.852 -32.641 -29.213 1.00 17.79 255 PRO B CA 1
ATOM 4415 C C . PRO B 1 255 ? 48.840 -33.571 -29.956 1.00 18.16 255 PRO B C 1
ATOM 4416 O O . PRO B 1 255 ? 48.493 -34.686 -30.435 1.00 18.16 255 PRO B O 1
ATOM 4420 N N . LEU B 1 256 ? 50.044 -33.057 -30.106 1.00 17.82 256 LEU B N 1
ATOM 4421 C CA . LEU B 1 256 ? 51.111 -33.842 -30.775 1.00 19.02 256 LEU B CA 1
ATOM 4422 C C . LEU B 1 256 ? 51.520 -34.960 -29.823 1.00 20.05 256 LEU B C 1
ATOM 4423 O O . LEU B 1 256 ? 51.454 -34.780 -28.611 1.00 19.34 256 LEU B O 1
ATOM 4428 N N . PRO B 1 257 ? 52.005 -36.082 -30.369 1.00 21.49 257 PRO B N 1
ATOM 4429 C CA . PRO B 1 257 ? 52.105 -36.340 -31.815 1.00 22.06 257 PRO B CA 1
ATOM 4430 C C . PRO B 1 257 ? 51.375 -37.607 -32.293 1.00 23.12 257 PRO B C 1
ATOM 4431 O O . PRO B 1 257 ? 51.679 -38.067 -33.369 1.00 23.86 257 PRO B O 1
ATOM 4435 N N . ARG B 1 258 ? 50.442 -38.126 -31.492 1.00 23.45 258 ARG B N 1
ATOM 4436 C CA . ARG B 1 258 ? 49.735 -39.391 -31.769 1.00 25.34 258 ARG B CA 1
ATOM 4437 C C . ARG B 1 258 ? 48.257 -39.145 -31.930 1.00 24.69 258 ARG B C 1
ATOM 4438 O O . ARG B 1 258 ? 47.664 -38.358 -31.202 1.00 23.28 258 ARG B O 1
ATOM 4446 N N . PRO B 1 259 ? 47.594 -39.856 -32.860 1.00 24.27 259 PRO B N 1
ATOM 4447 C CA . PRO B 1 259 ? 46.147 -39.721 -32.943 1.00 23.71 259 PRO B CA 1
ATOM 4448 C C . PRO B 1 259 ? 45.433 -40.418 -31.785 1.00 24.74 259 PRO B C 1
ATOM 4449 O O . PRO B 1 259 ? 46.064 -41.234 -31.037 1.00 23.58 259 PRO B O 1
ATOM 4453 N N . THR B 1 260 ? 44.135 -40.167 -31.712 1.00 23.75 260 THR B N 1
ATOM 4454 C CA . THR B 1 260 ? 43.234 -40.758 -30.723 1.00 27.00 260 THR B CA 1
ATOM 4455 C C . THR B 1 260 ? 41.929 -41.053 -31.442 1.00 26.61 260 THR B C 1
ATOM 4456 O O . THR B 1 260 ? 41.600 -40.355 -32.422 1.00 25.01 260 THR B O 1
ATOM 4460 N N . GLN B 1 261 ? 41.236 -42.032 -30.908 1.00 27.89 261 GLN B N 1
ATOM 4461 C CA . GLN B 1 261 ? 39.949 -42.542 -31.414 1.00 30.90 261 GLN B CA 1
ATOM 4462 C C . GLN B 1 261 ? 38.835 -41.537 -31.076 1.00 28.04 261 GLN B C 1
ATOM 4463 O O . GLN B 1 261 ? 37.788 -41.633 -31.707 1.00 28.32 261 GLN B O 1
ATOM 4469 N N . TYR B 1 262 ? 39.046 -40.657 -30.070 1.00 25.23 262 TYR B N 1
ATOM 4470 C CA . TYR B 1 262 ? 37.929 -39.834 -29.517 1.00 24.82 262 TYR B CA 1
ATOM 4471 C C . TYR B 1 262 ? 37.969 -38.386 -30.015 1.00 22.32 262 TYR B C 1
ATOM 4472 O O . TYR B 1 262 ? 36.937 -37.656 -29.766 1.00 21.89 262 TYR B O 1
ATOM 4481 N N . TYR B 1 263 ? 39.059 -37.931 -30.654 1.00 20.19 263 TYR B N 1
ATOM 4482 C CA . TYR B 1 263 ? 39.155 -36.522 -31.090 1.00 18.80 263 TYR B CA 1
ATOM 4483 C C . TYR B 1 263 ? 39.460 -36.511 -32.577 1.00 18.22 263 TYR B C 1
ATOM 4484 O O . TYR B 1 263 ? 40.161 -37.395 -33.091 1.00 19.72 263 TYR B O 1
ATOM 4493 N N . HIS B 1 264 ? 38.836 -35.573 -33.250 1.00 16.59 264 HIS B N 1
ATOM 4494 C CA . HIS B 1 264 ? 38.670 -35.587 -34.724 1.00 16.62 264 HIS B CA 1
ATOM 4495 C C . HIS B 1 264 ? 38.967 -34.173 -35.175 1.00 16.12 264 HIS B C 1
ATOM 4496 O O . HIS B 1 264 ? 38.246 -33.243 -34.710 1.00 15.19 264 HIS B O 1
ATOM 4503 N N . LEU B 1 265 ? 40.001 -33.975 -35.995 1.00 16.12 265 LEU B N 1
ATOM 4504 C CA . LEU B 1 265 ? 40.402 -32.615 -36.418 1.00 16.41 265 LEU B CA 1
ATOM 4505 C C . LEU B 1 265 ? 39.307 -31.930 -37.234 1.00 15.51 265 LEU B C 1
ATOM 4506 O O . LEU B 1 265 ? 38.482 -32.602 -37.894 1.00 15.26 265 LEU B O 1
ATOM 4511 N N . HIS B 1 266 ? 39.243 -30.613 -37.094 1.00 14.05 266 HIS B N 1
ATOM 4512 C CA . HIS B 1 266 ? 38.304 -29.800 -37.882 1.00 14.06 266 HIS B CA 1
ATOM 4513 C C . HIS B 1 266 ? 38.849 -28.392 -37.955 1.00 13.62 266 HIS B C 1
ATOM 4514 O O . HIS B 1 266 ? 39.551 -27.945 -37.041 1.00 13.55 266 HIS B O 1
ATOM 4521 N N . PHE B 1 267 ? 38.480 -27.682 -39.003 1.00 13.31 267 PHE B N 1
ATOM 4522 C CA . PHE B 1 267 ? 38.725 -26.238 -39.104 1.00 13.48 267 PHE B CA 1
ATOM 4523 C C . PHE B 1 267 ? 37.464 -25.538 -38.632 1.00 13.98 267 PHE B C 1
ATOM 4524 O O . PHE B 1 267 ? 36.369 -25.968 -39.066 1.00 15.52 267 PHE B O 1
ATOM 4532 N N . GLU B 1 268 ? 37.616 -24.502 -37.818 1.00 13.16 268 GLU B N 1
ATOM 4533 C CA . GLU B 1 268 ? 36.467 -23.637 -37.445 1.00 13.78 268 GLU B CA 1
ATOM 4534 C C . GLU B 1 268 ? 36.696 -22.274 -38.072 1.00 13.54 268 GLU B C 1
ATOM 4535 O O . GLU B 1 268 ? 37.814 -21.769 -38.016 1.00 13.82 268 GLU B O 1
ATOM 4541 N N . ILE B 1 269 ? 35.711 -21.781 -38.789 1.00 13.71 269 ILE B N 1
ATOM 4542 C CA . ILE B 1 269 ? 35.800 -20.467 -39.452 1.00 13.82 269 ILE B CA 1
ATOM 4543 C C . ILE B 1 269 ? 34.738 -19.588 -38.785 1.00 13.32 269 ILE B C 1
ATOM 4544 O O . ILE B 1 269 ? 33.531 -19.974 -38.835 1.00 13.98 269 ILE B O 1
ATOM 4549 N N . TYR B 1 270 ? 35.148 -18.448 -38.231 1.00 13.00 270 TYR B N 1
ATOM 4550 C CA . TYR B 1 270 ? 34.210 -17.501 -37.597 1.00 13.68 270 TYR B CA 1
ATOM 4551 C C . TYR B 1 270 ? 34.115 -16.306 -38.520 1.00 14.37 270 TYR B C 1
ATOM 4552 O O . TYR B 1 270 ? 34.980 -15.470 -38.477 1.00 14.05 270 TYR B O 1
ATOM 4561 N N . GLY B 1 271 ? 33.071 -16.232 -39.326 1.00 15.74 271 GLY B N 1
ATOM 4562 C CA . GLY B 1 271 ? 32.803 -15.011 -40.109 1.00 16.30 271 GLY B CA 1
ATOM 4563 C C . GLY B 1 271 ? 32.163 -13.951 -39.222 1.00 16.93 271 GLY B C 1
ATOM 4564 O O . GLY B 1 271 ? 31.151 -14.264 -38.590 1.00 16.63 271 GLY B O 1
ATOM 4565 N N . MET B 1 272 ? 32.730 -12.746 -39.149 1.00 16.66 272 MET B N 1
ATOM 4566 C CA . MET B 1 272 ? 32.464 -11.769 -38.085 1.00 17.53 272 MET B CA 1
ATOM 4567 C C . MET B 1 272 ? 31.542 -10.648 -38.563 1.00 18.82 272 MET B C 1
ATOM 4568 O O . MET B 1 272 ? 31.307 -9.690 -37.805 1.00 20.12 272 MET B O 1
ATOM 4573 N N . TYR B 1 273 ? 30.898 -10.752 -39.737 1.00 18.63 273 TYR B N 1
ATOM 4574 C CA . TYR B 1 273 ? 29.783 -9.844 -40.077 1.00 20.83 273 TYR B CA 1
ATOM 4575 C C . TYR B 1 273 ? 28.448 -10.523 -39.728 1.00 23.01 273 TYR B C 1
ATOM 4576 O O . TYR B 1 273 ? 28.261 -11.704 -40.026 1.00 22.59 273 TYR B O 1
ATOM 4585 N N . ARG B 1 274 ? 27.526 -9.788 -39.130 1.00 30.59 274 ARG B N 1
ATOM 4586 C CA . ARG B 1 274 ? 26.105 -10.193 -39.152 1.00 34.42 274 ARG B CA 1
ATOM 4587 C C . ARG B 1 274 ? 25.622 -10.143 -40.617 1.00 36.28 274 ARG B C 1
ATOM 4588 O O . ARG B 1 274 ? 26.220 -9.445 -41.534 1.00 37.04 274 ARG B O 1
ATOM 4596 N N . PRO B 1 275 ? 24.442 -10.787 -40.842 1.00 39.10 275 PRO B N 1
ATOM 4597 C CA . PRO B 1 275 ? 23.842 -10.823 -42.184 1.00 40.74 275 PRO B CA 1
ATOM 4598 C C . PRO B 1 275 ? 23.692 -9.458 -42.869 1.00 43.28 275 PRO B C 1
ATOM 4599 O O . PRO B 1 275 ? 23.724 -9.416 -44.064 1.00 46.81 275 PRO B O 1
ATOM 4603 N N . ASP B 1 276 ? 23.664 -8.386 -42.068 1.00 44.84 276 ASP B N 1
ATOM 4604 C CA . ASP B 1 276 ? 23.511 -6.985 -42.554 1.00 46.59 276 ASP B CA 1
ATOM 4605 C C . ASP B 1 276 ? 24.862 -6.386 -42.976 1.00 44.87 276 ASP B C 1
ATOM 4606 O O . ASP B 1 276 ? 24.863 -5.234 -43.435 1.00 45.25 276 ASP B O 1
ATOM 4611 N N . GLY B 1 277 ? 25.965 -7.115 -42.783 1.00 41.15 277 GLY B N 1
ATOM 4612 C CA . GLY B 1 277 ? 27.305 -6.644 -43.214 1.00 41.05 277 GLY B CA 1
ATOM 4613 C C . GLY B 1 277 ? 28.045 -5.780 -42.188 1.00 41.09 277 GLY B C 1
ATOM 4614 O O . GLY B 1 277 ? 29.064 -5.104 -42.585 1.00 45.12 277 GLY B O 1
ATOM 4615 N N . LYS B 1 278 ? 27.525 -5.740 -40.949 1.00 37.66 278 LYS B N 1
ATOM 4616 C CA . LYS B 1 278 ? 28.070 -4.972 -39.804 1.00 37.74 278 LYS B CA 1
ATOM 4617 C C . LYS B 1 278 ? 28.848 -5.892 -38.856 1.00 32.18 278 LYS B C 1
ATOM 4618 O O . LYS B 1 278 ? 28.428 -7.044 -38.631 1.00 28.82 278 LYS B O 1
ATOM 4624 N N . LEU B 1 279 ? 29.919 -5.355 -38.307 1.00 30.79 279 LEU B N 1
ATOM 4625 C CA . LEU B 1 279 ? 30.917 -6.154 -37.566 1.00 29.12 279 LEU B CA 1
ATOM 4626 C C . LEU B 1 279 ? 30.323 -6.583 -36.220 1.00 27.56 279 LEU B C 1
ATOM 4627 O O . LEU B 1 279 ? 29.748 -5.717 -35.518 1.00 29.26 279 LEU B O 1
ATOM 4632 N N . LYS B 1 280 ? 30.463 -7.831 -35.885 1.00 26.18 280 LYS B N 1
ATOM 4633 C CA . LYS B 1 280 ? 30.199 -8.412 -34.542 1.00 26.41 280 LYS B CA 1
ATOM 4634 C C . LYS B 1 280 ? 31.479 -8.240 -33.705 1.00 25.59 280 LYS B C 1
ATOM 4635 O O . LYS B 1 280 ? 32.535 -8.663 -34.158 1.00 23.63 280 LYS B O 1
ATOM 4641 N N . HIS B 1 281 ? 31.395 -7.673 -32.501 1.00 25.29 281 HIS B N 1
ATOM 4642 C CA . HIS B 1 281 ? 32.586 -7.520 -31.609 1.00 24.99 281 HIS B CA 1
ATOM 4643 C C . HIS B 1 281 ? 32.447 -8.523 -30.467 1.00 24.12 281 HIS B C 1
ATOM 4644 O O . HIS B 1 281 ? 31.338 -8.682 -30.004 1.00 25.96 281 HIS B O 1
ATOM 4651 N N . ALA B 1 282 ? 33.551 -9.128 -30.034 1.00 21.56 282 ALA B N 1
ATOM 4652 C CA . ALA B 1 282 ? 33.493 -9.966 -28.820 1.00 19.34 282 ALA B CA 1
ATOM 4653 C C . ALA B 1 282 ? 33.662 -8.970 -27.668 1.00 18.87 282 ALA B C 1
ATOM 4654 O O . ALA B 1 282 ? 34.708 -8.303 -27.630 1.00 18.87 282 ALA B O 1
ATOM 4656 N N . ALA B 1 283 ? 32.656 -8.838 -26.801 1.00 18.37 283 ALA B N 1
ATOM 4657 C CA . ALA B 1 283 ? 32.730 -7.827 -25.721 1.00 18.63 283 ALA B CA 1
ATOM 4658 C C . ALA B 1 283 ? 32.406 -8.427 -24.345 1.00 17.87 283 ALA B C 1
ATOM 4659 O O . ALA B 1 283 ? 32.923 -9.505 -24.034 1.00 17.59 283 ALA B O 1
ATOM 4661 N N . GLY B 1 284 ? 31.555 -7.754 -23.566 1.00 18.48 284 GLY B N 1
ATOM 4662 C CA . GLY B 1 284 ? 31.275 -8.204 -22.188 1.00 18.49 284 GLY B CA 1
ATOM 4663 C C . GLY B 1 284 ? 30.657 -9.588 -22.082 1.00 17.68 284 GLY B C 1
ATOM 4664 O O . GLY B 1 284 ? 31.156 -10.372 -21.259 1.00 17.86 284 GLY B O 1
ATOM 4665 N N . ALA B 1 285 ? 29.640 -9.909 -22.890 1.00 17.21 285 ALA B N 1
ATOM 4666 C CA . ALA B 1 285 ? 29.053 -11.246 -22.794 1.00 17.15 285 ALA B CA 1
ATOM 4667 C C . ALA B 1 285 ? 30.076 -12.299 -23.213 1.00 16.36 285 ALA B C 1
ATOM 4668 O O . ALA B 1 285 ? 30.296 -13.308 -22.491 1.00 15.99 285 ALA B O 1
ATOM 4670 N N . GLU B 1 286 ? 30.785 -12.078 -24.342 1.00 15.81 286 GLU B N 1
ATOM 4671 C CA . GLU B 1 286 ? 31.661 -13.127 -24.888 1.00 15.60 286 GLU B CA 1
ATOM 4672 C C . GLU B 1 286 ? 32.957 -13.207 -24.069 1.00 15.48 286 GLU B C 1
ATOM 4673 O O . GLU B 1 286 ? 33.341 -14.303 -23.729 1.00 15.52 286 GLU B O 1
ATOM 4679 N N . LEU B 1 287 ? 33.643 -12.110 -23.910 1.00 15.99 287 LEU B N 1
ATOM 4680 C CA . LEU B 1 287 ? 34.985 -12.069 -23.267 1.00 16.30 287 LEU B CA 1
ATOM 4681 C C . LEU B 1 287 ? 34.804 -12.130 -21.737 1.00 16.47 287 LEU B C 1
ATOM 4682 O O . LEU B 1 287 ? 35.627 -12.825 -21.071 1.00 16.27 287 LEU B O 1
ATOM 4687 N N . GLY B 1 288 ? 33.788 -11.452 -21.245 1.00 16.80 288 GLY B N 1
ATOM 4688 C CA . GLY B 1 288 ? 33.482 -11.382 -19.785 1.00 17.48 288 GLY B CA 1
ATOM 4689 C C . GLY B 1 288 ? 32.876 -12.655 -19.254 1.00 17.85 288 GLY B C 1
ATOM 4690 O O . GLY B 1 288 ? 33.063 -12.972 -18.008 1.00 19.35 288 GLY B O 1
ATOM 4691 N N . ALA B 1 289 ? 32.027 -13.352 -20.024 1.00 17.39 289 ALA B N 1
ATOM 4692 C CA . ALA B 1 289 ? 31.155 -14.393 -19.450 1.00 17.53 289 ALA B CA 1
ATOM 4693 C C . ALA B 1 289 ? 31.206 -15.713 -20.242 1.00 17.20 289 ALA B C 1
ATOM 4694 O O . ALA B 1 289 ? 30.607 -16.699 -19.824 1.00 17.48 289 ALA B O 1
ATOM 4696 N N . SER B 1 290 ? 31.872 -15.721 -21.399 1.00 17.37 290 SER B N 1
ATOM 4697 C CA . SER B 1 290 ? 31.802 -16.865 -22.354 1.00 17.13 290 SER B CA 1
ATOM 4698 C C . SER B 1 290 ? 30.349 -17.171 -22.662 1.00 16.96 290 SER B C 1
ATOM 4699 O O . SER B 1 290 ? 29.997 -18.372 -22.830 1.00 17.48 290 SER B O 1
ATOM 4702 N N . LEU B 1 291 ? 29.547 -16.125 -22.847 1.00 17.45 291 LEU B N 1
ATOM 4703 C CA . LEU B 1 291 ? 28.156 -16.185 -23.322 1.00 18.40 291 LEU B CA 1
ATOM 4704 C C . LEU B 1 291 ? 28.063 -15.591 -24.727 1.00 18.79 291 LEU B C 1
ATOM 4705 O O . LEU B 1 291 ? 28.610 -14.516 -24.946 1.00 18.48 291 LEU B O 1
ATOM 4710 N N . PHE B 1 292 ? 27.325 -16.244 -25.636 1.00 19.56 292 PHE B N 1
ATOM 4711 C CA . PHE B 1 292 ? 27.270 -15.848 -27.068 1.00 19.13 292 PHE B CA 1
ATOM 4712 C C . PHE B 1 292 ? 25.816 -15.669 -27.465 1.00 20.21 292 PHE B C 1
ATOM 4713 O O . PHE B 1 292 ? 24.949 -16.314 -26.864 1.00 21.12 292 PHE B O 1
ATOM 4721 N N . THR B 1 293 ? 25.552 -14.748 -28.381 1.00 21.33 293 THR B N 1
ATOM 4722 C CA . THR B 1 293 ? 24.209 -14.395 -28.873 1.00 24.01 293 THR B CA 1
ATOM 4723 C C . THR B 1 293 ? 24.205 -14.459 -30.410 1.00 24.38 293 THR B C 1
ATOM 4724 O O . THR B 1 293 ? 25.178 -14.017 -31.018 1.00 22.41 293 THR B O 1
ATOM 4728 N N . LEU B 1 294 ? 23.117 -14.964 -30.985 1.00 25.48 294 LEU B N 1
ATOM 4729 C CA . LEU B 1 294 ? 22.908 -15.015 -32.458 1.00 27.08 294 LEU B CA 1
ATOM 4730 C C . LEU B 1 294 ? 21.582 -14.340 -32.724 1.00 29.48 294 LEU B C 1
ATOM 4731 O O . LEU B 1 294 ? 20.623 -14.667 -32.012 1.00 29.96 294 LEU B O 1
ATOM 4736 N N . ASP B 1 295 ? 21.478 -13.433 -33.695 1.00 29.90 295 ASP B N 1
ATOM 4737 C CA . ASP B 1 295 ? 20.201 -12.768 -33.997 1.00 33.38 295 ASP B CA 1
ATOM 4738 C C . ASP B 1 295 ? 19.532 -13.463 -35.194 1.00 31.91 295 ASP B C 1
ATOM 4739 O O . ASP B 1 295 ? 18.551 -12.954 -35.648 1.00 32.84 295 ASP B O 1
ATOM 4744 N N . THR B 1 296 ? 20.154 -14.516 -35.701 1.00 29.46 296 THR B N 1
ATOM 4745 C CA . THR B 1 296 ? 19.684 -15.381 -36.813 1.00 29.73 296 THR B CA 1
ATOM 4746 C C . THR B 1 296 ? 19.912 -16.846 -36.478 1.00 27.32 296 THR B C 1
ATOM 4747 O O . THR B 1 296 ? 20.960 -17.143 -35.925 1.00 26.30 296 THR B O 1
ATOM 4751 N N . THR B 1 297 ? 19.020 -17.770 -36.833 1.00 26.97 297 THR B N 1
ATOM 4752 C CA . THR B 1 297 ? 19.285 -19.181 -36.493 1.00 25.88 297 THR B CA 1
ATOM 4753 C C . THR B 1 297 ? 20.486 -19.701 -37.290 1.00 25.27 297 THR B C 1
ATOM 4754 O O . THR B 1 297 ? 20.710 -19.254 -38.414 1.00 25.14 297 THR B O 1
ATOM 4758 N N . PRO B 1 298 ? 21.225 -20.696 -36.774 1.00 24.73 298 PRO B N 1
ATOM 4759 C CA . PRO B 1 298 ? 22.222 -21.432 -37.568 1.00 24.31 298 PRO B CA 1
ATOM 4760 C C . PRO B 1 298 ? 21.648 -22.040 -38.867 1.00 24.68 298 PRO B C 1
ATOM 4761 O O . PRO B 1 298 ? 22.315 -22.211 -39.894 1.00 25.46 298 PRO B O 1
ATOM 4765 N N . GLU B 1 299 ? 20.395 -22.446 -38.782 1.00 25.21 299 GLU B N 1
ATOM 4766 C CA . GLU B 1 299 ? 19.742 -23.088 -39.939 1.00 25.92 299 GLU B CA 1
ATOM 4767 C C . GLU B 1 299 ? 19.605 -22.007 -41.067 1.00 27.22 299 GLU B C 1
ATOM 4768 O O . GLU B 1 299 ? 19.754 -22.362 -42.267 1.00 28.82 299 GLU B O 1
ATOM 4774 N N . GLU B 1 300 ? 19.088 -20.822 -40.736 1.00 28.00 300 GLU B N 1
ATOM 4775 C CA . GLU B 1 300 ? 18.844 -19.730 -41.746 1.00 29.49 300 GLU B CA 1
ATOM 4776 C C . GLU B 1 300 ? 20.218 -19.294 -42.312 1.00 27.42 300 GLU B C 1
ATOM 4777 O O . GLU B 1 300 ? 20.378 -19.107 -43.498 1.00 27.14 300 GLU B O 1
ATOM 4783 N N . THR B 1 301 ? 21.216 -19.218 -41.453 1.00 25.14 301 THR B N 1
ATOM 4784 C CA . THR B 1 301 ? 22.588 -18.838 -41.876 1.00 24.01 301 THR B CA 1
ATOM 4785 C C . THR B 1 301 ? 23.159 -19.889 -42.824 1.00 23.27 301 THR B C 1
ATOM 4786 O O . THR B 1 301 ? 23.713 -19.464 -43.852 1.00 24.26 301 THR B O 1
ATOM 4790 N N . ALA B 1 302 ? 23.012 -21.193 -42.496 1.00 22.70 302 ALA B N 1
ATOM 4791 C CA . ALA B 1 302 ? 23.478 -22.268 -43.402 1.00 22.99 302 ALA B CA 1
ATOM 4792 C C . ALA B 1 302 ? 22.814 -22.101 -44.781 1.00 24.95 302 ALA B C 1
ATOM 4793 O O . ALA B 1 302 ? 23.515 -22.224 -45.798 1.00 24.73 302 ALA B O 1
ATOM 4795 N N . ALA B 1 303 ? 21.498 -21.854 -44.824 1.00 26.11 303 ALA B N 1
ATOM 4796 C CA . ALA B 1 303 ? 20.789 -21.691 -46.122 1.00 27.97 303 ALA B CA 1
ATOM 4797 C C . ALA B 1 303 ? 21.471 -20.517 -46.917 1.00 29.53 303 ALA B C 1
ATOM 4798 O O . ALA B 1 303 ? 21.641 -20.692 -48.121 1.00 32.52 303 ALA B O 1
ATOM 4800 N N . ARG B 1 304 ? 21.708 -19.367 -46.280 1.00 28.83 304 ARG B N 1
ATOM 4801 C CA . ARG B 1 304 ? 22.287 -18.184 -46.981 1.00 28.85 304 ARG B CA 1
ATOM 4802 C C . ARG B 1 304 ? 23.706 -18.474 -47.485 1.00 26.63 304 ARG B C 1
ATOM 4803 O O . ARG B 1 304 ? 24.037 -18.064 -48.612 1.00 25.95 304 ARG B O 1
ATOM 4811 N N . ILE B 1 305 ? 24.513 -19.134 -46.657 1.00 23.49 305 ILE B N 1
ATOM 4812 C CA . ILE B 1 305 ? 25.924 -19.493 -47.014 1.00 23.04 305 ILE B CA 1
ATOM 4813 C C . ILE B 1 305 ? 25.901 -20.516 -48.185 1.00 25.17 305 ILE B C 1
ATOM 4814 O O . ILE B 1 305 ? 26.642 -20.294 -49.164 1.00 26.82 305 ILE B O 1
ATOM 4819 N N . LYS B 1 306 ? 25.043 -21.543 -48.089 1.00 25.23 306 LYS B N 1
ATOM 4820 C CA . LYS B 1 306 ? 24.901 -22.566 -49.174 1.00 26.00 306 LYS B CA 1
ATOM 4821 C C . LYS B 1 306 ? 24.469 -21.882 -50.477 1.00 26.88 306 LYS B C 1
ATOM 4822 O O . LYS B 1 306 ? 24.993 -22.282 -51.532 1.00 27.27 306 LYS B O 1
ATOM 4828 N N . ALA B 1 307 ? 23.519 -20.955 -50.445 1.00 27.22 307 ALA B N 1
ATOM 4829 C CA . ALA B 1 307 ? 23.077 -20.236 -51.661 1.00 28.76 307 ALA B CA 1
ATOM 4830 C C . ALA B 1 307 ? 24.268 -19.461 -52.242 1.00 29.17 307 ALA B C 1
ATOM 4831 O O . ALA B 1 307 ? 24.440 -19.474 -53.507 1.00 29.38 307 ALA B O 1
ATOM 4833 N N . ALA B 1 308 ? 25.019 -18.741 -51.391 1.00 27.74 308 ALA B N 1
ATOM 4834 C CA . ALA B 1 308 ? 26.178 -17.933 -51.832 1.00 28.47 308 ALA B CA 1
ATOM 4835 C C . ALA B 1 308 ? 27.226 -18.900 -52.430 1.00 28.51 308 ALA B C 1
ATOM 4836 O O . ALA B 1 30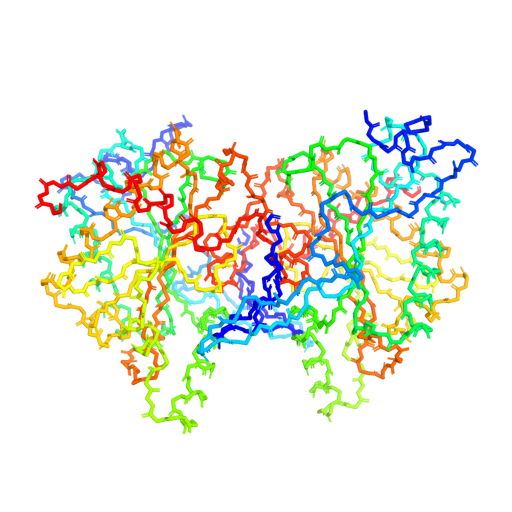8 ? 27.869 -18.557 -53.456 1.00 32.02 308 ALA B O 1
ATOM 4838 N N . LEU B 1 309 ? 27.402 -20.053 -51.783 1.00 28.03 309 LEU B N 1
ATOM 4839 C CA . LEU B 1 309 ? 28.376 -21.094 -52.180 1.00 28.02 309 LEU B CA 1
ATOM 4840 C C . LEU B 1 309 ? 28.066 -21.592 -53.602 1.00 30.40 309 LEU B C 1
ATOM 4841 O O . LEU B 1 309 ? 29.021 -21.832 -54.321 1.00 30.46 309 LEU B O 1
ATOM 4846 N N . GLN B 1 310 ? 26.801 -21.664 -54.025 1.00 33.56 310 GLN B N 1
ATOM 4847 C CA . GLN B 1 310 ? 26.461 -22.226 -55.365 1.00 36.28 310 GLN B CA 1
ATOM 4848 C C . GLN B 1 310 ? 27.115 -21.381 -56.477 1.00 38.24 310 GLN B C 1
ATOM 4849 O O . GLN B 1 310 ? 27.549 -22.013 -57.521 1.00 39.46 310 GLN B O 1
ATOM 4855 N N . LYS B 1 311 ? 27.234 -20.061 -56.271 1.00 39.46 311 LYS B N 1
ATOM 4856 C CA . LYS B 1 311 ? 27.855 -19.114 -57.229 1.00 41.49 311 LYS B CA 1
ATOM 4857 C C . LYS B 1 311 ? 29.352 -19.396 -57.303 1.00 41.07 311 LYS B C 1
ATOM 4858 O O . LYS B 1 311 ? 29.901 -19.335 -58.405 1.00 42.73 311 LYS B O 1
ATOM 4864 N N . CYS B 1 312 ? 29.965 -19.813 -56.196 1.00 36.72 312 CYS B N 1
ATOM 4865 C CA . CYS B 1 312 ? 31.410 -20.121 -56.120 1.00 35.96 312 CYS B CA 1
ATOM 4866 C C . CYS B 1 312 ? 31.724 -21.457 -56.813 1.00 38.32 312 CYS B C 1
ATOM 4867 O O . CYS B 1 312 ? 32.924 -21.809 -56.876 1.00 42.53 312 CYS B O 1
ATOM 4870 N N . LEU B 1 313 ? 30.744 -22.259 -57.226 1.00 38.79 313 LEU B N 1
ATOM 4871 C CA . LEU B 1 313 ? 31.038 -23.621 -57.749 1.00 39.01 313 LEU B CA 1
ATOM 4872 C C . LEU B 1 313 ? 31.439 -23.578 -59.234 1.00 41.14 313 LEU B C 1
ATOM 4873 O O . LEU B 1 313 ? 30.676 -23.005 -59.956 1.00 42.98 313 LEU B O 1
#

Solvent-accessible surface area: 23953 Å² total; per-residue (Å²): 49,1,1,1,58,6,36,6,31,24,13,16,0,0,1,25,102,122,109,188,82,40,24,45,17,32,36,44,9,94,137,9,41,180,91,28,70,25,37,51,17,104,31,190,169,39,15,0,45,114,134,24,69,163,30,65,94,58,106,32,20,112,28,54,64,0,68,8,33,5,29,6,0,0,1,4,44,111,60,145,19,81,1,6,6,67,4,87,80,41,21,1,48,98,4,5,54,22,0,6,105,20,0,104,143,1,37,176,65,88,83,11,30,0,0,0,6,4,7,29,19,18,152,77,12,44,23,97,75,72,3,5,26,0,30,0,16,10,0,36,12,22,0,18,29,0,95,42,5,18,93,29,0,103,97,50,57,98,160,97,60,40,10,7,0,43,90,0,7,137,111,6,113,150,4,11,3,18,79,22,214,14,0,13,0,0,1,0,0,3,2,10,7,10,0,3,0,4,0,1,0,78,118,58,43,0,4,4,21,56,13,58,101,112,0,12,36,23,0,1,36,0,1,35,15,0,2,32,0,2,50,63,21,27,67,99,62,2,5,4,0,2,0,0,0,0,0,31,16,62,165,77,17,132,56,0,0,0,2,0,10,0,4,0,3,14,58,38,103,27,118,31,16,39,12,6,0,6,16,13,0,0,16,0,7,21,14,78,19,31,2,34,98,5,1,60,62,0,90,65,14,1,87,158,13,37,172,160,107,41,0,0,0,55,6,40,6,32,22,10,12,0,0,0,22,96,86,51,16,36,49,42,20,134,74,13,37,194,88,30,65,27,40,57,16,99,31,179,175,43,19,0,30,120,130,26,69,166,28,64,82,55,146,36,21,112,36,46,62,0,111,13,18,6,25,6,0,0,1,7,43,100,63,107,18,101,2,5,6,71,8,87,76,36,20,0,82,99,2,5,74,27,0,4,99,19,0,67,160,7,33,167,117,58,77,18,30,0,0,0,5,4,6,26,30,17,155,75,12,44,24,85,82,83,2,7,25,1,28,0,16,19,0,40,11,18,0,18,28,0,99,40,4,21,99,26,0,100,93,54,57,97,165,92,59,29,11,4,0,25,78,0,8,110,104,6,112,160,4,15,3,25,79,24,152,7,0,14,1,0,1,0,0,4,2,11,8,11,0,3,0,3,0,1,0,80,134,57,33,0,2,3,23,51,10,61,129,87,2,18,33,14,0,0,60,0,1,49,19,0,2,24,0,2,52,87,27,17,65,89,68,3,4,6,0,0,0,0,0,0,0,34,19,52,166,73,36,121,56,0,0,0,2,1,11,0,5,0,4,14,74,48,105,10,137,32,18,39,13,7,0,7,16,12,0,0,14,0,9,26,12,73,18,34,2,29,100,5,0,64,61,0,100,61,10,1,90,165,22,124

Sequence (610 aa):
MEIRKDPFTGEYILVSPQPEGACPFCPGAPETGRGWDVLILPNRYPVVTENPPEPTAEDLYEVIPARGSSLVVVETPQHDVDDLSDLPLGQIKKILTAVAEAQRKAEKEGNAAYFLFFRNKGKEIGVSLTHPFSQIYILPVVPPRVRAELQASYEWYVKHGSCLHCRIVEKEEKRLVFQNRNWKAFVPFYAKWPHEVHIYPKRHRSLLTELTDEEVADLAEALKITLCALKQVAGIPMPYIMVLHQAPLPRPTQYYHLHFEIYGMYRPDGKLKHAAGAELGASLFTLDTTPEETAARIKAALQKCLKHSMEIRKDPFTGEYILVSPCPFCPGAPETGRGWDVLILPNRYPVVTENPPEPTAEDLYEVIPARGSSLVVVETPQHDVDDLSDLPLGQIKKILTAVAEAQRKAEKEGNAAYFLFFRNKGKEIGVSLTHPFSQIYILPVVPPRVRAELQASYEWYVKHGSCLHCRIVEKEEKRLVFQNRNWKAFVPFYAKWPHEVHIYPKRHRSLLTELTDEEVADLAEALKITLCALKQVAGIPMPYIMVLHQAPLPRPTQYYHLHFEIYGMYRPDGKLKHAAGAELGASLFTLDTTPEETAARIKAALQKCL

InterPro domains:
  IPR001937 Galactose-1-phosphate uridyl transferase, class I [PIRSF000808] (1-309)
  IPR001937 Galactose-1-phosphate uridyl transferase, class I [PTHR11943] (2-315)
  IPR001937 Galactose-1-phosphate uridyl transferase, class I [TIGR00209] (4-307)
  IPR001937 Galactose-1-phosphate uridyl transferase, class I [cd00608] (2-308)
  IPR005849 Galactose-1-phosphate uridyl transferase, N-terminal [PF01087] (3-150)
  IPR005850 Galactose-1-phosphate uridyl transferase, C-terminal [PF02744] (166-306)
  IPR036265 HIT-like superfamily [G3DSA:3.30.428.10] (17-148)
  IPR036265 HIT-like superfamily [G3DSA:3.30.428.10] (150-316)
  IPR036265 HIT-like superfamily [SSF54197] (2-151)
  IPR036265 HIT-like superfamily [SSF54197] (153-313)